Protein AF-0000000078757305 (afdb_homodimer)

Foldseek 3Di:
DPPPPCPPPPPVPVCPPDDAWDAELFAAIDFPLDHALFHHLAPVQFAKKKKWKWKWKDLPWIKIKIKMWMDGRRFKIKIKIWIDTPPDPKIKIKIKMKGKDDFDPDPFGKTKMKMKMWMAISNPDWIKMKIKIKMWTWDADPNWIKIKMKMWIDMDTPPDDPVDIKIKIWMWTQPPCVVVVSQKIKIWMWILDASDPPDGLEDSVPVTKIKIWIKGWPVPVDSFKTKIWIWMWISNPDPSIMIMIMMMIMGTD/DPPPPCPPPPPPPVCPPDDAWDAELFAAIDFPLDHALFHHLAPVQFQKKKKWKWKWKDLPWIKIKIKMWMDGRRFKIKIKIWIDTPPDLWIKIKIKMKGKDPFDPDPFGKTKMKMKMWMAISNPDWIKMKIKIKMWTWDADPNWIKIKMKMKIDMDTPPDDPVDIKIKIWMWTQPPCVVVVSQKIKIKMWILDASDPPDGLEDSVPVTKIKIWIKGWPVPVDSFKTKIWIWMWISNPDPSIMIMIMMMIMGTD

Nearest PDB structures (foldseek):
  3rgn-assembly1_A  TM=2.859E-01  e=1.291E-02  Escherichia coli K-12
  1nqe-assembly1_A  TM=2.714E-01  e=1.361E-02  Escherichia coli
  2guf-assembly1_A  TM=2.601E-01  e=5.356E-02  Escherichia coli
  1nqf-assembly1_A  TM=2.641E-01  e=8.163E-02  Escherichia coli
  3rgn-assembly1_A  TM=2.870E-01  e=2.874E-02  Escherichia coli K-12

Organism: Turneriella parva (strain ATCC BAA-1111 / DSM 21527 / NCTC 11395 / H) (NCBI:txid869212)

Solvent-accessible surface area (backbone atoms only — not comparable to full-atom values): 24110 Å² total; per-residue (Å²): 136,83,78,74,79,77,75,76,75,76,73,79,67,85,67,82,62,72,78,87,57,45,58,21,69,62,25,43,31,28,54,61,66,50,52,36,14,55,48,60,62,54,86,64,80,33,52,35,33,42,36,40,33,37,34,42,34,38,39,94,52,45,35,42,26,46,21,34,25,37,32,37,64,64,29,37,35,40,35,29,26,41,41,42,34,60,97,45,92,58,34,33,41,34,38,38,39,37,42,34,50,73,71,50,79,55,48,43,69,23,34,36,22,40,35,38,38,42,31,32,36,39,76,89,72,43,52,39,35,33,42,34,40,20,35,23,24,37,34,27,54,67,52,23,51,27,42,36,26,35,33,43,32,37,53,44,50,78,92,50,55,85,62,40,45,33,43,31,39,32,37,44,27,38,42,58,33,88,81,48,69,61,38,34,28,41,34,40,35,40,22,35,52,49,82,38,84,92,75,38,65,44,56,8,65,51,23,19,23,38,33,37,35,38,40,29,44,74,34,66,89,44,90,46,43,43,36,34,40,34,45,36,30,29,18,57,37,41,81,60,37,19,40,31,41,35,40,37,38,32,42,51,84,136,84,80,77,78,78,75,74,75,77,72,80,66,84,68,80,64,74,78,88,57,46,57,20,66,62,24,42,30,28,54,62,66,48,51,36,13,56,48,59,64,52,88,64,81,32,52,36,33,42,36,40,33,38,34,41,33,38,40,94,50,47,34,42,26,45,23,32,25,38,31,37,64,65,31,36,35,40,35,28,26,41,38,42,33,59,97,46,90,60,33,34,40,34,39,38,40,36,42,35,51,73,73,50,80,55,48,44,68,23,34,36,22,42,36,37,38,44,32,32,36,38,76,90,73,44,53,39,37,32,42,35,42,18,34,24,23,36,32,28,55,67,53,24,52,27,41,34,25,37,31,44,32,36,53,46,50,78,92,49,55,84,61,41,46,32,42,33,41,34,37,45,29,40,41,59,33,88,81,48,70,59,36,33,28,40,33,39,35,39,21,34,49,50,82,38,81,95,76,37,64,44,56,7,67,50,25,18,22,37,32,37,35,39,39,31,44,74,34,70,88,43,90,46,44,44,36,32,42,36,45,34,30,28,19,56,36,41,83,61,36,20,40,30,42,33,40,36,39,32,41,52,85

Secondary structure (DSSP, 8-state):
----------------------B-TTSSBBSSSSBPSS-TTTTS--SEEEEEEEEEEESSSEEE--EEEEEETTTEEEEEEEEEETT-S--EEEEEEEEEPPPP-SSS-EEEEEEEEEEEETTTTEEEEEEEEEEEEEEEETTEEEEEEEEEEEEEETT--TT--EEEEEEEEE--HHHHTT--EEEEEEESS-SSSSS-S--TTBT-EEEEEEEEETTTT-SSEEEEEEEEEESTTSTT-EEEEEEEEEEE-/----------------------B-TTSSBBSSSSBPSS-TTTTS--SEEEEEEEEEEESSSEEE--EEEEEETTTEEEEEEEEEETT-S--EEEEEEEEEPPPP-SSS-EEEEEEEEEEEETTTTEEEEEEEEEEEEEEEETTEEEEEEEEEEEEEETT--TT--EEEEEEEEE-SHHHHTT--EEEEEEESS-SSSSS-S--TTBT-EEEEEEEEETTTT-SSEEEEEEEEEESTTSTT-EEEEEEEEEEE-

Structure (mmCIF, N/CA/C/O backbone):
data_AF-0000000078757305-model_v1
#
loop_
_entity.id
_entity.type
_entity.pdbx_description
1 polymer 'Secreted protein'
#
loop_
_atom_site.group_PDB
_atom_site.id
_atom_site.type_symbol
_atom_site.label_atom_id
_atom_site.label_alt_id
_atom_site.label_comp_id
_atom_site.label_asym_id
_atom_site.label_entity_id
_atom_site.label_seq_id
_atom_site.pdbx_PDB_ins_code
_atom_site.Cartn_x
_atom_site.Cartn_y
_atom_site.Cartn_z
_atom_site.occupancy
_atom_site.B_iso_or_equiv
_atom_site.auth_seq_id
_atom_site.auth_comp_id
_atom_site.auth_asym_id
_atom_site.auth_atom_id
_atom_site.pdbx_PDB_model_num
ATOM 1 N N . MET A 1 1 ? 22.375 18.328 -42.25 1 25.94 1 MET A N 1
ATOM 2 C CA . MET A 1 1 ? 22.062 19.062 -41.031 1 25.94 1 MET A CA 1
ATOM 3 C C . MET A 1 1 ? 21.844 18.094 -39.844 1 25.94 1 MET A C 1
ATOM 5 O O . MET A 1 1 ? 20.906 17.297 -39.875 1 25.94 1 MET A O 1
ATOM 9 N N . LYS A 1 2 ? 22.953 17.672 -39.188 1 25.41 2 LYS A N 1
ATOM 10 C CA . LYS A 1 2 ? 23.25 16.688 -38.156 1 25.41 2 LYS A CA 1
ATOM 11 C C . LYS A 1 2 ? 22.562 17.047 -36.844 1 25.41 2 LYS A C 1
ATOM 13 O O . LYS A 1 2 ? 22.969 18 -36.156 1 25.41 2 LYS A O 1
ATOM 18 N N . LYS A 1 3 ? 21.25 17.062 -36.781 1 28.69 3 LYS A N 1
ATOM 19 C CA . LYS A 1 3 ? 20.547 17.359 -35.531 1 28.69 3 LYS A CA 1
ATOM 20 C C . LYS A 1 3 ? 21.078 16.531 -34.375 1 28.69 3 LYS A C 1
ATOM 22 O O . LYS A 1 3 ? 21.094 15.297 -34.438 1 28.69 3 LYS A O 1
ATOM 27 N N . HIS A 1 4 ? 22.109 17.062 -33.625 1 27.14 4 HIS A N 1
ATOM 28 C CA . HIS A 1 4 ? 22.734 16.594 -32.375 1 27.14 4 HIS A CA 1
ATOM 29 C C . HIS A 1 4 ? 21.703 16.188 -31.344 1 27.14 4 HIS A C 1
ATOM 31 O O . HIS A 1 4 ? 20.781 16.953 -31.047 1 27.14 4 HIS A O 1
ATOM 37 N N . LEU A 1 5 ? 21.328 15.008 -31.359 1 25.44 5 LEU A N 1
ATOM 38 C CA . LEU A 1 5 ? 20.547 14.344 -30.312 1 25.44 5 LEU A CA 1
ATOM 39 C C . LEU A 1 5 ? 21.094 14.664 -28.938 1 25.44 5 LEU A C 1
ATOM 41 O O . LEU A 1 5 ? 22.203 14.281 -28.594 1 25.44 5 LEU A O 1
ATOM 45 N N . LEU A 1 6 ? 20.922 15.938 -28.406 1 24.27 6 LEU A N 1
ATOM 46 C CA . LEU A 1 6 ? 21.266 16.344 -27.047 1 24.27 6 LEU A CA 1
ATOM 47 C C . LEU A 1 6 ? 20.781 15.312 -26.031 1 24.27 6 LEU A C 1
ATOM 49 O O . LEU A 1 6 ? 19.578 15.141 -25.844 1 24.27 6 LEU A O 1
ATOM 53 N N . VAL A 1 7 ? 21.406 14.219 -25.891 1 25.81 7 VAL A N 1
ATOM 54 C CA . VAL A 1 7 ? 21.312 13.328 -24.75 1 25.81 7 VAL A CA 1
ATOM 55 C C . VAL A 1 7 ? 21.594 14.109 -23.469 1 25.81 7 VAL A C 1
ATOM 57 O O . VAL A 1 7 ? 22.734 14.531 -23.234 1 25.81 7 VAL A O 1
ATOM 60 N N . ALA A 1 8 ? 20.75 15.062 -23.047 1 25.69 8 ALA A N 1
ATOM 61 C CA . ALA A 1 8 ? 20.891 15.742 -21.766 1 25.69 8 ALA A CA 1
ATOM 62 C C . ALA A 1 8 ? 21.234 14.758 -20.656 1 25.69 8 ALA A C 1
ATOM 64 O O . ALA A 1 8 ? 20.547 13.766 -20.453 1 25.69 8 ALA A O 1
ATOM 65 N N . ALA A 1 9 ? 22.484 14.617 -20.344 1 26.28 9 ALA A N 1
ATOM 66 C CA . ALA A 1 9 ? 23.109 14.062 -19.156 1 26.28 9 ALA A CA 1
ATOM 67 C C . ALA A 1 9 ? 22.375 14.484 -17.891 1 26.28 9 ALA A C 1
ATOM 69 O O . ALA A 1 9 ? 22.422 15.648 -17.5 1 26.28 9 ALA A O 1
ATOM 70 N N . LEU A 1 10 ? 21.234 14.016 -17.688 1 29.52 10 LEU A N 1
ATOM 71 C CA . LEU A 1 10 ? 20.641 14.242 -16.375 1 29.52 10 LEU A CA 1
ATOM 72 C C . LEU A 1 10 ? 21.594 13.836 -15.266 1 29.52 10 LEU A C 1
ATOM 74 O O . LEU A 1 10 ? 21.922 12.664 -15.109 1 29.52 10 LEU A O 1
ATOM 78 N N . ALA A 1 11 ? 22.562 14.672 -14.914 1 27.53 11 ALA A N 1
ATOM 79 C CA . ALA A 1 11 ? 23.469 14.648 -13.766 1 27.53 11 ALA A CA 1
ATOM 80 C C . ALA A 1 11 ? 22.766 14.125 -12.523 1 27.53 11 ALA A C 1
ATOM 82 O O . ALA A 1 11 ? 21.719 14.656 -12.117 1 27.53 11 ALA A O 1
ATOM 83 N N . ALA A 1 12 ? 23 12.93 -12.156 1 30.47 12 ALA A N 1
ATOM 84 C CA . ALA A 1 12 ? 22.688 12.25 -10.898 1 30.47 12 ALA A CA 1
ATOM 85 C C . ALA A 1 12 ? 23.203 13.055 -9.711 1 30.47 12 ALA A C 1
ATOM 87 O O . ALA A 1 12 ? 24.391 13.047 -9.406 1 30.47 12 ALA A O 1
ATOM 88 N N . MET A 1 13 ? 22.938 14.336 -9.531 1 30.05 13 MET A N 1
ATOM 89 C CA . MET A 1 13 ? 23.359 14.898 -8.25 1 30.05 13 MET A CA 1
ATOM 90 C C . MET A 1 13 ? 22.953 13.984 -7.098 1 30.05 13 MET A C 1
ATOM 92 O O . MET A 1 13 ? 21.844 13.469 -7.074 1 30.05 13 MET A O 1
ATOM 96 N N . PRO A 1 14 ? 23.906 13.461 -6.379 1 36 14 PRO A N 1
ATOM 97 C CA . PRO A 1 14 ? 23.578 12.766 -5.133 1 36 14 PRO A CA 1
ATOM 98 C C . PRO A 1 14 ? 22.625 13.555 -4.234 1 36 14 PRO A C 1
ATOM 100 O O . PRO A 1 14 ? 23.047 14.523 -3.59 1 36 14 PRO A O 1
ATOM 103 N N . PHE A 1 15 ? 21.578 14.156 -4.594 1 33.59 15 PHE A N 1
ATOM 104 C CA . PHE A 1 15 ? 20.719 14.945 -3.715 1 33.59 15 PHE A CA 1
ATOM 105 C C . PHE A 1 15 ? 20.281 14.117 -2.508 1 33.59 15 PHE A C 1
ATOM 107 O O . PHE A 1 15 ? 19.547 13.148 -2.65 1 33.59 15 PHE A O 1
ATOM 114 N N . SER A 1 16 ? 21.156 13.922 -1.62 1 39.12 16 SER A N 1
ATOM 115 C CA . SER A 1 16 ? 20.672 13.555 -0.299 1 39.12 16 SER A CA 1
ATOM 116 C C . SER A 1 16 ? 19.406 14.344 0.064 1 39.12 16 SER A C 1
ATOM 118 O O . SER A 1 16 ? 19.5 15.375 0.741 1 39.12 16 SER A O 1
ATOM 120 N N . LEU A 1 17 ? 18.578 14.875 -0.749 1 46.16 17 LEU A N 1
ATOM 121 C CA . LEU A 1 17 ? 17.484 15.781 -0.447 1 46.16 17 LEU A CA 1
ATOM 122 C C . LEU A 1 17 ? 16.578 15.203 0.634 1 46.16 17 LEU A C 1
ATOM 124 O O . LEU A 1 17 ? 16.203 14.031 0.57 1 46.16 17 LEU A O 1
ATOM 128 N N . SER A 1 18 ? 16.672 15.805 1.833 1 58.31 18 SER A N 1
ATOM 129 C CA . SER A 1 18 ? 15.695 15.586 2.891 1 58.31 18 SER A CA 1
ATOM 130 C C . SER A 1 18 ? 14.305 15.367 2.312 1 58.31 18 SER A C 1
ATOM 132 O O . SER A 1 18 ? 13.922 16.016 1.332 1 58.31 18 SER A O 1
ATOM 134 N N . ALA A 1 19 ? 13.727 14.336 2.752 1 75.06 19 ALA A N 1
ATOM 135 C CA . ALA A 1 19 ? 12.367 14.008 2.342 1 75.06 19 ALA A CA 1
ATOM 136 C C . ALA A 1 19 ? 11.43 15.195 2.527 1 75.06 19 ALA A C 1
ATOM 138 O O . ALA A 1 19 ? 11.555 15.938 3.504 1 75.06 19 ALA A O 1
ATOM 139 N N . TYR A 1 20 ? 10.758 15.578 1.571 1 88.31 20 TYR A N 1
ATOM 140 C CA . TYR A 1 20 ? 9.734 16.609 1.742 1 88.31 20 TYR A CA 1
ATOM 141 C C . TYR A 1 20 ? 8.602 16.109 2.633 1 88.31 20 TYR A C 1
ATOM 143 O O . TYR A 1 20 ? 8.016 15.055 2.371 1 88.31 20 TYR A O 1
ATOM 151 N N . THR A 1 21 ? 8.414 16.781 3.674 1 92.94 21 THR A N 1
ATOM 152 C CA . THR A 1 21 ? 7.387 16.406 4.637 1 92.94 21 THR A CA 1
ATOM 153 C C . THR A 1 21 ? 6.328 17.5 4.762 1 92.94 21 THR A C 1
ATOM 155 O O . THR A 1 21 ? 6.652 18.688 4.75 1 92.94 21 THR A O 1
ATOM 158 N N . SER A 1 22 ? 5.07 17.109 4.781 1 96.56 22 SER A N 1
ATOM 159 C CA . SER A 1 22 ? 3.914 17.969 5.012 1 96.56 22 SER A CA 1
ATOM 160 C C . SER A 1 22 ? 2.779 17.203 5.68 1 96.56 22 SER A C 1
ATOM 162 O O . SER A 1 22 ? 2.914 16.016 5.969 1 96.56 22 SER A O 1
ATOM 164 N N . THR A 1 23 ? 1.731 17.922 5.953 1 97.38 23 THR A N 1
ATOM 165 C CA . THR A 1 23 ? 0.675 17.281 6.734 1 97.38 23 THR A CA 1
ATOM 166 C C . THR A 1 23 ? -0.409 16.719 5.824 1 97.38 23 THR A C 1
ATOM 168 O O . THR A 1 23 ? -0.583 17.188 4.695 1 97.38 23 THR A O 1
ATOM 171 N N . ASN A 1 24 ? -1.026 15.758 6.336 1 95.81 24 ASN A N 1
ATOM 172 C CA . ASN A 1 24 ? -2.17 15.164 5.648 1 95.81 24 ASN A CA 1
ATOM 173 C C . ASN A 1 24 ? -3.469 15.883 6.004 1 95.81 24 ASN A C 1
ATOM 175 O O . ASN A 1 24 ? -3.445 16.953 6.613 1 95.81 24 ASN A O 1
ATOM 179 N N . MET A 1 25 ? -4.602 15.312 5.594 1 94.19 25 MET A N 1
ATOM 180 C CA . MET A 1 25 ? -5.895 15.969 5.777 1 94.19 25 MET A CA 1
ATOM 181 C C . MET A 1 25 ? -6.293 15.977 7.25 1 94.19 25 MET A C 1
ATOM 183 O O . MET A 1 25 ? -7.113 16.797 7.672 1 94.19 25 MET A O 1
ATOM 187 N N . ALA A 1 26 ? -5.711 15.07 8.023 1 93.81 26 ALA A N 1
ATOM 188 C CA . ALA A 1 26 ? -6.012 15.008 9.453 1 93.81 26 ALA A CA 1
ATOM 189 C C . ALA A 1 26 ? -5.074 15.914 10.25 1 93.81 26 ALA A C 1
ATOM 191 O O . ALA A 1 26 ? -5.195 16.016 11.469 1 93.81 26 ALA A O 1
ATOM 192 N N . GLY A 1 27 ? -4.137 16.5 9.586 1 96 27 GLY A N 1
ATOM 193 C CA . GLY A 1 27 ? -3.201 17.406 10.242 1 96 27 GLY A CA 1
ATOM 194 C C . GLY A 1 27 ? -1.929 16.703 10.695 1 96 27 GLY A C 1
ATOM 195 O O . GLY A 1 27 ? -1.031 17.344 11.25 1 96 27 GLY A O 1
ATOM 196 N N . GLN A 1 28 ? -1.816 15.5 10.531 1 97.38 28 GLN A N 1
ATOM 197 C CA . GLN A 1 28 ? -0.591 14.773 10.836 1 97.38 28 GLN A CA 1
ATOM 198 C C . GLN A 1 28 ? 0.39 14.828 9.672 1 97.38 28 GLN A C 1
ATOM 200 O O . GLN A 1 28 ? -0.021 14.852 8.508 1 97.38 28 GLN A O 1
ATOM 205 N N . THR A 1 29 ? 1.642 14.82 10 1 97.75 29 THR A N 1
ATOM 206 C CA . THR A 1 29 ? 2.59 14.664 8.906 1 97.75 29 THR A CA 1
ATOM 207 C C . THR A 1 29 ? 2.352 13.352 8.172 1 97.75 29 THR A C 1
ATOM 209 O O . THR A 1 29 ? 2.299 12.281 8.789 1 97.75 29 THR A O 1
ATOM 212 N N . GLY A 1 30 ? 2.178 13.445 6.844 1 97.81 30 GLY A N 1
ATOM 213 C CA . GLY A 1 30 ? 1.909 12.211 6.133 1 97.81 30 GLY A CA 1
ATOM 214 C C . GLY A 1 30 ? 1.411 12.43 4.719 1 97.81 30 GLY A C 1
ATOM 215 O O . GLY A 1 30 ? 1.735 13.445 4.09 1 97.81 30 GLY A O 1
ATOM 216 N N . LEU A 1 31 ? 0.776 11.438 4.172 1 97.38 31 LEU A N 1
ATOM 217 C CA . LEU A 1 31 ? 0.314 11.43 2.789 1 97.38 31 LEU A CA 1
ATOM 218 C C . LEU A 1 31 ? -1.036 12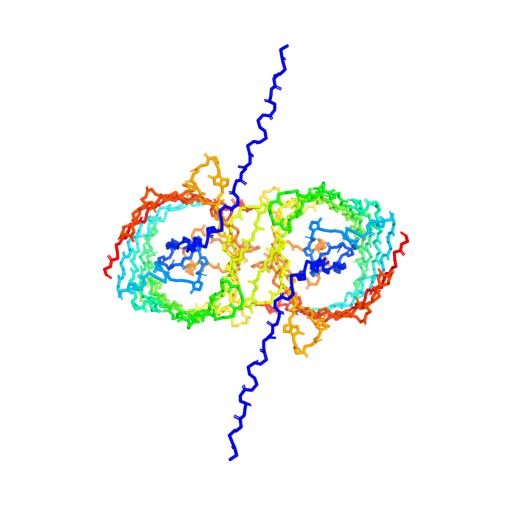.125 2.662 1 97.38 31 LEU A C 1
ATOM 220 O O . LEU A 1 31 ? -1.127 13.344 2.818 1 97.38 31 LEU A O 1
ATOM 224 N N . ILE A 1 32 ? -2.104 11.453 2.357 1 96.75 32 ILE A N 1
ATOM 225 C CA . ILE A 1 32 ? -3.438 12.039 2.273 1 96.75 32 ILE A CA 1
ATOM 226 C C . ILE A 1 32 ? -4.203 11.773 3.568 1 96.75 32 ILE A C 1
ATOM 228 O O . ILE A 1 32 ? -4.742 12.695 4.18 1 96.75 32 ILE A O 1
ATOM 232 N N . SER A 1 33 ? -4.227 10.547 3.975 1 94 33 SER A N 1
ATOM 233 C CA . SER A 1 33 ? -4.801 10.156 5.258 1 94 33 SER A CA 1
ATOM 234 C C . SER A 1 33 ? -3.795 9.383 6.105 1 94 33 SER A C 1
ATOM 236 O O . SER A 1 33 ? -3.898 9.359 7.332 1 94 33 SER A O 1
ATOM 238 N N . THR A 1 34 ? -2.826 8.781 5.504 1 96.88 34 THR A N 1
ATOM 239 C CA . THR A 1 34 ? -1.844 7.918 6.148 1 96.88 34 THR A CA 1
ATOM 240 C C . THR A 1 34 ? -0.751 8.75 6.816 1 96.88 34 THR A C 1
ATOM 242 O O . THR A 1 34 ? -0.054 9.516 6.152 1 96.88 34 THR A O 1
ATOM 245 N N . PRO A 1 35 ? -0.561 8.586 8.07 1 97.62 35 PRO A N 1
ATOM 246 C CA . PRO A 1 35 ? 0.57 9.258 8.703 1 97.62 35 PRO A CA 1
ATOM 247 C C . PRO A 1 35 ? 1.92 8.711 8.258 1 97.62 35 PRO A C 1
ATOM 249 O O . PRO A 1 35 ? 2.045 7.508 7.996 1 97.62 35 PRO A O 1
ATOM 252 N N . SER A 1 36 ? 2.861 9.523 8.164 1 96.88 36 SER A N 1
ATOM 253 C CA . SER A 1 36 ? 4.25 9.117 7.98 1 96.88 36 SER A CA 1
ATOM 254 C C . SER A 1 36 ? 4.965 8.977 9.32 1 96.88 36 SER A C 1
ATOM 256 O O . SER A 1 36 ? 4.504 9.5 10.336 1 96.88 36 SER A O 1
ATOM 258 N N . ALA A 1 37 ? 6.059 8.242 9.234 1 96.31 37 ALA A N 1
ATOM 259 C CA . ALA A 1 37 ? 6.891 8.18 10.43 1 96.31 37 ALA A CA 1
ATOM 260 C C . ALA A 1 37 ? 7.707 9.453 10.602 1 96.31 37 ALA A C 1
ATOM 262 O O . ALA A 1 37 ? 8.258 9.711 11.672 1 96.31 37 ALA A O 1
ATOM 263 N N . ARG A 1 38 ? 7.758 10.172 9.586 1 93.62 38 ARG A N 1
ATOM 264 C CA . ARG A 1 38 ? 8.516 11.422 9.617 1 93.62 38 ARG A CA 1
ATOM 265 C C . ARG A 1 38 ? 7.684 12.555 10.211 1 93.62 38 ARG A C 1
ATOM 267 O O . ARG A 1 38 ? 6.457 12.445 10.289 1 93.62 38 ARG A O 1
ATOM 274 N N . ILE A 1 39 ? 8.375 13.594 10.617 1 93.94 39 ILE A N 1
ATOM 275 C CA . ILE A 1 39 ? 7.723 14.805 11.102 1 93.94 39 ILE A CA 1
ATOM 276 C C . ILE A 1 39 ? 8.141 15.992 10.234 1 93.94 39 ILE A C 1
ATOM 278 O O . ILE A 1 39 ? 9.172 15.945 9.562 1 93.94 39 ILE A O 1
ATOM 282 N N . VAL A 1 40 ? 7.309 16.953 10.25 1 94.31 40 VAL A N 1
ATOM 283 C CA . VAL A 1 40 ? 7.582 18.125 9.422 1 94.31 40 VAL A CA 1
ATOM 284 C C . VAL A 1 40 ? 8.945 18.703 9.789 1 94.31 40 VAL A C 1
ATOM 286 O O . VAL A 1 40 ? 9.297 18.781 10.969 1 94.31 40 VAL A O 1
ATOM 289 N N . TRP A 1 41 ? 9.766 19.016 8.695 1 90.5 41 TRP A N 1
ATOM 290 C CA . TRP A 1 41 ? 11.109 19.578 8.781 1 90.5 41 TRP A CA 1
ATOM 291 C C . TRP A 1 41 ? 12.047 18.656 9.555 1 90.5 41 TRP A C 1
ATOM 293 O O . TRP A 1 41 ? 12.984 19.125 10.203 1 90.5 41 TRP A O 1
ATOM 303 N N . GLU A 1 42 ? 11.727 17.438 9.414 1 84.19 42 GLU A N 1
ATOM 304 C CA . GLU A 1 42 ? 12.633 16.469 10.023 1 84.19 42 GLU A CA 1
ATOM 305 C C . GLU A 1 42 ? 14.078 16.719 9.602 1 84.19 42 GLU A C 1
ATOM 307 O O . GLU A 1 42 ? 14.352 16.969 8.422 1 84.19 42 GLU A O 1
ATOM 312 N N . GLY A 1 43 ? 15 16.625 10.641 1 75.88 43 GLY A N 1
ATOM 313 C CA . GLY A 1 43 ? 16.422 16.672 10.359 1 75.88 43 GLY A CA 1
ATOM 314 C C . GLY A 1 43 ? 16.969 18.078 10.227 1 75.88 43 GLY A C 1
ATOM 315 O O . GLY A 1 43 ? 18.156 18.281 9.977 1 75.88 43 GLY A O 1
ATOM 316 N N . ASN A 1 44 ? 16.125 19.016 10.32 1 70.94 44 ASN A N 1
ATOM 317 C CA . ASN A 1 44 ? 16.562 20.391 10.133 1 70.94 44 ASN A CA 1
ATOM 318 C C . ASN A 1 44 ? 16.922 21.047 11.461 1 70.94 44 ASN A C 1
ATOM 320 O O . ASN A 1 44 ? 17.047 22.266 11.531 1 70.94 44 ASN A O 1
ATOM 324 N N . ASN A 1 45 ? 17.109 20.219 12.453 1 71.94 45 ASN A N 1
ATOM 325 C CA . ASN A 1 45 ? 17.5 20.703 13.773 1 71.94 45 ASN A CA 1
ATOM 326 C C . ASN A 1 45 ? 16.562 21.781 14.281 1 71.94 45 ASN A C 1
ATOM 328 O O . ASN A 1 45 ? 16.984 22.766 14.891 1 71.94 45 ASN A O 1
ATOM 332 N N . SER A 1 46 ? 15.414 21.703 13.828 1 75.12 46 SER A N 1
ATOM 333 C CA . SER A 1 46 ? 14.43 22.656 14.328 1 75.12 46 SER A CA 1
ATOM 334 C C . SER A 1 46 ? 13.938 22.266 15.727 1 75.12 46 SER A C 1
ATOM 336 O O . SER A 1 46 ? 13.781 21.078 16.016 1 75.12 46 SER A O 1
ATOM 338 N N . THR A 1 47 ? 13.789 23.328 16.484 1 86.25 47 THR A N 1
ATOM 339 C CA . THR A 1 47 ? 13.25 23.109 17.812 1 86.25 47 THR A CA 1
ATOM 340 C C . THR A 1 47 ? 11.734 22.938 17.766 1 86.25 47 THR A C 1
ATOM 342 O O . THR A 1 47 ? 11.172 22.109 18.484 1 86.25 47 THR A O 1
ATOM 345 N N . ALA A 1 48 ? 11.18 23.844 16.938 1 95.31 48 ALA A N 1
ATOM 346 C CA . ALA A 1 48 ? 9.727 23.812 16.844 1 95.31 48 ALA A CA 1
ATOM 347 C C . ALA A 1 48 ? 9.266 24.188 15.43 1 95.31 48 ALA A C 1
ATOM 349 O O . ALA A 1 48 ? 9.961 24.922 14.719 1 95.31 48 ALA A O 1
ATOM 350 N N . ALA A 1 49 ? 8.141 23.656 15.086 1 96.81 49 ALA A N 1
ATOM 351 C CA . ALA A 1 49 ? 7.465 24.031 13.844 1 96.81 49 ALA A CA 1
ATOM 352 C C . ALA A 1 49 ? 5.949 23.969 14.016 1 96.81 49 ALA A C 1
ATOM 354 O O . ALA A 1 49 ? 5.434 23.172 14.797 1 96.81 49 ALA A O 1
ATOM 355 N N . VAL A 1 50 ? 5.289 24.844 13.367 1 98.06 50 VAL A N 1
ATOM 356 C CA . VAL A 1 50 ? 3.832 24.875 13.375 1 98.06 50 VAL A CA 1
ATOM 357 C C . VAL A 1 50 ? 3.303 24.828 11.945 1 98.06 50 VAL A C 1
ATOM 359 O O . VAL A 1 50 ? 3.818 25.516 11.055 1 98.06 50 VAL A O 1
ATOM 362 N N . MET A 1 51 ? 2.369 23.953 11.781 1 98.31 51 MET A N 1
ATOM 363 C CA . MET A 1 51 ? 1.645 23.859 10.516 1 98.31 51 MET A CA 1
ATOM 364 C C . MET A 1 51 ? 0.151 24.094 10.727 1 98.31 51 MET A C 1
ATOM 366 O O . MET A 1 51 ? -0.419 23.609 11.711 1 98.31 51 MET A O 1
ATOM 370 N N . GLY A 1 52 ? -0.49 24.844 9.898 1 98.31 52 GLY A N 1
ATOM 371 C CA . GLY A 1 52 ? -1.934 24.969 9.797 1 98.31 52 GLY A CA 1
ATOM 372 C C . GLY A 1 52 ? -2.473 24.625 8.422 1 98.31 52 GLY A C 1
ATOM 373 O O . GLY A 1 52 ? -1.86 24.969 7.41 1 98.31 52 GLY A O 1
ATOM 374 N N . GLY A 1 53 ? -3.574 23.938 8.469 1 98.06 53 GLY A N 1
ATOM 375 C CA . GLY A 1 53 ? -4.137 23.547 7.191 1 98.06 53 GLY A CA 1
ATOM 376 C C . GLY A 1 53 ? -5.652 23.625 7.152 1 98.06 53 GLY A C 1
ATOM 377 O O . GLY A 1 53 ? -6.301 23.703 8.195 1 98.06 53 GLY A O 1
ATOM 378 N N . TYR A 1 54 ? -6.094 23.719 5.969 1 98.31 54 TYR A N 1
ATOM 379 C CA . TYR A 1 54 ? -7.52 23.625 5.672 1 98.31 54 TYR A CA 1
ATOM 380 C C . TYR A 1 54 ? -7.77 22.75 4.449 1 98.31 54 TYR A C 1
ATOM 382 O O . TYR A 1 54 ? -7.039 22.844 3.457 1 98.31 54 TYR A O 1
ATOM 390 N N . SER A 1 55 ? -8.727 21.922 4.602 1 97.06 55 SER A N 1
ATOM 391 C CA . SER A 1 55 ? -9.156 21.109 3.471 1 97.06 55 SER A CA 1
ATOM 392 C C . SER A 1 55 ? -10.672 21.109 3.326 1 97.06 55 SER A C 1
ATOM 394 O O . SER A 1 55 ? -11.398 21.094 4.324 1 97.06 55 SER A O 1
ATOM 396 N N . TYR A 1 56 ? -11.094 21.234 2.148 1 97.81 56 TYR A N 1
ATOM 397 C CA . TYR A 1 56 ? -12.477 20.984 1.76 1 97.81 56 TYR A CA 1
ATOM 398 C C . TYR A 1 56 ? -12.586 19.703 0.935 1 97.81 56 TYR A C 1
ATOM 400 O O . TYR A 1 56 ? -11.867 19.531 -0.047 1 97.81 56 TYR A O 1
ATOM 408 N N . ALA A 1 57 ? -13.414 18.844 1.386 1 95.88 57 ALA A N 1
ATOM 409 C CA . ALA A 1 57 ? -13.672 17.625 0.639 1 95.88 57 ALA A CA 1
ATOM 410 C C . ALA A 1 57 ? -15.156 17.469 0.326 1 95.88 57 ALA A C 1
ATOM 412 O O . ALA A 1 57 ? -16 18.031 1.033 1 95.88 57 ALA A O 1
ATOM 413 N N . ASN A 1 58 ? -15.383 16.766 -0.773 1 95.19 58 ASN A N 1
ATOM 414 C CA . ASN A 1 58 ? -16.766 16.531 -1.191 1 95.19 58 ASN A CA 1
ATOM 415 C C . ASN A 1 58 ? -16.922 15.172 -1.866 1 95.19 58 ASN A C 1
ATOM 417 O O . ASN A 1 58 ? -16.25 14.891 -2.865 1 95.19 58 ASN A O 1
ATOM 421 N N . ASN A 1 59 ? -17.703 14.375 -1.265 1 91.38 59 ASN A N 1
ATOM 422 C CA . ASN A 1 59 ? -18.078 13.094 -1.848 1 91.38 59 ASN A CA 1
ATOM 423 C C . ASN A 1 59 ? -19.594 12.969 -1.99 1 91.38 59 ASN A C 1
ATOM 425 O O . ASN A 1 59 ? -20.141 11.867 -1.888 1 91.38 59 ASN A O 1
ATOM 429 N N . GLY A 1 60 ? -20.281 13.961 -2.287 1 89.38 60 GLY A N 1
ATOM 430 C CA . GLY A 1 60 ? -21.734 14.102 -2.215 1 89.38 60 GLY A CA 1
ATOM 431 C C . GLY A 1 60 ? -22.188 14.93 -1.032 1 89.38 60 GLY A C 1
ATOM 432 O O . GLY A 1 60 ? -23.312 15.453 -1.033 1 89.38 60 GLY A O 1
ATOM 433 N N . ARG A 1 61 ? -21.281 14.961 -0.092 1 90.5 61 ARG A N 1
ATOM 434 C CA . ARG A 1 61 ? -21.422 15.82 1.076 1 90.5 61 ARG A CA 1
ATOM 435 C C . ARG A 1 61 ? -20.156 16.641 1.304 1 90.5 61 ARG A C 1
ATOM 437 O O . ARG A 1 61 ? -19.047 16.141 1.11 1 90.5 61 ARG A O 1
ATOM 444 N N . GLY A 1 62 ? -20.375 17.875 1.79 1 93.5 62 GLY A N 1
ATOM 445 C CA . GLY A 1 62 ? -19.234 18.734 2.016 1 93.5 62 GLY A CA 1
ATOM 446 C C . GLY A 1 62 ? -18.625 18.578 3.395 1 93.5 62 GLY A C 1
ATOM 447 O O . GLY A 1 62 ? -19.344 18.438 4.387 1 93.5 62 GLY A O 1
ATOM 448 N N . TYR A 1 63 ? -17.25 18.609 3.41 1 93.94 63 TYR A N 1
ATOM 449 C CA . TYR A 1 63 ? -16.484 18.516 4.648 1 93.94 63 TYR A CA 1
ATOM 450 C C . TYR A 1 63 ? -15.469 19.656 4.738 1 93.94 63 TYR A C 1
ATOM 452 O O . TYR A 1 63 ? -14.672 19.859 3.818 1 93.94 63 TYR A O 1
ATOM 460 N N . HIS A 1 64 ? -15.562 20.375 5.82 1 95.5 64 HIS A N 1
ATOM 461 C CA . HIS A 1 64 ? -14.57 21.406 6.133 1 95.5 64 HIS A CA 1
ATOM 462 C C . HIS A 1 64 ? -13.664 20.969 7.273 1 95.5 64 HIS A C 1
ATOM 464 O O . HIS A 1 64 ? -14.133 20.672 8.375 1 95.5 64 HIS A O 1
ATOM 470 N N . ALA A 1 65 ? -12.375 21.031 6.988 1 95.25 65 ALA A N 1
ATOM 471 C CA . ALA A 1 65 ? -11.484 20.406 7.969 1 95.25 65 ALA A CA 1
ATOM 472 C C . ALA A 1 65 ? -10.273 21.297 8.242 1 95.25 65 ALA A C 1
ATOM 474 O O . ALA A 1 65 ? -9.164 21 7.773 1 95.25 65 ALA A O 1
ATOM 475 N N . PRO A 1 66 ? -10.445 22.344 9.008 1 97.38 66 PRO A N 1
ATOM 476 C CA . PRO A 1 66 ? -9.25 23.031 9.5 1 97.38 66 PRO A CA 1
ATOM 477 C C . PRO A 1 66 ? -8.445 22.188 10.484 1 97.38 66 PRO A C 1
ATOM 479 O O . PRO A 1 66 ? -9.023 21.422 11.273 1 97.38 66 PRO A O 1
ATOM 482 N N . ASN A 1 67 ? -7.148 22.281 10.422 1 97.69 67 ASN A N 1
ATOM 483 C CA . ASN A 1 67 ? -6.297 21.516 11.32 1 97.69 67 ASN A CA 1
ATOM 484 C C . ASN A 1 67 ? -5.043 22.297 11.711 1 97.69 67 ASN A C 1
ATOM 486 O O . ASN A 1 67 ? -4.727 23.312 11.094 1 97.69 67 ASN A O 1
ATOM 490 N N . VAL A 1 68 ? -4.414 21.875 12.781 1 98.31 68 VAL A N 1
ATOM 491 C CA . VAL A 1 68 ? -3.158 22.438 13.266 1 98.31 68 VAL A CA 1
ATOM 492 C C . VAL A 1 68 ? -2.219 21.312 13.695 1 98.31 68 VAL A C 1
ATOM 494 O O . VAL A 1 68 ? -2.668 20.266 14.156 1 98.31 68 VAL A O 1
ATOM 497 N N . ASN A 1 69 ? -0.967 21.5 13.484 1 98.44 69 ASN A N 1
ATOM 498 C CA . ASN A 1 69 ? 0.093 20.562 13.844 1 98.44 69 ASN A CA 1
ATOM 499 C C . ASN A 1 69 ? 1.306 21.297 14.422 1 98.44 69 ASN A C 1
ATOM 501 O O . ASN A 1 69 ? 1.731 22.328 13.898 1 98.44 69 ASN A O 1
ATOM 505 N N . VAL A 1 70 ? 1.794 20.797 15.492 1 98.31 70 VAL A N 1
ATOM 506 C CA . VAL A 1 70 ? 3.004 21.328 16.109 1 98.31 70 VAL A CA 1
ATOM 507 C C . VAL A 1 70 ? 4.051 20.219 16.219 1 98.31 70 VAL A C 1
ATOM 509 O O . VAL A 1 70 ? 3.793 19.156 16.797 1 98.31 70 VAL A O 1
ATOM 512 N N . ALA A 1 71 ? 5.125 20.516 15.688 1 96.81 71 ALA A N 1
ATOM 513 C CA . ALA A 1 71 ? 6.27 19.609 15.805 1 96.81 71 ALA A CA 1
ATOM 514 C C . ALA A 1 71 ? 7.305 20.172 16.781 1 96.81 71 ALA A C 1
ATOM 516 O O . ALA A 1 71 ? 7.617 21.359 16.75 1 96.81 71 ALA A O 1
ATOM 517 N N . LEU A 1 72 ? 7.797 19.25 17.625 1 95 72 LEU A N 1
ATOM 518 C CA . LEU A 1 72 ? 8.734 19.688 18.656 1 95 72 LEU A CA 1
ATOM 519 C C . LEU A 1 72 ? 9.984 18.828 18.656 1 95 72 LEU A C 1
ATOM 521 O O . LEU A 1 72 ? 9.898 17.594 18.609 1 95 72 LEU A O 1
ATOM 525 N N . PHE A 1 73 ? 11.188 19.422 18.609 1 91.5 73 PHE A N 1
ATOM 526 C CA . PHE A 1 73 ? 12.5 18.812 18.828 1 91.5 73 PHE A CA 1
ATOM 527 C C . PHE A 1 73 ? 12.781 17.734 17.797 1 91.5 73 PHE A C 1
ATOM 529 O O . PHE A 1 73 ? 13.414 16.719 18.109 1 91.5 73 PHE A O 1
ATOM 536 N N . ASP A 1 74 ? 12.094 17.812 16.719 1 88.25 74 ASP A N 1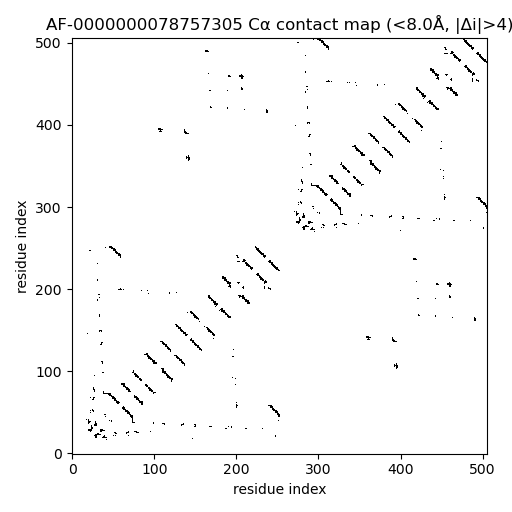
ATOM 537 C CA . ASP A 1 74 ? 12.297 16.875 15.609 1 88.25 74 ASP A CA 1
ATOM 538 C C . ASP A 1 74 ? 11.836 15.469 15.984 1 88.25 74 ASP A C 1
ATOM 540 O O . ASP A 1 74 ? 12.312 14.484 15.406 1 88.25 74 ASP A O 1
ATOM 544 N N . ARG A 1 75 ? 10.977 15.375 17.047 1 92.19 75 ARG A N 1
ATOM 545 C CA . ARG A 1 75 ? 10.625 14.039 17.516 1 92.19 75 ARG A CA 1
ATOM 546 C C . ARG A 1 75 ? 9.133 13.945 17.812 1 92.19 75 ARG A C 1
ATOM 548 O O . ARG A 1 75 ? 8.531 12.883 17.641 1 92.19 75 ARG A O 1
ATOM 555 N N . PHE A 1 76 ? 8.68 14.992 18.281 1 95.38 76 PHE A N 1
ATOM 556 C CA . PHE A 1 76 ? 7.293 14.953 18.734 1 95.38 76 PHE A CA 1
ATOM 557 C C . PHE A 1 76 ? 6.395 15.766 17.812 1 95.38 76 PHE A C 1
ATOM 559 O O . PHE A 1 76 ? 6.801 16.828 17.312 1 95.38 76 PHE A O 1
ATOM 566 N N . GLU A 1 77 ? 5.25 15.281 17.625 1 97.38 77 GLU A N 1
ATOM 567 C CA . GLU A 1 77 ? 4.199 15.984 16.891 1 97.38 77 GLU A CA 1
ATOM 568 C C . GLU A 1 77 ? 2.863 15.891 17.625 1 97.38 77 GLU A C 1
ATOM 570 O O . GLU A 1 77 ? 2.484 14.82 18.109 1 97.38 77 GLU A O 1
ATOM 575 N N . VAL A 1 78 ? 2.176 17 17.781 1 98.19 78 VAL A N 1
ATOM 576 C CA . VAL A 1 78 ? 0.823 17.062 18.328 1 98.19 78 VAL A CA 1
ATOM 577 C C . VAL A 1 78 ? -0.035 18 17.5 1 98.19 78 VAL A C 1
ATOM 579 O O . VAL A 1 78 ? 0.482 18.938 16.875 1 98.19 78 VAL A O 1
ATOM 582 N N . GLY A 1 79 ? -1.319 17.688 17.453 1 98.12 79 GLY A N 1
ATOM 583 C CA . GLY A 1 79 ? -2.219 18.547 16.703 1 98.12 79 GLY A CA 1
ATOM 584 C C . GLY A 1 79 ? -3.674 18.141 16.812 1 98.12 79 GLY A C 1
ATOM 585 O O . GLY A 1 79 ? -4.039 17.375 17.719 1 98.12 79 GLY A O 1
ATOM 586 N N . GLY A 1 80 ? -4.41 18.734 15.984 1 97.06 80 GLY A N 1
ATOM 587 C CA . GLY A 1 80 ? -5.836 18.453 15.977 1 97.06 80 GLY A CA 1
ATOM 588 C C . GLY A 1 80 ? -6.535 18.922 14.711 1 97.06 80 GLY A C 1
ATOM 589 O O . GLY A 1 80 ? -5.984 19.703 13.945 1 97.06 80 GLY A O 1
ATOM 590 N N . ILE A 1 81 ? -7.684 18.344 14.523 1 95.94 81 ILE A N 1
ATOM 591 C CA . ILE A 1 81 ? -8.531 18.672 13.383 1 95.94 81 ILE A CA 1
ATOM 592 C C . ILE A 1 81 ? -9.977 18.828 13.836 1 95.94 81 ILE A C 1
ATOM 594 O O . ILE A 1 81 ? -10.43 18.141 14.758 1 95.94 81 ILE A O 1
ATOM 598 N N . PHE A 1 82 ? -10.578 19.812 13.266 1 94.31 82 PHE A N 1
ATOM 599 C CA . PHE A 1 82 ? -12.023 19.969 13.352 1 94.31 82 PHE A CA 1
ATOM 600 C C . PHE A 1 82 ? -12.688 19.625 12.023 1 94.31 82 PHE A C 1
ATOM 602 O O . PHE A 1 82 ? -12.281 20.141 10.977 1 94.31 82 PHE A O 1
ATOM 609 N N . ASN A 1 83 ? -13.625 18.719 12.102 1 93.06 83 ASN A N 1
ATOM 610 C CA . ASN A 1 83 ? -14.336 18.312 10.891 1 93.06 83 ASN A CA 1
ATOM 611 C C . ASN A 1 83 ? -15.805 18.75 10.93 1 93.06 83 ASN A C 1
ATOM 613 O O . ASN A 1 83 ? -16.609 18.141 11.641 1 93.06 83 ASN A O 1
ATOM 617 N N . ALA A 1 84 ? -16.078 19.719 10.102 1 92 84 ALA A N 1
ATOM 618 C CA . ALA A 1 84 ? -17.453 20.172 9.969 1 92 84 ALA A CA 1
ATOM 619 C C . ALA A 1 84 ? -18.125 19.562 8.742 1 92 84 ALA A C 1
ATOM 621 O O . ALA A 1 84 ? -17.609 19.688 7.625 1 92 84 ALA A O 1
ATOM 622 N N . VAL A 1 85 ? -19.188 18.922 8.961 1 90.56 85 VAL A N 1
ATOM 623 C CA . VAL A 1 85 ? -19.922 18.281 7.879 1 90.56 85 VAL A CA 1
ATOM 624 C C . VAL A 1 85 ? -21.141 19.125 7.496 1 90.56 85 VAL A C 1
ATOM 626 O O . VAL A 1 85 ? -21.984 19.438 8.344 1 90.56 85 VAL A O 1
ATOM 629 N N . GLU A 1 86 ? -21.109 19.406 6.242 1 90.75 86 GLU A N 1
ATOM 630 C CA . GLU A 1 86 ? -22.219 20.234 5.777 1 90.75 86 GLU A CA 1
ATOM 631 C C . GLU A 1 86 ? -23.562 19.516 5.93 1 90.75 86 GLU A C 1
ATOM 633 O O . GLU A 1 86 ? -23.672 18.344 5.586 1 90.75 86 GLU A O 1
ATOM 638 N N . GLY A 1 87 ? -24.516 20.234 6.371 1 82.88 87 GLY A N 1
ATOM 639 C CA . GLY A 1 87 ? -25.875 19.734 6.48 1 82.88 87 GLY A CA 1
ATOM 640 C C . GLY A 1 87 ? -26.078 18.812 7.668 1 82.88 87 GLY A C 1
ATOM 641 O O . GLY A 1 87 ? -27.141 18.203 7.82 1 82.88 87 GLY A O 1
ATOM 642 N N . SER A 1 88 ? -25 18.594 8.312 1 74.12 88 SER A N 1
ATOM 643 C CA . SER A 1 88 ? -25.125 17.734 9.477 1 74.12 88 SER A CA 1
ATOM 644 C C . SER A 1 88 ? -24.734 18.469 10.758 1 74.12 88 SER A C 1
ATOM 646 O O . SER A 1 88 ? -23.969 19.438 10.719 1 74.12 88 SER A O 1
ATOM 648 N N . GLY A 1 89 ? -25.484 18.375 11.734 1 72.06 89 GLY A N 1
ATOM 649 C CA . GLY A 1 89 ? -25.078 18.859 13.039 1 72.06 89 GLY A CA 1
ATOM 650 C C . GLY A 1 89 ? -24.016 17.984 13.688 1 72.06 89 GLY A C 1
ATOM 651 O O . GLY A 1 89 ? -23.625 18.219 14.836 1 72.06 89 GLY A O 1
ATOM 652 N N . ASN A 1 90 ? -23.5 17.047 12.938 1 75.81 90 ASN A N 1
ATOM 653 C CA . ASN A 1 90 ? -22.562 16.078 13.5 1 75.81 90 ASN A CA 1
ATOM 654 C C . ASN A 1 90 ? -21.109 16.453 13.195 1 75.81 90 ASN A C 1
ATOM 656 O O . ASN A 1 90 ? -20.531 15.992 12.211 1 75.81 90 ASN A O 1
ATOM 660 N N . ASN A 1 91 ? -20.516 17.391 14 1 83.44 91 ASN A N 1
ATOM 661 C CA . ASN A 1 91 ? -19.109 17.781 13.875 1 83.44 91 ASN A CA 1
ATOM 662 C C . ASN A 1 91 ? -18.203 16.891 14.711 1 83.44 91 ASN A C 1
ATOM 664 O O . ASN A 1 91 ? -18.641 16.297 15.688 1 83.44 91 ASN A O 1
ATOM 668 N N . ASP A 1 92 ? -17 16.734 14.188 1 88.44 92 ASP A N 1
ATOM 669 C CA . ASP A 1 92 ? -16.031 15.906 14.898 1 88.44 92 ASP A CA 1
ATOM 670 C C . ASP A 1 92 ? -14.766 16.703 15.211 1 88.44 92 ASP A C 1
ATOM 672 O O . ASP A 1 92 ? -14.422 17.641 14.492 1 88.44 92 ASP A O 1
ATOM 676 N N . PHE A 1 93 ? -14.258 16.312 16.328 1 91.88 93 PHE A N 1
ATOM 677 C CA . PHE A 1 93 ? -12.938 16.797 16.719 1 91.88 93 PHE A CA 1
ATOM 678 C C . PHE A 1 93 ? -11.992 15.633 16.969 1 91.88 93 PHE A C 1
ATOM 680 O O . PHE A 1 93 ? -12.375 14.633 17.578 1 91.88 93 PHE A O 1
ATOM 687 N N . MET A 1 94 ? -10.781 15.773 16.438 1 94.75 94 MET A N 1
ATOM 688 C CA . MET A 1 94 ? -9.797 14.734 16.688 1 94.75 94 MET A CA 1
ATOM 689 C C . MET A 1 94 ? -8.453 15.344 17.094 1 94.75 94 MET A C 1
ATOM 691 O O . MET A 1 94 ? -7.996 16.312 16.469 1 94.75 94 MET A O 1
ATOM 695 N N . LEU A 1 95 ? -7.91 14.82 18.109 1 96.81 95 LEU A N 1
ATOM 696 C CA . LEU A 1 95 ? -6.543 15.133 18.516 1 96.81 95 LEU A CA 1
ATOM 697 C C . LEU A 1 95 ? -5.59 14.016 18.109 1 96.81 95 LEU A C 1
ATOM 699 O O . LEU A 1 95 ? -5.969 12.836 18.109 1 96.81 95 LEU A O 1
ATOM 703 N N . HIS A 1 96 ? -4.418 14.414 17.766 1 97.81 96 HIS A N 1
ATOM 704 C CA . HIS A 1 96 ? -3.432 13.398 17.406 1 97.81 96 HIS A CA 1
ATOM 705 C C . HIS A 1 96 ? -2.074 13.719 18.031 1 97.81 96 HIS A C 1
ATOM 707 O O . HIS A 1 96 ? -1.78 14.875 18.328 1 97.81 96 HIS A O 1
ATOM 713 N N . SER A 1 97 ? -1.305 12.711 18.234 1 98.44 97 SER A N 1
ATOM 714 C CA . SER A 1 97 ? 0.08 12.789 18.688 1 98.44 97 SER A CA 1
ATOM 715 C C . SER A 1 97 ? 0.937 11.703 18.031 1 98.44 97 SER A C 1
ATOM 717 O O . SER A 1 97 ? 0.439 10.625 17.719 1 98.44 97 SER A O 1
ATOM 719 N N . LYS A 1 98 ? 2.203 12.023 17.875 1 98.12 98 LYS A N 1
ATOM 720 C CA . LYS A 1 98 ? 3.152 11.094 17.266 1 98.12 98 LYS A CA 1
ATOM 721 C C . LYS A 1 98 ? 4.555 11.297 17.828 1 98.12 98 LYS A C 1
ATOM 723 O O . LYS A 1 98 ? 4.984 12.43 18.047 1 98.12 98 LYS A O 1
ATOM 728 N N . LEU A 1 99 ? 5.148 10.234 18.094 1 97.81 99 LEU A N 1
ATOM 729 C CA . LEU A 1 99 ? 6.543 10.211 18.531 1 97.81 99 LEU A CA 1
ATOM 730 C C . LEU A 1 99 ? 7.418 9.484 17.516 1 97.81 99 LEU A C 1
ATOM 732 O O . LEU A 1 99 ? 7.258 8.281 17.297 1 97.81 99 LEU A O 1
ATOM 736 N N . ARG A 1 100 ? 8.227 10.172 16.938 1 95.56 100 ARG A N 1
ATOM 737 C CA . ARG A 1 100 ? 9.219 9.602 16.031 1 95.56 100 ARG A CA 1
ATOM 738 C C . ARG A 1 100 ? 10.422 9.078 16.797 1 95.56 100 ARG A C 1
ATOM 740 O O . ARG A 1 100 ? 11.016 9.805 17.609 1 95.56 100 ARG A O 1
ATOM 747 N N . PHE A 1 101 ? 10.773 7.918 16.453 1 92.44 101 PHE A N 1
ATOM 748 C CA . PHE A 1 101 ? 11.961 7.34 17.094 1 92.44 101 PHE A CA 1
ATOM 749 C C . PHE A 1 101 ? 13.234 7.887 16.453 1 92.44 101 PHE A C 1
ATOM 751 O O . PHE A 1 101 ? 13.18 8.531 15.398 1 92.44 101 PHE A O 1
ATOM 758 N N . SER A 1 102 ? 14.305 7.715 17.109 1 79.38 102 SER A N 1
ATOM 759 C CA . SER A 1 102 ? 15.594 8.188 16.594 1 79.38 102 SER A CA 1
ATOM 760 C C . SER A 1 102 ? 15.852 7.656 15.188 1 79.38 102 SER A C 1
ATOM 762 O O . SER A 1 102 ? 15.43 6.547 14.852 1 79.38 102 SER A O 1
ATOM 764 N N . PRO A 1 103 ? 16.453 8.562 14.539 1 69.19 103 PRO A N 1
ATOM 765 C CA . PRO A 1 103 ? 16.719 8.164 13.156 1 69.19 103 PRO A CA 1
ATOM 766 C C . PRO A 1 103 ? 17.453 6.824 13.062 1 69.19 103 PRO A C 1
ATOM 768 O O . PRO A 1 103 ? 18.297 6.523 13.898 1 69.19 103 PRO A O 1
ATOM 771 N N . TRP A 1 104 ? 16.969 6.219 12.188 1 67.12 104 TRP A N 1
ATOM 772 C CA . TRP A 1 104 ? 17.656 4.973 11.859 1 67.12 104 TRP A CA 1
ATOM 773 C C . TRP A 1 104 ? 19.062 5.242 11.336 1 67.12 104 TRP A C 1
ATOM 775 O O . TRP A 1 104 ? 19.25 6.027 10.406 1 67.12 104 TRP A O 1
ATOM 785 N N . SER A 1 105 ? 19.938 4.797 11.969 1 60.5 105 SER A N 1
ATOM 786 C CA . SER A 1 105 ? 21.328 5.062 11.648 1 60.5 105 SER A CA 1
ATOM 787 C C . SER A 1 105 ? 21.859 4.078 10.602 1 60.5 105 SER A C 1
ATOM 789 O O . SER A 1 105 ? 22.938 4.27 10.055 1 60.5 105 SER A O 1
ATOM 791 N N . GLY A 1 106 ? 21.078 3.203 10.344 1 56.38 106 GLY A N 1
ATOM 792 C CA . GLY A 1 106 ? 21.547 2.229 9.375 1 56.38 106 GLY A CA 1
ATOM 793 C C . GLY A 1 106 ? 21.422 2.705 7.941 1 56.38 106 GLY A C 1
ATOM 794 O O . GLY A 1 106 ? 21.297 3.904 7.691 1 56.38 106 GLY A O 1
ATOM 795 N N . ARG A 1 107 ? 21.672 1.748 7.176 1 56.84 107 ARG A N 1
ATOM 796 C CA . ARG A 1 107 ? 21.562 2.037 5.75 1 56.84 107 ARG A CA 1
ATOM 797 C C . ARG A 1 107 ? 20.125 2.348 5.359 1 56.84 107 ARG A C 1
ATOM 799 O O . ARG A 1 107 ? 19.188 1.719 5.863 1 56.84 107 ARG A O 1
ATOM 806 N N . GLY A 1 108 ? 20.062 3.262 4.543 1 61.28 108 GLY A N 1
ATOM 807 C CA . GLY A 1 108 ? 18.781 3.695 4.02 1 61.28 108 GLY A CA 1
ATOM 808 C C . GLY A 1 108 ? 18.109 4.746 4.887 1 61.28 108 GLY A C 1
ATOM 809 O O . GLY A 1 108 ? 18.328 4.785 6.102 1 61.28 108 GLY A O 1
ATOM 810 N N . ASN A 1 109 ? 17.547 5.723 4.289 1 80.62 109 ASN A N 1
ATOM 811 C CA . ASN A 1 109 ? 16.812 6.773 4.996 1 80.62 109 ASN A CA 1
ATOM 812 C C . ASN A 1 109 ? 15.422 6.312 5.395 1 80.62 109 ASN A C 1
ATOM 814 O O . ASN A 1 109 ? 14.461 6.492 4.641 1 80.62 109 ASN A O 1
ATOM 818 N N . SER A 1 110 ? 15.375 5.621 6.613 1 88.06 110 SER A N 1
ATOM 819 C CA . SER A 1 110 ? 14.109 5.125 7.152 1 88.06 110 SER A CA 1
ATOM 820 C C . SER A 1 110 ? 13.789 5.785 8.484 1 88.06 110 SER A C 1
ATOM 822 O O . SER A 1 110 ? 14.68 6.254 9.188 1 88.06 110 SER A O 1
ATOM 824 N N . ALA A 1 111 ? 12.539 5.805 8.703 1 91.88 111 ALA A N 1
ATOM 825 C CA . ALA A 1 111 ? 12.055 6.363 9.961 1 91.88 111 ALA A CA 1
ATOM 826 C C . ALA A 1 111 ? 10.984 5.469 10.578 1 91.88 111 ALA A C 1
ATOM 828 O O . ALA A 1 111 ? 10.312 4.711 9.875 1 91.88 111 ALA A O 1
ATOM 829 N N . LEU A 1 112 ? 10.867 5.516 11.867 1 94.44 112 LEU A N 1
ATOM 830 C CA . LEU A 1 112 ? 9.867 4.797 12.648 1 94.44 112 LEU A CA 1
ATOM 831 C C . LEU A 1 112 ? 9.195 5.723 13.664 1 94.44 112 LEU A C 1
ATOM 833 O O . LEU A 1 112 ? 9.867 6.555 14.281 1 94.44 112 LEU A O 1
ATOM 837 N N . ALA A 1 113 ? 7.914 5.531 13.852 1 97.19 113 ALA A N 1
ATOM 838 C CA . ALA A 1 113 ? 7.18 6.359 14.805 1 97.19 113 ALA A CA 1
ATOM 839 C C . ALA A 1 113 ? 6.004 5.59 15.406 1 97.19 113 ALA A C 1
ATOM 841 O O . ALA A 1 113 ? 5.516 4.629 14.805 1 97.19 113 ALA A O 1
ATOM 842 N N . ILE A 1 114 ? 5.625 5.957 16.531 1 98.12 114 ILE A N 1
ATOM 843 C CA . ILE A 1 114 ? 4.371 5.531 17.156 1 98.12 114 ILE A CA 1
ATOM 844 C C . ILE A 1 114 ? 3.443 6.734 17.312 1 98.12 114 ILE A C 1
ATOM 846 O O . ILE A 1 114 ? 3.902 7.844 17.594 1 98.12 114 ILE A O 1
ATOM 850 N N . GLY A 1 115 ? 2.176 6.508 17.047 1 98.38 115 GLY A N 1
ATOM 851 C CA . GLY A 1 115 ? 1.227 7.605 17.172 1 98.38 115 GLY A CA 1
ATOM 852 C C . GLY A 1 115 ? -0.143 7.16 17.641 1 98.38 115 GLY A C 1
ATOM 853 O O . GLY A 1 115 ? -0.37 5.969 17.875 1 98.38 115 GLY A O 1
ATOM 854 N N . GLY A 1 116 ? -0.95 8.18 17.875 1 97.44 116 GLY A N 1
ATOM 855 C CA . GLY A 1 116 ? -2.314 7.93 18.312 1 97.44 116 GLY A CA 1
ATOM 856 C C . GLY A 1 116 ? -3.27 9.055 17.953 1 97.44 116 GLY A C 1
ATOM 857 O O . GLY A 1 116 ? -2.844 10.188 17.719 1 97.44 116 GLY A O 1
ATOM 858 N N . ASN A 1 117 ? -4.461 8.711 17.828 1 96.5 117 ASN A N 1
ATOM 859 C CA . ASN A 1 117 ? -5.57 9.633 17.609 1 96.5 117 ASN A CA 1
ATOM 860 C C . ASN A 1 117 ? -6.664 9.461 18.656 1 96.5 117 ASN A C 1
ATOM 862 O O . ASN A 1 117 ? -6.922 8.344 19.109 1 96.5 117 ASN A O 1
ATOM 866 N N . TYR A 1 118 ? -7.215 10.531 19.016 1 95.06 118 TYR A N 1
ATOM 867 C CA . TYR A 1 118 ? -8.398 10.57 19.875 1 95.06 118 TYR A CA 1
ATOM 868 C C . TYR A 1 118 ? -9.492 11.43 19.25 1 95.06 118 TYR A C 1
ATOM 870 O O . TYR A 1 118 ? -9.32 12.633 19.078 1 95.06 118 TYR A O 1
ATOM 878 N N . GLN A 1 119 ? -10.586 10.797 19 1 92.88 119 GLN A N 1
ATOM 879 C CA . GLN A 1 119 ? -11.68 11.461 18.297 1 92.88 119 GLN A CA 1
ATOM 880 C C . GLN A 1 119 ? -12.93 11.539 19.188 1 92.88 119 GLN A C 1
ATOM 882 O O . GLN A 1 119 ? -13.273 10.562 19.859 1 92.88 119 GLN A O 1
ATOM 887 N N . SER A 1 120 ? -13.461 12.641 19.141 1 87.75 120 SER A N 1
ATOM 888 C CA . SER A 1 120 ? -14.773 12.852 19.734 1 87.75 120 SER A CA 1
ATOM 889 C C . SER A 1 120 ? -15.82 13.18 18.672 1 87.75 120 SER A C 1
ATOM 891 O O . SER A 1 120 ? -15.734 14.211 18.016 1 87.75 120 SER A O 1
ATOM 893 N N . LEU A 1 121 ? -16.625 12.172 18.516 1 75.69 121 LEU A N 1
ATOM 894 C CA . LEU A 1 121 ? -17.719 12.312 17.562 1 75.69 121 LEU A CA 1
ATOM 895 C C . LEU A 1 121 ? -18.938 12.977 18.203 1 75.69 121 LEU A C 1
ATOM 897 O O . LEU A 1 121 ? -19.391 12.539 19.266 1 75.69 121 LEU A O 1
ATOM 901 N N . GLU A 1 122 ? -19.469 13.859 17.344 1 67 122 GLU A N 1
ATOM 902 C CA . GLU A 1 122 ? -20.547 14.602 17.969 1 67 122 GLU A CA 1
ATOM 903 C C . GLU A 1 122 ? -20.25 14.867 19.438 1 67 122 GLU A C 1
ATOM 905 O O . GLU A 1 122 ? -20.781 14.18 20.328 1 67 122 GLU A O 1
ATOM 910 N N . PRO A 1 123 ? -19.391 15.773 19.547 1 57.75 123 PRO A N 1
ATOM 911 C CA . PRO A 1 123 ? -18.891 15.961 20.906 1 57.75 123 PRO A CA 1
ATOM 912 C C . PRO A 1 123 ? -19.953 15.656 21.969 1 57.75 123 PRO A C 1
ATOM 914 O O . PRO A 1 123 ? -21.016 16.25 21.969 1 57.75 123 PRO A O 1
ATOM 917 N N . GLY A 1 124 ? -19.516 14.586 22.688 1 57.41 124 GLY A N 1
ATOM 918 C CA . GLY A 1 124 ? -20.312 14.125 23.797 1 57.41 124 GLY A CA 1
ATOM 919 C C . GLY A 1 124 ? -21.016 12.797 23.531 1 57.41 124 GLY A C 1
ATOM 920 O O . GLY A 1 124 ? -21.484 12.141 24.469 1 57.41 124 GLY A O 1
ATOM 921 N N . ALA A 1 125 ? -20.938 12.273 22.312 1 65.81 125 ALA A N 1
ATOM 922 C CA . ALA A 1 125 ? -21.734 11.07 22.047 1 65.81 125 ALA A CA 1
ATOM 923 C C . ALA A 1 125 ? -20.828 9.852 21.875 1 65.81 125 ALA A C 1
ATOM 925 O O . ALA A 1 125 ? -21.031 8.828 22.531 1 65.81 125 ALA A O 1
ATOM 926 N N . LEU A 1 126 ? -19.797 9.953 21.016 1 77 126 LEU A N 1
ATOM 927 C CA . LEU A 1 126 ? -18.984 8.781 20.734 1 77 126 LEU A CA 1
ATOM 928 C C . LEU A 1 126 ? -17.5 9.148 20.703 1 77 126 LEU A C 1
ATOM 930 O O . LEU A 1 126 ? -17.125 10.219 20.203 1 77 126 LEU A O 1
ATOM 934 N N . THR A 1 127 ? -16.719 8.32 21.438 1 87.31 127 THR A N 1
ATOM 935 C CA . THR A 1 127 ? -15.266 8.508 21.422 1 87.31 127 THR A CA 1
ATOM 936 C C . THR A 1 127 ? -14.57 7.324 20.75 1 87.31 127 THR A C 1
ATOM 938 O O . THR A 1 127 ? -14.922 6.168 21.016 1 87.31 127 THR A O 1
ATOM 941 N N . VAL A 1 128 ? -13.641 7.691 19.922 1 91.81 128 VAL A N 1
ATOM 942 C CA . VAL A 1 128 ? -12.867 6.676 19.219 1 91.81 128 VAL A CA 1
ATOM 943 C C . VAL A 1 128 ? -11.375 6.996 19.344 1 91.81 128 VAL A C 1
ATOM 945 O O . VAL A 1 128 ? -10.977 8.156 19.219 1 91.81 128 VAL A O 1
ATOM 948 N N . GLY A 1 129 ? -10.633 5.957 19.656 1 93.94 129 GLY A N 1
ATOM 949 C CA . GLY A 1 129 ? -9.18 6.07 19.703 1 93.94 129 GLY A CA 1
ATOM 950 C C . GLY A 1 129 ? -8.484 5.195 18.672 1 93.94 129 GLY A C 1
ATOM 951 O O . GLY A 1 129 ? -9.062 4.211 18.203 1 93.94 129 GLY A O 1
ATOM 952 N N . GLN A 1 130 ? -7.316 5.598 18.328 1 95.25 130 GLN A N 1
ATOM 953 C CA . GLN A 1 130 ? -6.449 4.789 17.484 1 95.25 130 GLN A CA 1
ATOM 954 C C . GLN A 1 130 ? -4.996 4.867 17.953 1 95.25 130 GLN A C 1
ATOM 956 O O . GLN A 1 130 ? -4.516 5.938 18.328 1 95.25 130 GLN A O 1
ATOM 961 N N . VAL A 1 131 ? -4.348 3.764 17.938 1 97.38 131 VAL A N 1
ATOM 962 C CA . VAL A 1 131 ? -2.898 3.693 18.109 1 97.38 131 VAL A CA 1
ATOM 963 C C . VAL A 1 131 ? -2.271 3.037 16.875 1 97.38 131 VAL A C 1
ATOM 965 O O . VAL A 1 131 ? -2.859 2.133 16.281 1 97.38 131 VAL A O 1
ATOM 968 N N . TYR A 1 132 ? -1.148 3.533 16.5 1 97.62 132 TYR A N 1
ATOM 969 C CA . TYR A 1 132 ? -0.543 2.955 15.312 1 97.62 132 TYR A CA 1
ATOM 970 C C . TYR A 1 132 ? 0.977 3.037 15.375 1 97.62 132 TYR A C 1
ATOM 972 O O . TYR A 1 132 ? 1.53 3.865 16.109 1 97.62 132 TYR A O 1
ATOM 980 N N . LEU A 1 133 ? 1.637 2.154 14.664 1 97.75 133 LEU A N 1
ATOM 981 C CA . LEU A 1 133 ? 3.045 2.195 14.281 1 97.75 133 LEU A CA 1
ATOM 982 C C . LEU A 1 133 ? 3.201 2.57 12.812 1 97.75 133 LEU A C 1
ATOM 984 O O . LEU A 1 133 ? 2.502 2.029 11.953 1 97.75 133 LEU A O 1
ATOM 988 N N . ALA A 1 134 ? 4.047 3.508 12.602 1 97.25 134 ALA A N 1
ATOM 989 C CA . ALA A 1 134 ? 4.316 3.939 11.234 1 97.25 134 ALA A CA 1
ATOM 990 C C . ALA A 1 134 ? 5.789 3.75 10.875 1 97.25 134 ALA A C 1
ATOM 992 O O . ALA A 1 134 ? 6.672 3.99 11.703 1 97.25 134 ALA A O 1
ATOM 993 N N . ALA A 1 135 ? 6.051 3.314 9.688 1 94.5 135 ALA A N 1
ATOM 994 C CA . ALA A 1 135 ? 7.379 3.268 9.086 1 94.5 135 ALA A CA 1
ATOM 995 C C . ALA A 1 135 ? 7.406 4.004 7.75 1 94.5 135 ALA A C 1
ATOM 997 O O . ALA A 1 135 ? 6.461 3.91 6.965 1 94.5 135 ALA A O 1
ATOM 998 N N . THR A 1 136 ? 8.414 4.73 7.559 1 93.69 136 THR A N 1
ATOM 999 C CA . THR A 1 136 ? 8.633 5.422 6.293 1 93.69 136 THR A CA 1
ATOM 1000 C C . THR A 1 136 ? 10.039 5.145 5.762 1 93.69 136 THR A C 1
ATOM 1002 O O . THR A 1 136 ? 11.016 5.191 6.516 1 93.69 136 THR A O 1
ATOM 1005 N N . TYR A 1 137 ? 10.094 4.848 4.469 1 88.94 137 TYR A N 1
ATOM 1006 C CA . TYR A 1 137 ? 11.391 4.527 3.883 1 88.94 137 TYR A CA 1
ATOM 1007 C C . TYR A 1 137 ? 11.516 5.121 2.484 1 88.94 137 TYR A C 1
ATOM 1009 O O . TYR A 1 137 ? 10.516 5.277 1.775 1 88.94 137 TYR A O 1
ATOM 1017 N N . GLU A 1 138 ? 12.711 5.359 2.152 1 87.25 138 GLU A N 1
ATOM 1018 C CA . GLU A 1 138 ? 13.016 5.945 0.852 1 87.25 138 GLU A CA 1
ATOM 1019 C C . GLU A 1 138 ? 13 4.887 -0.249 1 87.25 138 GLU A C 1
ATOM 1021 O O . GLU A 1 138 ? 13.359 3.732 -0.015 1 87.25 138 GLU A O 1
ATOM 1026 N N . ALA A 1 139 ? 12.547 5.391 -1.366 1 85.81 139 ALA A N 1
ATOM 1027 C CA . ALA A 1 139 ? 12.5 4.527 -2.545 1 85.81 139 ALA A CA 1
ATOM 1028 C C . ALA A 1 139 ? 12.797 5.324 -3.816 1 85.81 139 ALA A C 1
ATOM 1030 O O . ALA A 1 139 ? 12.859 6.555 -3.785 1 85.81 139 ALA A O 1
ATOM 1031 N N . ASN A 1 140 ? 13.062 4.551 -4.895 1 83.12 140 ASN A N 1
ATOM 1032 C CA . ASN A 1 140 ? 13.297 5.133 -6.215 1 83.12 140 ASN A CA 1
ATOM 1033 C C . ASN A 1 140 ? 12.352 4.547 -7.262 1 83.12 140 ASN A C 1
ATOM 1035 O O . ASN A 1 140 ? 12.508 3.393 -7.668 1 83.12 140 ASN A O 1
ATOM 1039 N N . PHE A 1 141 ? 11.43 5.383 -7.68 1 86.31 141 PHE A N 1
ATOM 1040 C CA . PHE A 1 141 ? 10.438 5.023 -8.68 1 86.31 141 PHE A CA 1
ATOM 1041 C C . PHE A 1 141 ? 10.836 5.547 -10.055 1 86.31 141 PHE A C 1
ATOM 1043 O O . PHE A 1 141 ? 10.602 6.715 -10.367 1 86.31 141 PHE A O 1
ATOM 1050 N N . PHE A 1 142 ? 11.422 4.707 -10.883 1 85.5 142 PHE A N 1
ATOM 1051 C CA . PHE A 1 142 ? 11.852 5.074 -12.227 1 85.5 142 PHE A CA 1
ATOM 1052 C C . PHE A 1 142 ? 12.711 6.332 -12.195 1 85.5 142 PHE A C 1
ATOM 1054 O O . PHE A 1 142 ? 12.516 7.246 -13 1 85.5 142 PHE A O 1
ATOM 1061 N N . GLY A 1 143 ? 13.547 6.441 -11.242 1 84.56 143 GLY A N 1
ATOM 1062 C CA . GLY A 1 143 ? 14.445 7.574 -11.117 1 84.56 143 GLY A CA 1
ATOM 1063 C C . GLY A 1 143 ? 13.859 8.727 -10.328 1 84.56 143 GLY A C 1
ATOM 1064 O O . GLY A 1 143 ? 14.531 9.727 -10.086 1 84.56 143 GLY A O 1
ATOM 1065 N N . MET A 1 144 ? 12.68 8.57 -9.992 1 89.56 144 MET A N 1
ATOM 1066 C CA . MET A 1 144 ? 12.016 9.586 -9.18 1 89.56 144 MET A CA 1
ATOM 1067 C C . MET A 1 144 ? 12.055 9.211 -7.703 1 89.56 144 MET A C 1
ATOM 1069 O O . MET A 1 144 ? 11.703 8.086 -7.336 1 89.56 144 MET A O 1
ATOM 1073 N N . GLU A 1 145 ? 12.461 10.141 -6.934 1 88.5 145 GLU A N 1
ATOM 1074 C CA . GLU A 1 145 ? 12.531 9.906 -5.496 1 88.5 145 GLU A CA 1
ATOM 1075 C C . GLU A 1 145 ? 11.141 9.781 -4.887 1 88.5 145 GLU A C 1
ATOM 1077 O O . GLU A 1 145 ? 10.242 10.555 -5.223 1 88.5 145 GLU A O 1
ATOM 1082 N N . ALA A 1 146 ? 11.047 8.781 -3.975 1 90.5 146 ALA A N 1
ATOM 1083 C CA . ALA A 1 146 ? 9.773 8.555 -3.299 1 90.5 146 ALA A CA 1
ATOM 1084 C C . ALA A 1 146 ? 9.992 8.195 -1.83 1 90.5 146 ALA A C 1
ATOM 1086 O O . ALA A 1 146 ? 11.016 7.617 -1.469 1 90.5 146 ALA A O 1
ATOM 1087 N N . ASP A 1 147 ? 9.039 8.625 -1.005 1 91.81 147 ASP A N 1
ATOM 1088 C CA . ASP A 1 147 ? 8.906 8.156 0.371 1 91.81 147 ASP A CA 1
ATOM 1089 C C . ASP A 1 147 ? 7.672 7.273 0.532 1 91.81 147 ASP A C 1
ATOM 1091 O O . ASP A 1 147 ? 6.551 7.711 0.271 1 91.81 147 ASP A O 1
ATOM 1095 N N . THR A 1 148 ? 7.938 6.125 0.985 1 93.12 148 THR A N 1
ATOM 1096 C CA . THR A 1 148 ? 6.836 5.188 1.189 1 93.12 148 THR A CA 1
ATOM 1097 C C . THR A 1 148 ? 6.551 5.004 2.678 1 93.12 148 THR A C 1
ATOM 1099 O O . THR A 1 148 ? 7.473 4.793 3.471 1 93.12 148 THR A O 1
ATOM 1102 N N . SER A 1 149 ? 5.281 5.074 2.986 1 95.06 149 SER A N 1
ATOM 1103 C CA . SER A 1 149 ? 4.863 4.93 4.375 1 95.06 149 SER A CA 1
ATOM 1104 C C . SER A 1 149 ? 3.938 3.729 4.555 1 95.06 149 SER A C 1
ATOM 1106 O O . SER A 1 149 ? 3.076 3.475 3.709 1 95.06 149 SER A O 1
ATOM 1108 N N . VAL A 1 150 ? 4.152 3.061 5.605 1 95.5 150 VAL A N 1
ATOM 1109 C CA . VAL A 1 150 ? 3.314 1.944 6.031 1 95.5 150 VAL A CA 1
ATOM 1110 C C . VAL A 1 150 ? 2.867 2.154 7.477 1 95.5 150 VAL A C 1
ATOM 1112 O O . VAL A 1 150 ? 3.658 2.578 8.32 1 95.5 150 VAL A O 1
ATOM 1115 N N . VAL A 1 151 ? 1.587 1.827 7.699 1 97.38 151 VAL A N 1
ATOM 1116 C CA . VAL A 1 151 ? 1.033 2.006 9.039 1 97.38 151 VAL A CA 1
ATOM 1117 C C . VAL A 1 151 ? 0.3 0.737 9.469 1 97.38 151 VAL A C 1
ATOM 1119 O O . VAL A 1 151 ? -0.471 0.166 8.688 1 97.38 151 VAL A O 1
ATOM 1122 N N . LEU A 1 152 ? 0.587 0.321 10.586 1 95.81 152 LEU A N 1
ATOM 1123 C CA . LEU A 1 152 ? -0.156 -0.72 11.289 1 95.81 152 LEU A CA 1
ATOM 1124 C C . LEU A 1 152 ? -0.713 -0.195 12.609 1 95.81 152 LEU A C 1
ATOM 1126 O O . LEU A 1 152 ? 0.013 0.418 13.391 1 95.81 152 LEU A O 1
ATOM 1130 N N . GLY A 1 153 ? -2.023 -0.438 12.766 1 95.75 153 GLY A N 1
ATOM 1131 C CA . GLY A 1 153 ? -2.615 0.092 13.984 1 95.75 153 GLY A CA 1
ATOM 1132 C C . GLY A 1 153 ? -3.928 -0.574 14.344 1 95.75 153 GLY A C 1
ATOM 1133 O O . GLY A 1 153 ? -4.246 -1.652 13.836 1 95.75 153 GLY A O 1
ATOM 1134 N N . LYS A 1 154 ? -4.555 0.071 15.32 1 95.06 154 LYS A N 1
ATOM 1135 C CA . LYS A 1 154 ? -5.848 -0.401 15.805 1 95.06 154 LYS A CA 1
ATOM 1136 C C . LYS A 1 154 ? -6.723 0.765 16.25 1 95.06 154 LYS A C 1
ATOM 1138 O O . LYS A 1 154 ? -6.281 1.622 17.016 1 95.06 154 LYS A O 1
ATOM 1143 N N . THR A 1 155 ? -7.879 0.695 15.727 1 92.62 155 THR A N 1
ATOM 1144 C CA . THR A 1 155 ? -8.922 1.613 16.172 1 92.62 155 THR A CA 1
ATOM 1145 C C . THR A 1 155 ? -9.797 0.957 17.234 1 92.62 155 THR A C 1
ATOM 1147 O O . THR A 1 155 ? -10.188 -0.202 17.094 1 92.62 155 THR A O 1
ATOM 1150 N N . PHE A 1 156 ? -10.023 1.67 18.281 1 91.56 156 PHE A N 1
ATOM 1151 C CA . PHE A 1 156 ? -10.844 1.141 19.375 1 91.56 156 PHE A CA 1
ATOM 1152 C C . PHE A 1 156 ? -11.859 2.176 19.844 1 91.56 156 PHE A C 1
ATOM 1154 O O . PHE A 1 156 ? -11.688 3.373 19.594 1 91.56 156 PHE A O 1
ATOM 1161 N N . GLY A 1 157 ? -12.906 1.684 20.484 1 87.5 157 GLY A N 1
ATOM 1162 C CA . GLY A 1 157 ? -13.977 2.545 20.969 1 87.5 157 GLY A CA 1
ATOM 1163 C C . GLY A 1 157 ? -15.359 2.051 20.578 1 87.5 157 GLY A C 1
ATOM 1164 O O . GLY A 1 157 ? -15.508 0.929 20.094 1 87.5 157 GLY A O 1
ATOM 1165 N N . THR A 1 158 ? -16.281 2.855 20.766 1 79 158 THR A N 1
ATOM 1166 C CA . THR A 1 158 ? -17.688 2.492 20.531 1 79 158 THR A CA 1
ATOM 1167 C C . THR A 1 158 ? -17.953 2.322 19.047 1 79 158 THR A C 1
ATOM 1169 O O . THR A 1 158 ? -17.641 3.207 18.25 1 79 158 THR A O 1
ATOM 1172 N N . GLY A 1 159 ? -18.484 1.116 18.672 1 74.62 159 GLY A N 1
ATOM 1173 C CA . GLY A 1 159 ? -18.891 0.888 17.297 1 74.62 159 GLY A CA 1
ATOM 1174 C C . GLY A 1 159 ? -17.812 0.252 16.453 1 74.62 159 GLY A C 1
ATOM 1175 O O . GLY A 1 159 ? -18.031 -0.09 15.297 1 74.62 159 GLY A O 1
ATOM 1176 N N . THR A 1 160 ? -16.641 0.2 17.062 1 78.06 160 THR A N 1
ATOM 1177 C CA . THR A 1 160 ? -15.547 -0.413 16.312 1 78.06 160 THR A CA 1
ATOM 1178 C C . THR A 1 160 ? -15.523 -1.923 16.531 1 78.06 160 THR A C 1
ATOM 1180 O O . THR A 1 160 ? -15.984 -2.414 17.562 1 78.06 160 THR A O 1
ATOM 1183 N N . ARG A 1 161 ? -15.047 -2.58 15.547 1 76.12 161 ARG A N 1
ATOM 1184 C CA . ARG A 1 161 ? -14.93 -4.031 15.664 1 76.12 161 ARG A CA 1
ATOM 1185 C C . ARG A 1 161 ? -13.602 -4.426 16.312 1 76.12 161 ARG A C 1
ATOM 1187 O O . ARG A 1 161 ? -12.539 -3.98 15.875 1 76.12 161 ARG A O 1
ATOM 1194 N N . SER A 1 162 ? -13.703 -5.254 17.234 1 72.25 162 SER A N 1
ATOM 1195 C CA . SER A 1 162 ? -12.555 -5.594 18.078 1 72.25 162 SER A CA 1
ATOM 1196 C C . SER A 1 162 ? -11.5 -6.344 17.266 1 72.25 162 SER A C 1
ATOM 1198 O O . SER A 1 162 ? -10.305 -6.188 17.516 1 72.25 162 SER A O 1
ATOM 1200 N N . GLY A 1 163 ? -11.914 -7.051 16.375 1 73.5 163 GLY A N 1
ATOM 1201 C CA . GLY A 1 163 ? -10.922 -7.867 15.688 1 73.5 163 GLY A CA 1
ATOM 1202 C C . GLY A 1 163 ? -10.266 -7.148 14.523 1 73.5 163 GLY A C 1
ATOM 1203 O O . GLY A 1 163 ? -9.273 -7.637 13.969 1 73.5 163 GLY A O 1
ATOM 1204 N N . ASP A 1 164 ? -10.664 -5.961 14.32 1 84.75 164 ASP A N 1
ATOM 1205 C CA . ASP A 1 164 ? -10.18 -5.27 13.133 1 84.75 164 ASP A CA 1
ATOM 1206 C C . ASP A 1 164 ? -8.883 -4.512 13.422 1 84.75 164 ASP A C 1
ATOM 1208 O O . ASP A 1 164 ? -8.781 -3.822 14.438 1 84.75 164 ASP A O 1
ATOM 1212 N N . LEU A 1 165 ? -7.879 -4.711 12.578 1 91.88 165 LEU A N 1
ATOM 1213 C CA . LEU A 1 165 ? -6.645 -3.938 12.625 1 91.88 165 LEU A CA 1
ATOM 1214 C C . LEU A 1 165 ? -6.566 -2.973 11.445 1 91.88 165 LEU A C 1
ATOM 1216 O O . LEU A 1 165 ? -7.184 -3.205 10.406 1 91.88 165 LEU A O 1
ATOM 1220 N N . ASP A 1 166 ? -5.867 -1.956 11.742 1 93.75 166 ASP A N 1
ATOM 1221 C CA . ASP A 1 166 ? -5.719 -0.912 10.734 1 93.75 166 ASP A CA 1
ATOM 1222 C C . ASP A 1 166 ? -4.414 -1.08 9.961 1 93.75 166 ASP A C 1
ATOM 1224 O O . ASP A 1 166 ? -3.377 -1.409 10.539 1 93.75 166 ASP A O 1
ATOM 1228 N N . PHE A 1 167 ? -4.543 -0.905 8.711 1 95.06 167 PHE A N 1
ATOM 1229 C CA . PHE A 1 167 ? -3.371 -0.906 7.844 1 95.06 167 PHE A CA 1
ATOM 1230 C C . PHE A 1 167 ? -3.512 0.139 6.742 1 95.06 167 PHE A C 1
ATOM 1232 O O . PHE A 1 167 ? -4.594 0.32 6.184 1 95.06 167 PHE A O 1
ATOM 1239 N N . SER A 1 168 ? -2.488 0.849 6.445 1 96.44 168 SER A N 1
ATOM 1240 C CA . SER A 1 168 ? -2.414 1.72 5.277 1 96.44 168 SER A CA 1
ATOM 1241 C C . SER A 1 168 ? -0.999 1.768 4.711 1 96.44 168 SER A C 1
ATOM 1243 O O . SER A 1 168 ? -0.028 1.541 5.434 1 96.44 168 SER A O 1
ATOM 1245 N N . MET A 1 169 ? -0.927 2.002 3.473 1 96.25 169 MET A N 1
ATOM 1246 C CA . MET A 1 169 ? 0.347 2.115 2.768 1 96.25 169 MET A CA 1
ATOM 1247 C C . MET A 1 169 ? 0.227 3.061 1.577 1 96.25 169 MET A C 1
ATOM 1249 O O . MET A 1 169 ? -0.838 3.164 0.965 1 96.25 169 MET A O 1
ATOM 1253 N N . GLY A 1 170 ? 1.288 3.723 1.312 1 96.06 170 GLY A N 1
ATOM 1254 C CA . GLY A 1 170 ? 1.315 4.645 0.187 1 96.06 170 GLY A CA 1
ATOM 1255 C C . GLY A 1 170 ? 2.666 5.305 -0.011 1 96.06 170 GLY A C 1
ATOM 1256 O O . GLY A 1 170 ? 3.637 4.961 0.667 1 96.06 170 GLY A O 1
ATOM 1257 N N . PHE A 1 171 ? 2.732 6.18 -0.995 1 94.75 171 PHE A N 1
ATOM 1258 C CA . PHE A 1 171 ? 4.008 6.844 -1.239 1 94.75 171 PHE A CA 1
ATOM 1259 C C . PHE A 1 171 ? 3.795 8.305 -1.621 1 94.75 171 PHE A C 1
ATOM 1261 O O . PHE A 1 171 ? 2.713 8.68 -2.078 1 94.75 171 PHE A O 1
ATOM 1268 N N . ASP A 1 172 ? 4.703 9.109 -1.331 1 96.44 172 ASP A N 1
ATOM 1269 C CA . ASP A 1 172 ? 4.934 10.469 -1.802 1 96.44 172 ASP A CA 1
ATOM 1270 C C . ASP A 1 172 ? 6.055 10.508 -2.838 1 96.44 172 ASP A C 1
ATOM 1272 O O . ASP A 1 172 ? 7.223 10.297 -2.506 1 96.44 172 ASP A O 1
ATOM 1276 N N . LEU A 1 173 ? 5.676 10.859 -4.074 1 95 173 LEU A N 1
ATOM 1277 C CA . LEU A 1 173 ? 6.602 10.789 -5.195 1 95 173 LEU A CA 1
ATOM 1278 C C . LEU A 1 173 ? 6.926 12.18 -5.727 1 95 173 LEU A C 1
ATOM 1280 O O . LEU A 1 173 ? 6.02 12.953 -6.035 1 95 173 LEU A O 1
ATOM 1284 N N . ASN A 1 174 ? 8.211 12.43 -5.785 1 95.19 174 ASN A N 1
ATOM 1285 C CA . ASN A 1 174 ? 8.625 13.602 -6.551 1 95.19 174 ASN A CA 1
ATOM 1286 C C . ASN A 1 174 ? 8.383 13.406 -8.047 1 95.19 174 ASN A C 1
ATOM 1288 O O . ASN A 1 174 ? 9.25 12.891 -8.758 1 95.19 174 ASN A O 1
ATOM 1292 N N . PHE A 1 175 ? 7.234 13.914 -8.422 1 95.38 175 PHE A N 1
ATOM 1293 C CA . PHE A 1 175 ? 6.668 13.539 -9.711 1 95.38 175 PHE A CA 1
ATOM 1294 C C . PHE A 1 175 ? 7.379 14.273 -10.844 1 95.38 175 PHE A C 1
ATOM 1296 O O . PHE A 1 175 ? 7.352 15.5 -10.914 1 95.38 175 PHE A O 1
ATOM 1303 N N . PHE A 1 176 ? 8.133 13.625 -11.742 1 92.44 176 PHE A N 1
ATOM 1304 C CA . PHE A 1 176 ? 8.898 14.148 -12.867 1 92.44 176 PHE A CA 1
ATOM 1305 C C . PHE A 1 176 ? 9.617 15.43 -12.477 1 92.44 176 PHE A C 1
ATOM 1307 O O . PHE A 1 176 ? 9.352 16.5 -13.039 1 92.44 176 PHE A O 1
ATOM 1314 N N . PRO A 1 177 ? 10.523 15.25 -11.633 1 91.06 177 PRO A N 1
ATOM 1315 C CA . PRO A 1 177 ? 11.188 16.438 -11.094 1 91.06 177 PRO A CA 1
ATOM 1316 C C . PRO A 1 177 ? 11.906 17.25 -12.164 1 91.06 177 PRO A C 1
ATOM 1318 O O . PRO A 1 177 ? 12.055 18.469 -12.023 1 91.06 177 PRO A O 1
ATOM 1321 N N . GLY A 1 178 ? 12.422 16.656 -13.18 1 89.62 178 GLY A N 1
ATOM 1322 C CA . GL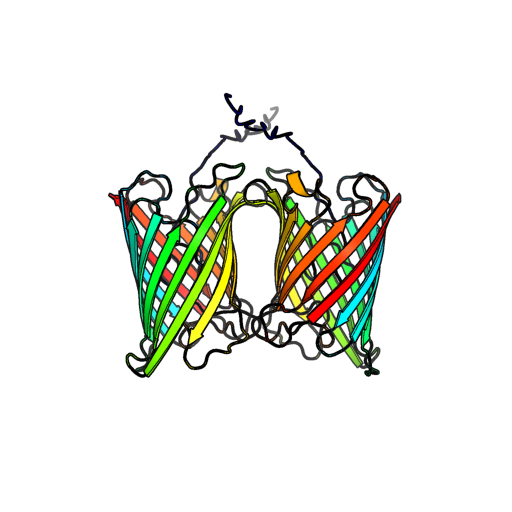Y A 1 178 ? 13.031 17.391 -14.281 1 89.62 178 GLY A CA 1
ATOM 1323 C C . GLY A 1 178 ? 12.055 18.312 -14.992 1 89.62 178 GLY A C 1
ATOM 1324 O O . GLY A 1 178 ? 12.414 19.406 -15.398 1 89.62 178 GLY A O 1
ATOM 1325 N N . LEU A 1 179 ? 10.844 17.875 -15.094 1 92.88 179 LEU A N 1
ATOM 1326 C CA . LEU A 1 179 ? 9.82 18.625 -15.812 1 92.88 179 LEU A CA 1
ATOM 1327 C C . LEU A 1 179 ? 9.188 19.672 -14.906 1 92.88 179 LEU A C 1
ATOM 1329 O O . LEU A 1 179 ? 8.945 20.797 -15.328 1 92.88 179 LEU A O 1
ATOM 1333 N N . PHE A 1 180 ? 8.945 19.344 -13.672 1 94.94 180 PHE A N 1
ATOM 1334 C CA . PHE A 1 180 ? 8.188 20.219 -12.797 1 94.94 180 PHE A CA 1
ATOM 1335 C C . PHE A 1 180 ? 9.109 20.891 -11.773 1 94.94 180 PHE A C 1
ATOM 1337 O O . PHE A 1 180 ? 8.641 21.609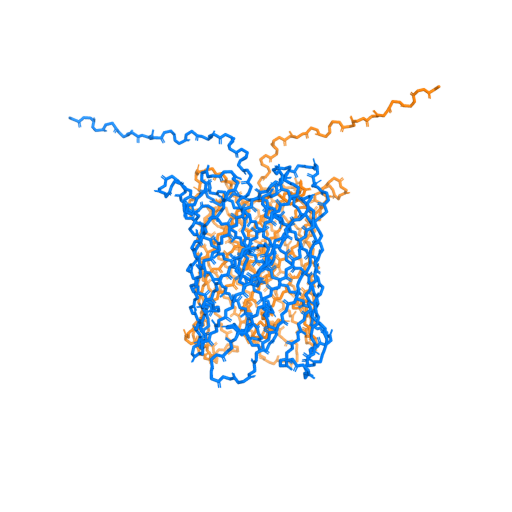 -10.891 1 94.94 180 PHE A O 1
ATOM 1344 N N . ASN A 1 181 ? 10.383 20.594 -11.828 1 93.31 181 ASN A N 1
ATOM 1345 C CA . ASN A 1 181 ? 11.398 21.203 -10.984 1 93.31 181 ASN A CA 1
ATOM 1346 C C . ASN A 1 181 ? 11.133 20.953 -9.508 1 93.31 181 ASN A C 1
ATOM 1348 O O . ASN A 1 181 ? 11.297 21.844 -8.672 1 93.31 181 ASN A O 1
ATOM 1352 N N . GLY A 1 182 ? 10.484 19.797 -9.234 1 91.81 182 GLY A N 1
ATOM 1353 C CA . GLY A 1 182 ? 10.25 19.406 -7.855 1 91.81 182 GLY A CA 1
ATOM 1354 C C . GLY A 1 182 ? 9.016 20.062 -7.258 1 91.81 182 GLY A C 1
ATOM 1355 O O . GLY A 1 182 ? 8.773 19.969 -6.055 1 91.81 182 GLY A O 1
ATOM 1356 N N . TYR A 1 183 ? 8.133 20.703 -8.016 1 95.62 183 TYR A N 1
ATOM 1357 C CA . TYR A 1 183 ? 6.98 21.422 -7.504 1 95.62 183 TYR A CA 1
ATOM 1358 C C . TYR A 1 183 ? 5.734 20.562 -7.512 1 95.62 183 TYR A C 1
ATOM 1360 O O . TYR A 1 183 ? 4.66 20.984 -7.086 1 95.62 183 TYR A O 1
ATOM 1368 N N . VAL A 1 184 ? 5.883 19.391 -7.969 1 97 184 VAL A N 1
ATOM 1369 C CA . VAL A 1 184 ? 4.719 18.516 -8.016 1 97 184 VAL A CA 1
ATOM 1370 C C . VAL A 1 184 ? 5.051 17.188 -7.336 1 97 184 VAL A C 1
ATOM 1372 O O . VAL A 1 184 ? 5.957 16.469 -7.766 1 97 184 VAL A O 1
ATOM 1375 N N . ARG A 1 185 ? 4.324 16.984 -6.34 1 97.56 185 ARG A N 1
ATOM 1376 C CA . ARG A 1 185 ? 4.418 15.695 -5.664 1 97.56 185 ARG A CA 1
ATOM 1377 C C . ARG A 1 185 ? 3.143 14.883 -5.859 1 97.56 185 ARG A C 1
ATOM 1379 O O . ARG A 1 185 ? 2.037 15.406 -5.715 1 97.56 185 ARG A O 1
ATOM 1386 N N . TRP A 1 186 ? 3.279 13.703 -6.25 1 97.94 186 TRP A N 1
ATOM 1387 C CA . TRP A 1 186 ? 2.15 12.797 -6.438 1 97.94 186 TRP A CA 1
ATOM 1388 C C . TRP A 1 186 ? 1.99 11.875 -5.234 1 97.94 186 TRP A C 1
ATOM 1390 O O . TRP A 1 186 ? 2.893 11.094 -4.914 1 97.94 186 TRP A O 1
ATOM 1400 N N . LEU A 1 187 ? 0.865 11.961 -4.594 1 97.81 187 LEU A N 1
ATOM 1401 C CA . LEU A 1 187 ? 0.544 11.148 -3.424 1 97.81 187 LEU A CA 1
ATOM 1402 C C . LEU A 1 187 ? -0.43 10.031 -3.785 1 97.81 187 LEU A C 1
ATOM 1404 O O . LEU A 1 187 ? -1.423 10.273 -4.477 1 97.81 187 LEU A O 1
ATOM 1408 N N . ASN A 1 188 ? -0.118 8.852 -3.322 1 96.56 188 ASN A N 1
ATOM 1409 C CA . ASN A 1 188 ? -0.984 7.68 -3.436 1 96.56 188 ASN A CA 1
ATOM 1410 C C . ASN A 1 188 ? -1.006 6.871 -2.143 1 96.56 188 ASN A C 1
ATOM 1412 O O . ASN A 1 188 ? 0.027 6.707 -1.49 1 96.56 188 ASN A O 1
ATOM 1416 N N . GLU A 1 189 ? -2.189 6.398 -1.815 1 96 189 GLU A N 1
ATOM 1417 C CA . GLU A 1 189 ? -2.275 5.527 -0.646 1 96 189 GLU A CA 1
ATOM 1418 C C . GLU A 1 189 ? -3.521 4.648 -0.705 1 96 189 GLU A C 1
ATOM 1420 O O . GLU A 1 189 ? -4.496 4.988 -1.381 1 96 189 GLU A O 1
ATOM 1425 N N . ILE A 1 190 ? -3.441 3.568 0.001 1 95.31 190 ILE A N 1
ATOM 1426 C CA . ILE A 1 190 ? -4.59 2.715 0.288 1 95.31 190 ILE A CA 1
ATOM 1427 C C . ILE A 1 190 ? -4.676 2.457 1.791 1 95.31 190 ILE A C 1
ATOM 1429 O O . ILE A 1 190 ? -3.654 2.275 2.457 1 95.31 190 ILE A O 1
ATOM 1433 N N . ALA A 1 191 ? -5.875 2.525 2.277 1 94.88 191 ALA A N 1
ATOM 1434 C CA . ALA A 1 191 ? -6.121 2.314 3.701 1 94.88 191 ALA A CA 1
ATOM 1435 C C . ALA A 1 191 ? -7.387 1.491 3.926 1 94.88 191 ALA A C 1
ATOM 1437 O O . ALA A 1 191 ? -8.375 1.653 3.205 1 94.88 191 ALA A O 1
ATOM 1438 N N . ASN A 1 192 ? -7.348 0.69 4.965 1 93.06 192 ASN A N 1
ATOM 1439 C CA . ASN A 1 192 ? -8.539 -0.068 5.316 1 93.06 192 ASN A CA 1
ATOM 1440 C C . ASN A 1 192 ? -9.328 0.611 6.434 1 93.06 192 ASN A C 1
ATOM 1442 O O . ASN A 1 192 ? -10.172 -0.016 7.07 1 93.06 192 ASN A O 1
ATOM 1446 N N . TYR A 1 193 ? -8.953 1.782 6.742 1 91.31 193 TYR A N 1
ATOM 1447 C CA . TYR A 1 193 ? -9.633 2.611 7.73 1 91.31 193 TYR A CA 1
ATOM 1448 C C . TYR A 1 193 ? -9.773 4.047 7.238 1 91.31 193 TYR A C 1
ATOM 1450 O O . TYR A 1 193 ? -9.039 4.473 6.336 1 91.31 193 TYR A O 1
ATOM 1458 N N . ASP A 1 194 ? -10.695 4.715 7.863 1 90 194 ASP A N 1
ATOM 1459 C CA . ASP A 1 194 ? -10.852 6.137 7.582 1 90 194 ASP A CA 1
ATOM 1460 C C . ASP A 1 194 ? -10.039 6.984 8.562 1 90 194 ASP A C 1
ATOM 1462 O O . ASP A 1 194 ? -9.867 6.605 9.719 1 90 194 ASP A O 1
ATOM 1466 N N . TYR A 1 195 ? -9.547 8.117 8 1 83.25 195 TYR A N 1
ATOM 1467 C CA . TYR A 1 195 ? -8.766 8.953 8.906 1 83.25 195 TYR A CA 1
ATOM 1468 C C . TYR A 1 195 ? -9.648 9.609 9.953 1 83.25 195 TYR A C 1
ATOM 1470 O O . TYR A 1 195 ? -9.164 10.086 10.984 1 83.25 195 TYR A O 1
ATOM 1478 N N . LEU A 1 196 ? -10.914 9.703 9.711 1 86.88 196 LEU A N 1
ATOM 1479 C CA . LEU A 1 196 ? -11.93 10.039 10.695 1 86.88 196 LEU A CA 1
ATOM 1480 C C . LEU A 1 196 ? -13.023 8.977 10.75 1 86.88 196 LEU A C 1
ATOM 1482 O O . LEU A 1 196 ? -13.672 8.703 9.734 1 86.88 196 LEU A O 1
ATOM 1486 N N . TYR A 1 197 ? -13.195 8.453 11.867 1 82.12 197 TYR A N 1
ATOM 1487 C CA . TYR A 1 197 ? -14.203 7.414 12.031 1 82.12 197 TYR A CA 1
ATOM 1488 C C . TYR A 1 197 ? -15.609 7.977 11.836 1 82.12 197 TYR A C 1
ATOM 1490 O O . TYR A 1 197 ? -15.992 8.938 12.508 1 82.12 197 TYR A O 1
ATOM 1498 N N . GLY A 1 198 ? -16.375 7.414 10.898 1 77.06 198 GLY A N 1
ATOM 1499 C CA . GLY A 1 198 ? -17.781 7.703 10.727 1 77.06 198 GLY A CA 1
ATOM 1500 C C . GLY A 1 198 ? -18.047 8.93 9.875 1 77.06 198 GLY A C 1
ATOM 1501 O O . GLY A 1 198 ? -19.094 9.047 9.25 1 77.06 198 GLY A O 1
ATOM 1502 N N . ASN A 1 199 ? -17.25 9.914 9.852 1 79.25 199 ASN A N 1
ATOM 1503 C CA . ASN A 1 199 ? -17.516 11.172 9.164 1 79.25 199 ASN A CA 1
ATOM 1504 C C . ASN A 1 199 ? -16.359 11.562 8.25 1 79.25 199 ASN A C 1
ATOM 1506 O O . ASN A 1 199 ? -15.945 12.727 8.219 1 79.25 199 ASN A O 1
ATOM 1510 N N . ALA A 1 200 ? -15.922 10.633 7.535 1 80.19 200 ALA A N 1
ATOM 1511 C CA . ALA A 1 200 ? -14.844 10.898 6.578 1 80.19 200 ALA A CA 1
ATOM 1512 C C . ALA A 1 200 ? -15.383 10.938 5.152 1 80.19 200 ALA A C 1
ATOM 1514 O O . ALA A 1 200 ? -16.438 10.367 4.859 1 80.19 200 ALA A O 1
ATOM 1515 N N . PRO A 1 201 ? -14.695 11.688 4.379 1 84.75 201 PRO A N 1
ATOM 1516 C CA . PRO A 1 201 ? -15.086 11.68 2.969 1 84.75 201 PRO A CA 1
ATOM 1517 C C . PRO A 1 201 ? -14.766 10.367 2.268 1 84.75 201 PRO A C 1
ATOM 1519 O O . PRO A 1 201 ? -14.93 10.25 1.051 1 84.75 201 PRO A O 1
ATOM 1522 N N . THR A 1 202 ? -14.227 9.43 2.982 1 88.56 202 THR A N 1
ATOM 1523 C CA . THR A 1 202 ? -13.891 8.117 2.439 1 88.56 202 THR A CA 1
ATOM 1524 C C . THR A 1 202 ? -14.734 7.027 3.102 1 88.56 202 THR A C 1
ATOM 1526 O O . THR A 1 202 ? -15.273 7.23 4.188 1 88.56 202 THR A O 1
ATOM 1529 N N . ARG A 1 203 ? -14.875 5.926 2.385 1 88.94 203 ARG A N 1
ATOM 1530 C CA . ARG A 1 203 ? -15.547 4.738 2.904 1 88.94 203 ARG A CA 1
ATOM 1531 C C . ARG A 1 203 ? -14.625 3.525 2.859 1 88.94 203 ARG A C 1
ATOM 1533 O O . ARG A 1 203 ? -14.844 2.598 2.08 1 88.94 203 ARG A O 1
ATOM 1540 N N . ALA A 1 204 ? -13.766 3.488 3.752 1 90.75 204 ALA A N 1
ATOM 1541 C CA . ALA A 1 204 ? -12.742 2.453 3.762 1 90.75 204 ALA A CA 1
ATOM 1542 C C . ALA A 1 204 ? -13.328 1.096 4.129 1 90.75 204 ALA A C 1
ATOM 1544 O O . ALA A 1 204 ? -12.727 0.055 3.859 1 90.75 204 ALA A O 1
ATOM 1545 N N . GLY A 1 205 ? -14.445 1.14 4.73 1 87.81 205 GLY A N 1
ATOM 1546 C CA . GLY A 1 205 ? -15.117 -0.103 5.078 1 87.81 205 GLY A CA 1
ATOM 1547 C C . GLY A 1 205 ? -15.484 -0.941 3.867 1 87.81 205 GLY A C 1
ATOM 1548 O O . GLY A 1 205 ? -15.758 -2.137 3.994 1 87.81 205 GLY A O 1
ATOM 1549 N N . SER A 1 206 ? -15.508 -0.276 2.764 1 88.62 206 SER A N 1
ATOM 1550 C CA . SER A 1 206 ? -15.812 -0.947 1.504 1 88.62 206 SER A CA 1
ATOM 1551 C C . SER A 1 206 ? -14.578 -1.056 0.622 1 88.62 206 SER A C 1
ATOM 1553 O O . SER A 1 206 ? -14.234 -0.115 -0.1 1 88.62 206 SER A O 1
ATOM 1555 N N . ARG A 1 207 ? -13.914 -2.172 0.546 1 90.31 207 ARG A N 1
ATOM 1556 C CA . ARG A 1 207 ? -12.789 -2.514 -0.315 1 90.31 207 ARG A CA 1
ATOM 1557 C C . ARG A 1 207 ? -11.555 -1.681 0.033 1 90.31 207 ARG A C 1
ATOM 1559 O O . ARG A 1 207 ? -10.617 -1.596 -0.756 1 90.31 207 ARG A O 1
ATOM 1566 N N . GLY A 1 208 ? -11.648 -0.991 1.136 1 90.75 208 GLY A N 1
ATOM 1567 C CA . GLY A 1 208 ? -10.586 -0.036 1.42 1 90.75 208 GLY A CA 1
ATOM 1568 C C . GLY A 1 208 ? -10.766 1.283 0.692 1 90.75 208 GLY A C 1
ATOM 1569 O O . GLY A 1 208 ? -11.688 1.438 -0.11 1 90.75 208 GLY A O 1
ATOM 1570 N N . ALA A 1 209 ? -9.945 2.238 1.054 1 93.38 209 ALA A N 1
ATOM 1571 C CA . ALA A 1 209 ? -10.008 3.547 0.407 1 93.38 209 ALA A CA 1
ATOM 1572 C C . ALA A 1 209 ? -8.688 3.875 -0.283 1 93.38 209 ALA A C 1
ATOM 1574 O O . ALA A 1 209 ? -7.648 4.012 0.374 1 93.38 209 ALA A O 1
ATOM 1575 N N . PHE A 1 210 ? -8.766 3.926 -1.574 1 94.44 210 PHE A N 1
ATOM 1576 C CA . PHE A 1 210 ? -7.621 4.438 -2.32 1 94.44 210 PHE A CA 1
ATOM 1577 C C . PHE A 1 210 ? -7.738 5.945 -2.527 1 94.44 210 PHE A C 1
ATOM 1579 O O . PHE A 1 210 ? -8.711 6.422 -3.113 1 94.44 210 PHE A O 1
ATOM 1586 N N . ASN A 1 211 ? -6.746 6.641 -2.098 1 96.5 211 ASN A N 1
ATOM 1587 C CA . ASN A 1 211 ? -6.656 8.086 -2.271 1 96.5 211 ASN A CA 1
ATOM 1588 C C . ASN A 1 211 ? -5.441 8.477 -3.111 1 96.5 211 ASN A C 1
ATOM 1590 O O . ASN A 1 211 ? -4.375 7.875 -2.98 1 96.5 211 ASN A O 1
ATOM 1594 N N . THR A 1 212 ? -5.699 9.484 -3.895 1 96.75 212 THR A N 1
ATOM 1595 C CA . THR A 1 212 ? -4.602 9.992 -4.711 1 96.75 212 THR A CA 1
ATOM 1596 C C . THR A 1 212 ? -4.723 11.5 -4.898 1 96.75 212 THR A C 1
ATOM 1598 O O . THR A 1 212 ? -5.773 12.086 -4.625 1 96.75 212 THR A O 1
ATOM 1601 N N . GLY A 1 213 ? -3.582 12.094 -5.23 1 97.75 213 GLY A N 1
ATOM 1602 C CA . GLY A 1 213 ? -3.621 13.523 -5.48 1 97.75 213 GLY A CA 1
ATOM 1603 C C . GLY A 1 213 ? -2.242 14.141 -5.625 1 97.75 213 GLY A C 1
ATOM 1604 O O . GLY A 1 213 ? -1.236 13.43 -5.641 1 97.75 213 GLY A O 1
ATOM 1605 N N . PHE A 1 214 ? -2.307 15.391 -5.781 1 98.31 214 PHE A N 1
ATOM 1606 C CA . PHE A 1 214 ? -1.071 16.141 -5.973 1 98.31 214 PHE A CA 1
ATOM 1607 C C . PHE A 1 214 ? -0.888 17.172 -4.863 1 98.31 214 PHE A C 1
ATOM 1609 O O . PHE A 1 214 ? -1.85 17.828 -4.449 1 98.31 214 PHE A O 1
ATOM 1616 N N . ARG A 1 215 ? 0.238 17.234 -4.387 1 98.25 215 ARG A N 1
ATOM 1617 C CA . ARG A 1 215 ? 0.715 18.281 -3.506 1 98.25 215 ARG A CA 1
ATOM 1618 C C . ARG A 1 215 ? 1.682 19.219 -4.234 1 98.25 215 ARG A C 1
ATOM 1620 O O . ARG A 1 215 ? 2.654 18.75 -4.836 1 98.25 215 ARG A O 1
ATOM 1627 N N . ILE A 1 216 ? 1.427 20.5 -4.152 1 98.25 216 ILE A N 1
ATOM 1628 C CA . ILE A 1 216 ? 2.254 21.5 -4.816 1 98.25 216 ILE A CA 1
ATOM 1629 C C . ILE A 1 216 ? 2.939 22.375 -3.77 1 98.25 216 ILE A C 1
ATOM 1631 O O . ILE A 1 216 ? 2.344 23.328 -3.256 1 98.25 216 ILE A O 1
ATOM 1635 N N . PRO A 1 217 ? 4.199 22.094 -3.555 1 97.44 217 PRO A N 1
ATOM 1636 C CA . PRO A 1 217 ? 4.945 22.922 -2.594 1 97.44 217 PRO A CA 1
ATOM 1637 C C . PRO A 1 217 ? 5.363 24.266 -3.164 1 97.44 217 PRO A C 1
ATOM 1639 O O . PRO A 1 217 ? 6.473 24.406 -3.689 1 97.44 217 PRO A O 1
ATOM 1642 N N . ILE A 1 218 ? 4.68 25.25 -2.852 1 96.94 218 ILE A N 1
ATOM 1643 C CA . ILE A 1 218 ? 4.844 26.562 -3.457 1 96.94 218 ILE A CA 1
ATOM 1644 C C . ILE A 1 218 ? 6.121 27.219 -2.932 1 96.94 218 ILE A C 1
ATOM 1646 O O . ILE A 1 218 ? 6.855 27.844 -3.689 1 96.94 218 ILE A O 1
ATOM 1650 N N . LEU A 1 219 ? 6.43 27 -1.678 1 96.19 219 LEU A N 1
ATOM 1651 C CA . LEU A 1 219 ? 7.582 27.656 -1.062 1 96.19 219 LEU A CA 1
ATOM 1652 C C . LEU A 1 219 ? 8.695 26.641 -0.794 1 96.19 219 LEU A C 1
ATOM 1654 O O . LEU A 1 219 ? 9.391 26.734 0.222 1 96.19 219 LEU A O 1
ATOM 1658 N N . LYS A 1 220 ? 8.828 25.719 -1.645 1 91.12 220 LYS A N 1
ATOM 1659 C CA . LYS A 1 220 ? 9.773 24.625 -1.425 1 91.12 220 LYS A CA 1
ATOM 1660 C C . LYS A 1 220 ? 11.195 25.172 -1.26 1 91.12 220 LYS A C 1
ATOM 1662 O O . LYS A 1 220 ? 12.055 24.5 -0.692 1 91.12 220 LYS A O 1
ATOM 1667 N N . HIS A 1 221 ? 11.547 26.312 -1.739 1 90.56 221 HIS A N 1
ATOM 1668 C CA . HIS A 1 221 ? 12.891 26.875 -1.696 1 90.56 221 HIS A CA 1
ATOM 1669 C C . HIS A 1 221 ? 13.164 27.531 -0.349 1 90.56 221 HIS A C 1
ATOM 1671 O O . HIS A 1 221 ? 14.312 27.859 -0.034 1 90.56 221 HIS A O 1
ATOM 1677 N N . MET A 1 222 ? 12.125 27.75 0.361 1 92.19 222 MET A N 1
ATOM 1678 C CA . MET A 1 222 ? 12.312 28.359 1.674 1 92.19 222 MET A CA 1
ATOM 1679 C C . MET A 1 222 ? 12.625 27.297 2.727 1 92.19 222 MET A C 1
ATOM 1681 O O . MET A 1 222 ? 12.023 26.234 2.738 1 92.19 222 MET A O 1
ATOM 1685 N N . SER A 1 223 ? 13.508 27.641 3.555 1 89.94 223 SER A N 1
ATOM 1686 C CA . SER A 1 223 ? 13.938 26.656 4.547 1 89.94 223 SER A CA 1
ATOM 1687 C C . SER A 1 223 ? 13.055 26.719 5.793 1 89.94 223 SER A C 1
ATOM 1689 O O . SER A 1 223 ? 12.953 25.719 6.523 1 89.94 223 SER A O 1
ATOM 1691 N N . ASN A 1 224 ? 12.414 27.859 6.023 1 93.94 224 ASN A N 1
ATOM 1692 C CA . ASN A 1 224 ? 11.719 28.016 7.297 1 93.94 224 ASN A CA 1
ATOM 1693 C C . ASN A 1 224 ? 10.219 28.172 7.102 1 93.94 224 ASN A C 1
ATOM 1695 O O . ASN A 1 224 ? 9.469 28.281 8.078 1 93.94 224 ASN A O 1
ATOM 1699 N N . LEU A 1 225 ? 9.797 28.234 5.902 1 96.25 225 LEU A N 1
ATOM 1700 C CA . LEU A 1 225 ? 8.375 28.344 5.602 1 96.25 225 LEU A CA 1
ATOM 1701 C C . LEU A 1 225 ? 7.926 27.25 4.641 1 96.25 225 LEU A C 1
ATOM 1703 O O . LEU A 1 225 ? 8.711 26.781 3.812 1 96.25 225 LEU A O 1
ATOM 1707 N N . LYS A 1 226 ? 6.711 26.875 4.82 1 96.56 226 LYS A N 1
ATOM 1708 C CA . LYS A 1 226 ? 6.055 25.953 3.895 1 96.56 226 LYS A CA 1
ATOM 1709 C C . LYS A 1 226 ? 4.672 26.469 3.502 1 96.56 226 LYS A C 1
ATOM 1711 O O . LYS A 1 226 ? 3.961 27.047 4.324 1 96.56 226 LYS A O 1
ATOM 1716 N N . PHE A 1 227 ? 4.383 26.281 2.283 1 98.31 227 PHE A N 1
ATOM 1717 C CA . PHE A 1 227 ? 3.051 26.531 1.737 1 98.31 227 PHE A CA 1
ATOM 1718 C C . PHE A 1 227 ? 2.736 25.531 0.628 1 98.31 227 PHE A C 1
ATOM 1720 O O . PHE A 1 227 ? 3.348 25.562 -0.441 1 98.31 227 PHE A O 1
ATOM 1727 N N . ASP A 1 228 ? 1.81 24.703 0.913 1 98.44 228 ASP A N 1
ATOM 1728 C CA . ASP A 1 228 ? 1.42 23.672 -0.044 1 98.44 228 ASP A CA 1
ATOM 1729 C C . ASP A 1 228 ? -0.037 23.844 -0.47 1 98.44 228 ASP A C 1
ATOM 1731 O O . ASP A 1 228 ? -0.895 24.172 0.352 1 98.44 228 ASP A O 1
ATOM 1735 N N . VAL A 1 229 ? -0.301 23.578 -1.724 1 98.62 229 VAL A N 1
ATOM 1736 C CA . VAL A 1 229 ? -1.649 23.406 -2.254 1 98.62 229 VAL A CA 1
ATOM 1737 C C . VAL A 1 229 ? -1.868 21.938 -2.627 1 98.62 229 VAL A C 1
ATOM 1739 O O . VAL A 1 229 ? -1.029 21.328 -3.295 1 98.62 229 VAL A O 1
ATOM 1742 N N . ASN A 1 230 ? -2.951 21.469 -2.178 1 98.31 230 ASN A N 1
ATOM 1743 C CA . ASN A 1 230 ? -3.266 20.062 -2.412 1 98.31 230 ASN A CA 1
ATOM 1744 C C . ASN A 1 230 ? -4.543 19.891 -3.23 1 98.31 230 ASN A C 1
ATOM 1746 O O . ASN A 1 230 ? -5.547 20.562 -2.957 1 98.31 230 ASN A O 1
ATOM 1750 N N . VAL A 1 231 ? -4.535 19.062 -4.215 1 98.19 231 VAL A N 1
ATOM 1751 C CA . VAL A 1 231 ? -5.691 18.594 -4.965 1 98.19 231 VAL A CA 1
ATOM 1752 C C . VAL A 1 231 ? -5.734 17.062 -4.93 1 98.19 231 VAL A C 1
ATOM 1754 O O . VAL A 1 231 ? -4.785 16.391 -5.359 1 98.19 231 VAL A O 1
ATOM 1757 N N . LYS A 1 232 ? -6.867 16.578 -4.43 1 97.25 232 LYS A N 1
ATOM 1758 C CA . LYS A 1 232 ? -6.883 15.148 -4.145 1 97.25 232 LYS A CA 1
ATOM 1759 C C . LYS A 1 232 ? -8.211 14.516 -4.566 1 97.25 232 LYS A C 1
ATOM 1761 O O . LYS A 1 232 ? -9.211 15.219 -4.711 1 97.25 232 LYS A O 1
ATOM 1766 N N . MET A 1 233 ? -8.125 13.273 -4.84 1 96.19 233 MET A N 1
ATOM 1767 C CA . MET A 1 233 ? -9.281 12.406 -4.996 1 96.19 233 MET A CA 1
ATOM 1768 C C . MET A 1 233 ? -9.352 11.383 -3.867 1 96.19 233 MET A C 1
ATOM 1770 O O . MET A 1 233 ? -8.367 10.703 -3.576 1 96.19 233 MET A O 1
ATOM 1774 N N . THR A 1 234 ? -10.461 11.359 -3.223 1 93.5 234 THR A N 1
ATOM 1775 C CA . THR A 1 234 ? -10.648 10.398 -2.137 1 93.5 234 THR A CA 1
ATOM 1776 C C . THR A 1 234 ? -11.516 9.227 -2.598 1 93.5 234 THR A C 1
ATOM 1778 O O . THR A 1 234 ? -12.461 9.414 -3.359 1 93.5 234 THR A O 1
ATOM 1781 N N . ASP A 1 235 ? -11.039 8.078 -2.09 1 93.5 235 ASP A N 1
ATOM 1782 C CA . ASP A 1 235 ? -11.734 6.852 -2.473 1 93.5 235 ASP A CA 1
ATOM 1783 C C . ASP A 1 235 ? -11.898 6.766 -3.988 1 93.5 235 ASP A C 1
ATOM 1785 O O . ASP A 1 235 ? -13 6.52 -4.488 1 93.5 235 ASP A O 1
ATOM 1789 N N . ALA A 1 236 ? -10.883 6.953 -4.68 1 90.75 236 ALA A N 1
ATOM 1790 C CA . ALA A 1 236 ? -10.859 7.262 -6.109 1 90.75 236 ALA A CA 1
ATOM 1791 C C . ALA A 1 236 ? -11.336 6.07 -6.934 1 90.75 236 ALA A C 1
ATOM 1793 O O . ALA A 1 236 ? -11.734 6.23 -8.094 1 90.75 236 ALA A O 1
ATOM 1794 N N . LEU A 1 237 ? -11.312 4.945 -6.371 1 82.12 237 LEU A N 1
ATOM 1795 C CA . LEU A 1 237 ? -11.5 3.783 -7.234 1 82.12 237 LEU A CA 1
ATOM 1796 C C . LEU A 1 237 ? -12.898 3.199 -7.066 1 82.12 237 LEU A C 1
ATOM 1798 O O . LEU A 1 237 ? -13.25 2.211 -7.715 1 82.12 237 LEU A O 1
ATOM 1802 N N . ASP A 1 238 ? -13.641 3.834 -6.258 1 83.31 238 ASP A N 1
ATOM 1803 C CA . ASP A 1 238 ? -14.984 3.33 -6.008 1 83.31 238 ASP A CA 1
ATOM 1804 C C . ASP A 1 238 ? -16.047 4.336 -6.465 1 83.31 238 ASP A C 1
ATOM 1806 O O . ASP A 1 238 ? -15.711 5.355 -7.074 1 83.31 238 ASP A O 1
ATOM 1810 N N . ASP A 1 239 ? -17.266 3.918 -6.316 1 74.81 239 ASP A N 1
ATOM 1811 C CA . ASP A 1 239 ? -18.375 4.738 -6.777 1 74.81 239 ASP A CA 1
ATOM 1812 C C . ASP A 1 239 ? -18.562 5.965 -5.883 1 74.81 239 ASP A C 1
ATOM 1814 O O . ASP A 1 239 ? -19.125 6.973 -6.316 1 74.81 239 ASP A O 1
ATOM 1818 N N . GLU A 1 240 ? -18.125 5.91 -4.703 1 76.5 240 GLU A N 1
ATOM 1819 C CA . GLU A 1 240 ? -18.312 7.023 -3.771 1 76.5 240 GLU A CA 1
ATOM 1820 C C . GLU A 1 240 ? -17.078 7.922 -3.748 1 76.5 240 GLU A C 1
ATOM 1822 O O . GLU A 1 240 ? -16.703 8.445 -2.697 1 76.5 240 GLU A O 1
ATOM 1827 N N . ARG A 1 241 ? -16.531 8.07 -4.855 1 85.62 241 ARG A N 1
ATOM 1828 C CA . ARG A 1 241 ? -15.32 8.867 -4.965 1 85.62 241 ARG A CA 1
ATOM 1829 C C . ARG A 1 241 ? -15.594 10.336 -4.637 1 85.62 241 ARG A C 1
ATOM 1831 O O . ARG A 1 241 ? -16.703 10.82 -4.84 1 85.62 241 ARG A O 1
ATOM 1838 N N . GLY A 1 242 ? -14.641 10.969 -4.035 1 91.75 242 GLY A N 1
ATOM 1839 C CA . GLY A 1 242 ? -14.719 12.375 -3.674 1 91.75 242 GLY A CA 1
ATOM 1840 C C . GLY A 1 242 ? -13.531 13.188 -4.156 1 91.75 242 GLY A C 1
ATOM 1841 O O . GLY A 1 242 ? -12.609 12.641 -4.766 1 91.75 242 GLY A O 1
ATOM 1842 N N . PHE A 1 243 ? -13.734 14.414 -4.012 1 95.69 243 PHE A N 1
ATOM 1843 C CA . PHE A 1 243 ? -12.664 15.359 -4.309 1 95.69 243 PHE A CA 1
ATOM 1844 C C . PHE A 1 243 ? -12.32 16.188 -3.08 1 95.69 243 PHE A C 1
ATOM 1846 O O . PHE A 1 243 ? -13.172 16.422 -2.219 1 95.69 243 PHE A O 1
ATOM 1853 N N . ALA A 1 244 ? -11.094 16.547 -2.998 1 96.75 244 ALA A N 1
ATOM 1854 C CA . ALA A 1 244 ? -10.656 17.422 -1.906 1 96.75 244 ALA A CA 1
ATOM 1855 C C . ALA A 1 244 ? -9.641 18.438 -2.393 1 96.75 244 ALA A C 1
ATOM 1857 O O . ALA A 1 244 ? -8.781 18.125 -3.219 1 96.75 244 ALA A O 1
ATOM 1858 N N . ILE A 1 245 ? -9.766 19.609 -1.927 1 98.12 245 ILE A N 1
ATOM 1859 C CA . ILE A 1 245 ? -8.805 20.688 -2.143 1 98.12 245 ILE A CA 1
ATOM 1860 C C . ILE A 1 245 ? -8.422 21.312 -0.802 1 98.12 245 ILE A C 1
ATOM 1862 O O . ILE A 1 245 ? -9.227 21.359 0.126 1 98.12 245 ILE A O 1
ATOM 1866 N N . GLY A 1 246 ? -7.18 21.672 -0.742 1 98.12 246 GLY A N 1
ATOM 1867 C CA . GLY A 1 246 ? -6.75 22.266 0.512 1 98.12 246 GLY A CA 1
ATOM 1868 C C . GLY A 1 246 ? -5.406 22.969 0.409 1 98.12 246 GLY A C 1
ATOM 1869 O O . GLY A 1 246 ? -4.77 22.938 -0.645 1 98.12 246 GLY A O 1
ATOM 1870 N N . ALA A 1 247 ? -5.094 23.609 1.477 1 98.44 247 ALA A N 1
ATOM 1871 C CA . ALA A 1 247 ? -3.803 24.281 1.608 1 98.44 247 ALA A CA 1
ATOM 1872 C C . ALA A 1 247 ? -3.232 24.109 3.014 1 98.44 247 ALA A C 1
ATOM 1874 O O . ALA A 1 247 ? -3.982 23.953 3.98 1 98.44 247 ALA A O 1
ATOM 1875 N N . VAL A 1 248 ? -1.953 24.078 3.035 1 98.25 248 VAL A N 1
ATOM 1876 C CA . VAL A 1 248 ? -1.231 23.969 4.297 1 98.25 248 VAL A CA 1
ATOM 1877 C C . VAL A 1 248 ? -0.12 25.016 4.355 1 98.25 248 VAL A C 1
ATOM 1879 O O . VAL A 1 248 ? 0.61 25.203 3.381 1 98.25 248 VAL A O 1
ATOM 1882 N N . PHE A 1 249 ? -0.025 25.672 5.438 1 98.12 249 PHE A N 1
ATOM 1883 C CA . PHE A 1 249 ? 1.031 26.641 5.68 1 98.12 249 PHE A CA 1
ATOM 1884 C C . PHE A 1 249 ? 1.744 26.359 6.996 1 98.12 249 PHE A C 1
ATOM 1886 O O . PHE A 1 249 ? 1.128 25.875 7.949 1 98.12 249 PHE A O 1
ATOM 1893 N N . GLY A 1 250 ? 3.061 26.609 6.949 1 97.56 250 GLY A N 1
ATOM 1894 C CA . GLY A 1 250 ? 3.787 26.375 8.188 1 97.56 250 GLY A CA 1
ATOM 1895 C C . GLY A 1 250 ? 5.086 27.156 8.273 1 97.56 250 GLY A C 1
ATOM 1896 O O . GLY A 1 250 ? 5.551 27.703 7.27 1 97.56 250 GLY A O 1
ATOM 1897 N N . ALA A 1 251 ? 5.574 27.25 9.516 1 97.06 251 ALA A N 1
ATOM 1898 C CA . ALA A 1 251 ? 6.855 27.875 9.82 1 97.06 251 ALA A CA 1
ATOM 1899 C C . ALA A 1 251 ? 7.633 27.078 10.859 1 97.06 251 ALA A C 1
ATOM 1901 O O . ALA A 1 251 ? 7.043 26.438 11.734 1 97.06 251 ALA A O 1
ATOM 1902 N N . ARG A 1 252 ? 8.844 27.156 10.68 1 95.38 252 ARG A N 1
ATOM 1903 C CA . ARG A 1 252 ? 9.711 26.562 11.688 1 95.38 252 ARG A CA 1
ATOM 1904 C C . ARG A 1 252 ? 10.539 27.625 12.398 1 95.38 252 ARG A C 1
ATOM 1906 O O . ARG A 1 252 ? 10.836 28.672 11.828 1 95.38 252 ARG A O 1
ATOM 1913 N N . PHE A 1 253 ? 11 27.25 13.594 1 91.62 253 PHE A N 1
ATOM 1914 C CA . PHE A 1 253 ? 11.734 28.156 14.469 1 91.62 253 PHE A CA 1
ATOM 1915 C C . PHE A 1 253 ? 12.969 27.469 15.047 1 91.62 253 PHE A C 1
ATOM 1917 O O . PHE A 1 253 ? 12.984 26.266 15.234 1 91.62 253 PHE A O 1
ATOM 1924 N N . MET B 1 1 ? 43.438 -5.812 29.812 1 24.69 1 MET B N 1
ATOM 1925 C CA . MET B 1 1 ? 42.969 -6.617 28.672 1 24.69 1 MET B CA 1
ATOM 1926 C C . MET B 1 1 ? 41.906 -5.891 27.875 1 24.69 1 MET B C 1
ATOM 1928 O O . MET B 1 1 ? 40.781 -5.703 28.359 1 24.69 1 MET B O 1
ATOM 1932 N N . LYS B 1 2 ? 42.281 -4.879 27.031 1 25.02 2 LYS B N 1
ATOM 1933 C CA . LYS B 1 2 ? 41.594 -3.889 26.203 1 25.02 2 LYS B CA 1
ATOM 1934 C C . LYS B 1 2 ? 40.75 -4.562 25.109 1 25.02 2 LYS B C 1
ATOM 1936 O O . LYS B 1 2 ? 41.312 -5.188 24.203 1 25.02 2 LYS B O 1
ATOM 1941 N N . LYS B 1 3 ? 39.562 -5.113 25.453 1 28.8 3 LYS B N 1
ATOM 1942 C CA . LYS B 1 3 ? 38.688 -5.809 24.531 1 28.8 3 LYS B CA 1
ATOM 1943 C C . LYS B 1 3 ? 38.406 -4.957 23.297 1 28.8 3 LYS B C 1
ATOM 1945 O O . LYS B 1 3 ? 37.969 -3.811 23.406 1 28.8 3 LYS B O 1
ATOM 1950 N N . HIS B 1 4 ? 39.125 -5.137 22.156 1 26.94 4 HIS B N 1
ATOM 1951 C CA . HIS B 1 4 ? 39 -4.621 20.797 1 26.94 4 HIS B CA 1
ATOM 1952 C C . HIS B 1 4 ? 37.562 -4.703 20.297 1 26.94 4 HIS B C 1
ATOM 1954 O O . HIS B 1 4 ? 36.938 -5.77 20.328 1 26.94 4 HIS B O 1
ATOM 1960 N N . LEU B 1 5 ? 36.812 -3.738 20.562 1 26.12 5 LEU B N 1
ATOM 1961 C CA . LEU B 1 5 ? 35.469 -3.51 19.984 1 26.12 5 LEU B CA 1
ATOM 1962 C C . LEU B 1 5 ? 35.531 -3.684 18.469 1 26.12 5 LEU B C 1
ATOM 1964 O O . LEU B 1 5 ? 36.156 -2.9 17.766 1 26.12 5 LEU B O 1
ATOM 1968 N N . LEU B 1 6 ? 35.625 -4.93 17.953 1 23.8 6 LEU B N 1
ATOM 1969 C CA . LEU B 1 6 ? 35.531 -5.262 16.531 1 23.8 6 LEU B CA 1
ATOM 1970 C C . LEU B 1 6 ? 34.312 -4.566 15.906 1 23.8 6 LEU B C 1
ATOM 1972 O O . LEU B 1 6 ? 33.188 -4.875 16.234 1 23.8 6 LEU B O 1
ATOM 1976 N N . VAL B 1 7 ? 34.406 -3.307 15.625 1 24.95 7 VAL B N 1
ATOM 1977 C CA . VAL B 1 7 ? 33.5 -2.613 14.703 1 24.95 7 VAL B CA 1
ATOM 1978 C C . VAL B 1 7 ? 33.5 -3.33 13.359 1 24.95 7 VAL B C 1
ATOM 1980 O O . VAL B 1 7 ? 34.5 -3.32 12.633 1 24.95 7 VAL B O 1
ATOM 1983 N N . ALA B 1 8 ? 32.969 -4.559 13.258 1 24.88 8 ALA B N 1
ATOM 1984 C CA . ALA B 1 8 ? 32.781 -5.219 11.969 1 24.88 8 ALA B CA 1
ATOM 1985 C C . ALA B 1 8 ? 32.219 -4.254 10.93 1 24.88 8 ALA B C 1
ATOM 1987 O O . ALA B 1 8 ? 31.188 -3.633 11.148 1 24.88 8 ALA B O 1
ATOM 1988 N N . ALA B 1 9 ? 33.094 -3.635 10.188 1 25.11 9 ALA B N 1
ATOM 1989 C CA . ALA B 1 9 ? 32.875 -2.961 8.906 1 25.11 9 ALA B CA 1
ATOM 1990 C C . ALA B 1 9 ? 31.938 -3.762 8.008 1 25.11 9 ALA B C 1
ATOM 1992 O O . ALA B 1 9 ? 32.312 -4.812 7.488 1 25.11 9 ALA B O 1
ATOM 1993 N N . LEU B 1 10 ? 30.766 -3.875 8.359 1 28.36 10 LEU B N 1
ATOM 1994 C CA . LEU B 1 10 ? 29.844 -4.445 7.371 1 28.36 10 LEU B CA 1
ATOM 1995 C C . LEU B 1 10 ? 29.984 -3.732 6.031 1 28.36 10 LEU B C 1
ATOM 1997 O O . LEU B 1 10 ? 29.672 -2.547 5.918 1 28.36 10 LEU B O 1
ATOM 2001 N N . ALA B 1 11 ? 30.969 -4.078 5.211 1 26.66 11 ALA B N 1
ATOM 2002 C CA . ALA B 1 11 ? 31.203 -3.74 3.811 1 26.66 11 ALA B CA 1
ATOM 2003 C C . ALA B 1 11 ? 29.906 -3.676 3.029 1 26.66 11 ALA B C 1
ATOM 2005 O O . ALA B 1 11 ? 29.125 -4.637 3.02 1 26.66 11 ALA B O 1
ATOM 2006 N N . ALA B 1 12 ? 29.422 -2.535 2.773 1 29.62 12 ALA B N 1
ATOM 2007 C CA . ALA B 1 12 ? 28.391 -2.184 1.805 1 29.62 12 ALA B CA 1
ATOM 2008 C C . ALA B 1 12 ? 28.688 -2.805 0.441 1 29.62 12 ALA B C 1
ATOM 2010 O O . ALA B 1 12 ? 29.531 -2.314 -0.302 1 29.62 12 ALA B O 1
ATOM 2011 N N . MET B 1 13 ? 28.938 -4.074 0.281 1 29.61 13 MET B N 1
ATOM 2012 C CA . MET B 1 13 ? 29.031 -4.551 -1.097 1 29.61 13 MET B CA 1
ATOM 2013 C C . MET B 1 13 ? 27.891 -3.969 -1.943 1 29.61 13 MET B C 1
ATOM 2015 O O . MET B 1 13 ? 26.75 -3.902 -1.498 1 29.61 13 MET B O 1
ATOM 2019 N N . PRO B 1 14 ? 28.219 -3.199 -2.922 1 35.56 14 PRO B N 1
ATOM 2020 C CA . PRO B 1 14 ? 27.203 -2.793 -3.902 1 35.56 14 PRO B CA 1
ATOM 2021 C C . PRO B 1 14 ? 26.375 -3.965 -4.406 1 35.56 14 PRO B C 1
ATOM 2023 O O . PRO B 1 14 ? 26.844 -4.758 -5.227 1 35.56 14 PRO B O 1
ATOM 2026 N N . PHE B 1 15 ? 25.828 -4.879 -3.707 1 33.41 15 PHE B N 1
ATOM 2027 C CA . PHE B 1 15 ? 25.047 -6.004 -4.207 1 33.41 15 PHE B CA 1
ATOM 2028 C C . PHE B 1 15 ? 23.938 -5.52 -5.133 1 33.41 15 PHE B C 1
ATOM 2030 O O . PHE B 1 15 ? 22.984 -4.887 -4.684 1 33.41 15 PHE B O 1
ATOM 2037 N N . SER B 1 16 ? 24.312 -5.113 -6.262 1 39.06 16 SER B N 1
ATOM 2038 C CA . SER B 1 16 ? 23.281 -5.078 -7.297 1 39.06 16 SER B CA 1
ATOM 2039 C C . SER B 1 16 ? 22.391 -6.32 -7.242 1 39.06 16 SER B C 1
ATOM 2041 O O . SER B 1 16 ? 22.641 -7.297 -7.953 1 39.06 16 SER B O 1
ATOM 2043 N N . LEU B 1 17 ? 22.141 -7.047 -6.211 1 45.75 17 LEU B N 1
ATOM 2044 C CA . LEU B 1 17 ? 21.438 -8.32 -6.156 1 45.75 17 LEU B CA 1
ATOM 2045 C C . LEU B 1 17 ? 20.094 -8.234 -6.871 1 45.75 17 LEU B C 1
ATOM 2047 O O . LEU B 1 17 ? 19.328 -7.289 -6.648 1 45.75 17 LEU B O 1
ATOM 2051 N N . SER B 1 18 ? 20.047 -8.852 -8.062 1 58.44 18 SER B N 1
ATOM 2052 C CA . SER B 1 18 ? 18.781 -9.102 -8.75 1 58.44 18 SER B CA 1
ATOM 2053 C C . SER B 1 18 ? 17.656 -9.383 -7.758 1 58.44 18 SER B C 1
ATOM 2055 O O . SER B 1 18 ? 17.875 -10.055 -6.742 1 58.44 18 SER B O 1
ATOM 2057 N N . ALA B 1 19 ? 16.625 -8.695 -7.918 1 75.19 19 ALA B N 1
ATOM 2058 C CA . ALA B 1 19 ? 15.438 -8.875 -7.094 1 75.19 19 ALA B CA 1
ATOM 2059 C C . ALA B 1 19 ? 15.016 -10.344 -7.055 1 75.19 19 ALA B C 1
ATOM 2061 O O . ALA B 1 19 ? 15.102 -11.047 -8.062 1 75.19 19 ALA B O 1
ATOM 2062 N N . TYR B 1 20 ? 14.859 -10.891 -5.977 1 88.56 20 TYR B N 1
ATOM 2063 C CA . TYR B 1 20 ? 14.305 -12.242 -5.887 1 88.56 20 TYR B CA 1
ATOM 2064 C C . TYR B 1 20 ? 12.859 -12.266 -6.359 1 88.56 20 TYR B C 1
ATOM 2066 O O . TYR B 1 20 ? 12.023 -11.5 -5.863 1 88.56 20 TYR B O 1
ATOM 2074 N N . THR B 1 21 ? 12.633 -13.023 -7.336 1 93 21 THR B N 1
ATOM 2075 C CA . THR B 1 21 ? 11.297 -13.125 -7.914 1 93 21 THR B CA 1
ATOM 2076 C C . THR B 1 21 ? 10.75 -14.539 -7.777 1 93 21 THR B C 1
ATOM 2078 O O . THR B 1 21 ? 11.492 -15.516 -7.93 1 93 21 THR B O 1
ATOM 2081 N N . SER B 1 22 ? 9.516 -14.664 -7.406 1 96.56 22 SER B N 1
ATOM 2082 C CA . SER B 1 22 ? 8.758 -15.906 -7.324 1 96.56 22 SER B CA 1
ATOM 2083 C C . SER B 1 22 ? 7.27 -15.672 -7.578 1 96.56 22 SER B C 1
ATOM 2085 O O . SER B 1 22 ? 6.855 -14.539 -7.844 1 96.56 22 SER B O 1
ATOM 2087 N N . THR B 1 23 ? 6.535 -16.75 -7.562 1 97.44 23 THR B N 1
ATOM 2088 C CA . THR B 1 23 ? 5.137 -16.609 -7.941 1 97.44 23 THR B CA 1
ATOM 2089 C C . THR B 1 23 ? 4.254 -16.438 -6.711 1 97.44 23 THR B C 1
ATOM 2091 O O . THR B 1 23 ? 4.625 -16.859 -5.613 1 97.44 23 THR B O 1
ATOM 2094 N N . ASN B 1 24 ? 3.203 -15.805 -6.945 1 95.69 24 ASN B N 1
ATOM 2095 C CA . ASN B 1 24 ? 2.186 -15.641 -5.91 1 95.69 24 ASN B CA 1
ATOM 2096 C C . ASN B 1 24 ? 1.215 -16.812 -5.891 1 95.69 24 ASN B C 1
ATOM 2098 O O . ASN B 1 24 ? 1.454 -17.828 -6.547 1 95.69 24 ASN B O 1
ATOM 2102 N N . MET B 1 25 ? 0.13 -16.688 -5.141 1 94.12 25 MET B N 1
ATOM 2103 C CA . MET B 1 25 ? -0.81 -17.781 -4.965 1 94.12 25 MET B CA 1
ATOM 2104 C C . MET B 1 25 ? -1.599 -18.047 -6.242 1 94.12 25 MET B C 1
ATOM 2106 O O . MET B 1 25 ? -2.135 -19.125 -6.441 1 94.12 25 MET B O 1
ATOM 2110 N N . ALA B 1 26 ? -1.662 -17.031 -7.098 1 93.88 26 ALA B N 1
ATOM 2111 C CA . ALA B 1 26 ? -2.385 -17.188 -8.359 1 93.88 26 ALA B CA 1
ATOM 2112 C C . ALA B 1 26 ? -1.466 -17.703 -9.461 1 93.88 26 ALA B C 1
ATOM 2114 O O . ALA B 1 26 ? -1.902 -17.906 -10.594 1 93.88 26 ALA B O 1
ATOM 2115 N N . GLY B 1 27 ? -0.217 -17.859 -9.141 1 96.06 27 GLY B N 1
ATOM 2116 C CA . GLY B 1 27 ? 0.741 -18.375 -10.109 1 96.06 27 GLY B CA 1
ATOM 2117 C C . GLY B 1 27 ? 1.459 -17.266 -10.867 1 96.06 27 GLY B C 1
ATOM 2118 O O . GLY B 1 27 ? 2.334 -17.547 -11.695 1 96.06 27 GLY B O 1
ATOM 2119 N N . GLN B 1 28 ? 1.131 -16.109 -10.695 1 97.44 28 GLN B N 1
ATOM 2120 C CA . GLN B 1 28 ? 1.837 -14.984 -11.305 1 97.44 28 GLN B CA 1
ATOM 2121 C C . GLN B 1 28 ? 3.074 -14.602 -10.5 1 97.44 28 GLN B C 1
ATOM 2123 O O . GLN B 1 28 ? 3.074 -14.711 -9.266 1 97.44 28 GLN B O 1
ATOM 2128 N N . THR B 1 29 ? 4.059 -14.148 -11.188 1 97.75 29 THR B N 1
ATOM 2129 C CA . THR B 1 29 ? 5.164 -13.578 -10.422 1 97.75 29 THR B CA 1
ATOM 2130 C C . THR B 1 29 ? 4.684 -12.406 -9.57 1 97.75 29 THR B C 1
ATOM 2132 O O . THR B 1 29 ? 4.055 -11.477 -10.078 1 97.75 29 THR B O 1
ATOM 2135 N N . GLY B 1 30 ? 4.965 -12.477 -8.273 1 97.75 30 GLY B N 1
ATOM 2136 C CA . GLY B 1 30 ? 4.473 -11.391 -7.438 1 97.75 30 GLY B CA 1
ATOM 2137 C C . GLY B 1 30 ? 4.559 -11.695 -5.953 1 97.75 30 GLY B C 1
ATOM 2138 O O . GLY B 1 30 ? 5.418 -12.461 -5.52 1 97.75 30 GLY B O 1
ATOM 2139 N N . LEU B 1 31 ? 3.803 -10.984 -5.18 1 97.38 31 LEU B N 1
ATOM 2140 C CA . LEU B 1 31 ? 3.822 -11.07 -3.725 1 97.38 31 LEU B CA 1
ATOM 2141 C C . LEU B 1 31 ? 2.941 -12.211 -3.236 1 97.38 31 LEU B C 1
ATOM 2143 O O . LEU B 1 31 ? 3.273 -13.383 -3.434 1 97.38 31 LEU B O 1
ATOM 2147 N N . ILE B 1 32 ? 1.843 -11.984 -2.588 1 96.81 32 ILE B N 1
ATOM 2148 C CA . ILE B 1 32 ? 0.925 -13.023 -2.131 1 96.81 32 ILE B CA 1
ATOM 2149 C C . ILE B 1 32 ? -0.236 -13.156 -3.113 1 96.81 32 ILE B C 1
ATOM 2151 O O . ILE B 1 32 ? -0.538 -14.258 -3.584 1 96.81 32 ILE B O 1
ATOM 2155 N N . SER B 1 33 ? -0.855 -12.062 -3.418 1 93.94 33 SER B N 1
ATOM 2156 C CA . SER B 1 33 ? -1.896 -12 -4.438 1 93.94 33 SER B CA 1
ATOM 2157 C C . SER B 1 33 ? -1.566 -10.953 -5.5 1 93.94 33 SER B C 1
ATOM 2159 O O . SER B 1 33 ? -2.051 -11.039 -6.633 1 93.94 33 SER B O 1
ATOM 2161 N N . THR B 1 34 ? -0.769 -10 -5.18 1 96.75 34 THR B N 1
ATOM 2162 C CA . THR B 1 34 ? -0.432 -8.867 -6.035 1 96.75 34 THR B CA 1
ATOM 2163 C C . THR B 1 34 ? 0.636 -9.25 -7.055 1 96.75 34 THR B C 1
ATOM 2165 O O . THR B 1 34 ? 1.739 -9.656 -6.68 1 96.75 34 THR B O 1
ATOM 2168 N N . PRO B 1 35 ? 0.367 -9.094 -8.289 1 97.69 35 PRO B N 1
ATOM 2169 C CA . PRO B 1 35 ? 1.421 -9.328 -9.281 1 97.69 35 PRO B CA 1
ATOM 2170 C C . PRO B 1 35 ? 2.531 -8.281 -9.219 1 97.69 35 PRO B C 1
ATOM 2172 O O . PRO B 1 35 ? 2.27 -7.113 -8.906 1 97.69 35 PRO B O 1
ATOM 2175 N N . SER B 1 36 ? 3.688 -8.68 -9.477 1 96.88 36 SER B N 1
ATOM 2176 C CA . SER B 1 36 ? 4.801 -7.766 -9.695 1 96.88 36 SER B CA 1
ATOM 2177 C C . SER B 1 36 ? 4.973 -7.445 -11.18 1 96.88 36 SER B C 1
ATOM 2179 O O . SER B 1 36 ? 4.457 -8.164 -12.039 1 96.88 36 SER B O 1
ATOM 2181 N N . ALA B 1 37 ? 5.676 -6.348 -11.383 1 96.44 37 ALA B N 1
ATOM 2182 C CA . ALA B 1 37 ? 6.02 -6.051 -12.773 1 96.44 37 ALA B CA 1
ATOM 2183 C C . ALA B 1 37 ? 7.164 -6.938 -13.258 1 96.44 37 ALA B C 1
ATOM 2185 O O . ALA B 1 37 ? 7.422 -7.031 -14.461 1 96.44 37 ALA B O 1
ATOM 2186 N N . ARG B 1 38 ? 7.781 -7.531 -12.344 1 93.75 38 ARG B N 1
ATOM 2187 C CA . ARG B 1 38 ? 8.906 -8.398 -12.68 1 93.75 38 ARG B CA 1
ATOM 2188 C C . ARG B 1 38 ? 8.43 -9.789 -13.062 1 93.75 38 ARG B C 1
ATOM 2190 O O . ARG B 1 38 ? 7.289 -10.164 -12.781 1 93.75 38 ARG B O 1
ATOM 2197 N N . ILE B 1 39 ? 9.312 -10.508 -13.711 1 94.06 39 ILE B N 1
ATOM 2198 C CA . ILE B 1 39 ? 9.062 -11.906 -14.07 1 94.06 39 ILE B CA 1
ATOM 2199 C C . ILE B 1 39 ? 10.133 -12.797 -13.438 1 94.06 39 ILE B C 1
ATOM 2201 O O . ILE B 1 39 ? 11.227 -12.328 -13.117 1 94.06 39 ILE B O 1
ATOM 2205 N N . VAL B 1 40 ? 9.758 -13.992 -13.281 1 94.44 40 VAL B N 1
ATOM 2206 C CA . VAL B 1 40 ? 10.68 -14.922 -12.648 1 94.44 40 VAL B CA 1
ATOM 2207 C C . VAL B 1 40 ? 11.984 -14.977 -13.438 1 94.44 40 VAL B C 1
ATOM 2209 O O . VAL B 1 40 ? 11.969 -15 -14.672 1 94.44 40 VAL B O 1
ATOM 2212 N N . TRP B 1 41 ? 13.148 -14.883 -12.672 1 90.69 41 TRP B N 1
ATOM 2213 C CA . TRP B 1 41 ? 14.508 -14.914 -13.195 1 90.69 41 TRP B CA 1
ATOM 2214 C C . TRP B 1 41 ? 14.75 -13.758 -14.156 1 90.69 41 TRP B C 1
ATOM 2216 O O . TRP B 1 41 ? 15.555 -13.867 -15.078 1 90.69 41 TRP B O 1
ATOM 2226 N N . GLU B 1 42 ? 14.062 -12.742 -13.852 1 84.69 42 GLU B N 1
ATOM 2227 C CA . GLU B 1 42 ? 14.305 -11.547 -14.648 1 84.69 42 GLU B CA 1
ATOM 2228 C C . GLU B 1 42 ? 15.789 -11.203 -14.688 1 84.69 42 GLU B C 1
ATOM 2230 O O . GLU B 1 42 ? 16.469 -11.258 -13.664 1 84.69 42 GLU B O 1
ATOM 2235 N N . GLY B 1 43 ? 16.25 -10.805 -15.953 1 76.31 43 GLY B N 1
ATOM 2236 C CA . GLY B 1 43 ? 17.609 -10.297 -16.109 1 76.31 43 GLY B CA 1
ATOM 2237 C C . GLY B 1 43 ? 18.641 -11.391 -16.234 1 76.31 43 GLY B C 1
ATOM 2238 O O . GLY B 1 43 ? 19.844 -11.109 -16.375 1 76.31 43 GLY B O 1
ATOM 2239 N N . ASN B 1 44 ? 18.234 -12.57 -16.141 1 71.62 44 ASN B N 1
ATOM 2240 C CA . ASN B 1 44 ? 19.203 -13.664 -16.172 1 71.62 44 ASN B CA 1
ATOM 2241 C C . ASN B 1 44 ? 19.359 -14.227 -17.578 1 71.62 44 ASN B C 1
ATOM 2243 O O . ASN B 1 44 ? 19.906 -15.312 -17.766 1 71.62 44 ASN B O 1
ATOM 2247 N N . ASN B 1 45 ? 18.906 -13.453 -18.516 1 72.12 45 ASN B N 1
ATOM 2248 C CA . ASN B 1 45 ? 19.047 -13.836 -19.922 1 72.12 45 ASN B CA 1
ATOM 2249 C C . ASN B 1 45 ? 18.469 -15.219 -20.188 1 72.12 45 ASN B C 1
ATOM 2251 O O . ASN B 1 45 ? 19.016 -15.984 -20.984 1 72.12 45 ASN B O 1
ATOM 2255 N N . SER B 1 46 ? 17.578 -15.562 -19.406 1 74.88 46 SER B N 1
ATOM 2256 C CA . SER B 1 46 ? 16.922 -16.844 -19.656 1 74.88 46 SER B CA 1
ATOM 2257 C C . SER B 1 46 ? 15.922 -16.75 -20.812 1 74.88 46 SER B C 1
ATOM 2259 O O . SER B 1 46 ? 15.242 -15.727 -20.969 1 74.88 46 SER B O 1
ATOM 2261 N N . THR B 1 47 ? 15.953 -17.844 -21.547 1 86 47 THR B N 1
ATOM 2262 C CA . THR B 1 47 ? 14.992 -17.906 -22.641 1 86 47 THR B CA 1
ATOM 2263 C C . THR B 1 47 ? 13.617 -18.328 -22.109 1 86 47 THR B C 1
ATOM 2265 O O . THR B 1 47 ? 12.594 -17.812 -22.578 1 86 47 THR B O 1
ATOM 2268 N N . ALA B 1 48 ? 13.742 -19.312 -21.219 1 95.44 48 ALA B N 1
ATOM 2269 C CA . ALA B 1 48 ? 12.484 -19.828 -20.688 1 95.44 48 ALA B CA 1
ATOM 2270 C C . ALA B 1 48 ? 12.648 -20.266 -19.234 1 95.44 48 ALA B C 1
ATOM 2272 O O . ALA B 1 48 ? 13.742 -20.656 -18.812 1 95.44 48 ALA B O 1
ATOM 2273 N N . ALA B 1 49 ? 11.562 -20.172 -18.531 1 96.88 49 ALA B N 1
ATOM 2274 C CA . ALA B 1 49 ? 11.492 -20.688 -17.172 1 96.88 49 ALA B CA 1
ATOM 2275 C C . ALA B 1 49 ? 10.094 -21.219 -16.859 1 96.88 49 ALA B C 1
ATOM 2277 O O . ALA B 1 49 ? 9.102 -20.719 -17.406 1 96.88 49 ALA B O 1
ATOM 2278 N N . VAL B 1 50 ? 10.047 -22.234 -16.078 1 98.06 50 VAL B N 1
ATOM 2279 C CA . VAL B 1 50 ? 8.781 -22.812 -15.648 1 98.06 50 VAL B CA 1
ATOM 2280 C C . VAL B 1 50 ? 8.734 -22.875 -14.125 1 98.06 50 VAL B C 1
ATOM 2282 O O . VAL B 1 50 ? 9.719 -23.25 -13.477 1 98.06 50 VAL B O 1
ATOM 2285 N N . MET B 1 51 ? 7.629 -22.406 -13.648 1 98.31 51 MET B N 1
ATOM 2286 C CA . MET B 1 51 ? 7.344 -22.531 -12.219 1 98.31 51 MET B CA 1
ATOM 2287 C C . MET B 1 51 ? 6.062 -23.312 -11.984 1 98.31 51 MET B C 1
ATOM 2289 O O . MET B 1 51 ? 5.082 -23.156 -12.711 1 98.31 51 MET B O 1
ATOM 2293 N N . GLY B 1 52 ? 6.035 -24.203 -11.039 1 98.38 52 GLY B N 1
ATOM 2294 C CA . GLY B 1 52 ? 4.855 -24.875 -10.516 1 98.38 52 GLY B CA 1
ATOM 2295 C C . GLY B 1 52 ? 4.66 -24.672 -9.023 1 98.38 52 GLY B C 1
ATOM 2296 O O . GLY B 1 52 ? 5.629 -24.688 -8.258 1 98.38 52 GLY B O 1
ATOM 2297 N N . GLY B 1 53 ? 3.43 -24.422 -8.703 1 98.12 53 GLY B N 1
ATOM 2298 C CA . GLY B 1 53 ? 3.164 -24.188 -7.297 1 98.12 53 GLY B CA 1
ATOM 2299 C C . GLY B 1 53 ? 1.889 -24.844 -6.805 1 98.12 53 GLY B C 1
ATOM 2300 O O . GLY B 1 53 ? 1.041 -25.234 -7.605 1 98.12 53 GLY B O 1
ATOM 2301 N N . TYR B 1 54 ? 1.88 -25.016 -5.555 1 98.25 54 TYR B N 1
ATOM 2302 C CA . TYR B 1 54 ? 0.689 -25.453 -4.836 1 98.25 54 TYR B CA 1
ATOM 2303 C C . TYR B 1 54 ? 0.511 -24.672 -3.541 1 98.25 54 TYR B C 1
ATOM 2305 O O . TYR B 1 54 ? 1.48 -24.422 -2.822 1 98.25 54 TYR B O 1
ATOM 2313 N N . SER B 1 55 ? -0.678 -24.281 -3.342 1 97.06 55 SER B N 1
ATOM 2314 C CA . SER B 1 55 ? -1.021 -23.625 -2.086 1 97.06 55 SER B CA 1
ATOM 2315 C C . SER B 1 55 ? -2.301 -24.188 -1.491 1 97.06 55 SER B C 1
ATOM 2317 O O . SER B 1 55 ? -3.246 -24.5 -2.221 1 97.06 55 SER B O 1
ATOM 2319 N N . TYR B 1 56 ? -2.289 -24.391 -0.252 1 97.75 56 TYR B N 1
ATOM 2320 C CA . TYR B 1 56 ? -3.479 -24.656 0.548 1 97.75 56 TYR B CA 1
ATOM 2321 C C . TYR B 1 56 ? -3.811 -23.469 1.446 1 97.75 56 TYR B C 1
ATOM 2323 O O . TYR B 1 56 ? -2.949 -22.984 2.182 1 97.75 56 TYR B O 1
ATOM 2331 N N . ALA B 1 57 ? -4.973 -23.016 1.31 1 95.88 57 ALA B N 1
ATOM 2332 C CA . ALA B 1 57 ? -5.441 -21.938 2.174 1 95.88 57 ALA B CA 1
ATOM 2333 C C . ALA B 1 57 ? -6.707 -22.344 2.926 1 95.88 57 ALA B C 1
ATOM 2335 O O . ALA B 1 57 ? -7.457 -23.219 2.467 1 95.88 57 ALA B O 1
ATOM 2336 N N . ASN B 1 58 ? -6.844 -21.719 4.086 1 95.12 58 ASN B N 1
ATOM 2337 C CA . ASN B 1 58 ? -8.016 -22 4.91 1 95.12 58 ASN B CA 1
ATOM 2338 C C . ASN B 1 58 ? -8.461 -20.766 5.684 1 95.12 58 ASN B C 1
ATOM 2340 O O . ASN B 1 58 ? -7.684 -20.188 6.441 1 95.12 58 ASN B O 1
ATOM 2344 N N . ASN B 1 59 ? -9.625 -20.375 5.418 1 91.38 59 ASN B N 1
ATOM 2345 C CA . ASN B 1 59 ? -10.266 -19.312 6.168 1 91.38 59 ASN B CA 1
ATOM 2346 C C . ASN B 1 59 ? -11.602 -19.766 6.766 1 91.38 59 ASN B C 1
ATOM 2348 O O . ASN B 1 59 ? -12.531 -18.969 6.879 1 91.38 59 ASN B O 1
ATOM 2352 N N . GLY B 1 60 ? -11.742 -20.906 7.188 1 89.44 60 GLY B N 1
ATOM 2353 C CA . GLY B 1 60 ? -12.977 -21.594 7.543 1 89.44 60 GLY B CA 1
ATOM 2354 C C . GLY B 1 60 ? -13.414 -22.609 6.504 1 89.44 60 GLY B C 1
ATOM 2355 O O . GLY B 1 60 ? -14.195 -23.516 6.801 1 89.44 60 GLY B O 1
ATOM 2356 N N . ARG B 1 61 ? -12.883 -22.359 5.344 1 90.62 61 ARG B N 1
ATOM 2357 C CA . ARG B 1 61 ? -13.031 -23.266 4.215 1 90.62 61 ARG B CA 1
ATOM 2358 C C . ARG B 1 61 ? -11.688 -23.562 3.564 1 90.62 61 ARG B C 1
ATOM 2360 O O . ARG B 1 61 ? -10.844 -22.656 3.447 1 90.62 61 ARG B O 1
ATOM 2367 N N . GLY B 1 62 ? -11.562 -24.797 3.084 1 93.5 62 GLY B N 1
ATOM 2368 C CA . GLY B 1 62 ? -10.297 -25.188 2.473 1 93.5 62 GLY B CA 1
ATOM 2369 C C . GLY B 1 62 ? -10.242 -24.875 0.988 1 93.5 62 GLY B C 1
ATOM 2370 O O . GLY B 1 62 ? -11.227 -25.078 0.269 1 93.5 62 GLY B O 1
ATOM 2371 N N . TYR B 1 63 ? -9.031 -24.375 0.555 1 94.19 63 TYR B N 1
ATOM 2372 C CA . TYR B 1 63 ? -8.773 -24.094 -0.85 1 94.19 63 TYR B CA 1
ATOM 2373 C C . TYR B 1 63 ? -7.48 -24.75 -1.312 1 94.19 63 TYR B C 1
ATOM 2375 O O . TYR B 1 63 ? -6.426 -24.578 -0.695 1 94.19 63 TYR B O 1
ATOM 2383 N 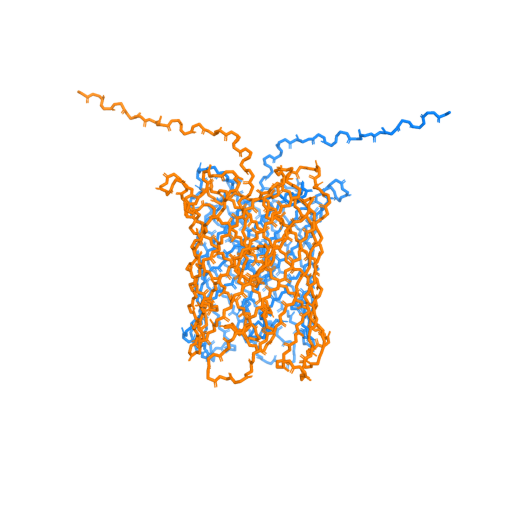N . HIS B 1 64 ? -7.625 -25.516 -2.354 1 95.56 64 HIS B N 1
ATOM 2384 C CA . HIS B 1 64 ? -6.465 -26.109 -3.01 1 95.56 64 HIS B CA 1
ATOM 2385 C C . HIS B 1 64 ? -6.18 -25.438 -4.344 1 95.56 64 HIS B C 1
ATOM 2387 O O . HIS B 1 64 ? -7.035 -25.422 -5.234 1 95.56 64 HIS B O 1
ATOM 2393 N N . ALA B 1 65 ? -4.945 -24.984 -4.465 1 95.44 65 ALA B N 1
ATOM 2394 C CA . ALA B 1 65 ? -4.699 -24.141 -5.625 1 95.44 65 ALA B CA 1
ATOM 2395 C C . ALA B 1 65 ? -3.381 -24.5 -6.305 1 95.44 65 ALA B C 1
ATOM 2397 O O . ALA B 1 65 ? -2.387 -23.781 -6.176 1 95.44 65 ALA B O 1
ATOM 2398 N N . PRO B 1 66 ? -3.355 -25.594 -7.051 1 97.44 66 PRO B N 1
ATOM 2399 C CA . PRO B 1 66 ? -2.197 -25.797 -7.922 1 97.44 66 PRO B CA 1
ATOM 2400 C C . PRO B 1 66 ? -2.113 -24.766 -9.047 1 97.44 66 PRO B C 1
ATOM 2402 O O . PRO B 1 66 ? -3.143 -24.344 -9.57 1 97.44 66 PRO B O 1
ATOM 2405 N N . ASN B 1 67 ? -0.912 -24.375 -9.383 1 97.69 67 ASN B N 1
ATOM 2406 C CA . ASN B 1 67 ? -0.726 -23.391 -10.445 1 97.69 67 ASN B CA 1
ATOM 2407 C C . ASN B 1 67 ? 0.548 -23.656 -11.242 1 97.69 67 ASN B C 1
ATOM 2409 O O . ASN B 1 67 ? 1.398 -24.453 -10.812 1 97.69 67 ASN B O 1
ATOM 2413 N N . VAL B 1 68 ? 0.61 -23.109 -12.414 1 98.38 68 VAL B N 1
ATOM 2414 C CA . VAL B 1 68 ? 1.773 -23.172 -13.289 1 98.38 68 VAL B CA 1
ATOM 2415 C C . VAL B 1 68 ? 2.043 -21.812 -13.906 1 98.38 68 VAL B C 1
ATOM 2417 O O . VAL B 1 68 ? 1.114 -21.031 -14.141 1 98.38 68 VAL B O 1
ATOM 2420 N N . ASN B 1 69 ? 3.273 -21.5 -14.102 1 98.5 69 ASN B N 1
ATOM 2421 C CA . ASN B 1 69 ? 3.74 -20.266 -14.703 1 98.5 69 ASN B CA 1
ATOM 2422 C C . ASN B 1 69 ? 4.898 -20.5 -15.664 1 98.5 69 ASN B C 1
ATOM 2424 O O . ASN B 1 69 ? 5.82 -21.266 -15.352 1 98.5 69 ASN B O 1
ATOM 2428 N N . VAL B 1 70 ? 4.82 -19.938 -16.797 1 98.38 70 VAL B N 1
ATOM 2429 C CA . VAL B 1 70 ? 5.887 -20.016 -17.797 1 98.38 70 VAL B CA 1
ATOM 2430 C C . VAL B 1 70 ? 6.359 -18.609 -18.141 1 98.38 70 VAL B C 1
ATOM 2432 O O . VAL B 1 70 ? 5.559 -17.75 -18.547 1 98.38 70 VAL B O 1
ATOM 2435 N N . ALA B 1 71 ? 7.57 -18.422 -17.969 1 96.81 71 ALA B N 1
ATOM 2436 C CA . ALA B 1 71 ? 8.195 -17.172 -18.391 1 96.81 71 ALA B CA 1
ATOM 2437 C C . ALA B 1 71 ? 9.016 -17.359 -19.656 1 96.81 71 ALA B C 1
ATOM 2439 O O . ALA B 1 71 ? 9.75 -18.344 -19.797 1 96.81 71 ALA B O 1
ATOM 2440 N N . LEU B 1 72 ? 8.836 -16.391 -20.562 1 95.12 72 LEU B N 1
ATOM 2441 C CA . LEU B 1 72 ? 9.508 -16.5 -21.859 1 95.12 72 LEU B CA 1
ATOM 2442 C C . LEU B 1 72 ? 10.281 -15.227 -22.172 1 95.12 72 LEU B C 1
ATOM 2444 O O . LEU B 1 72 ? 9.75 -14.117 -22.031 1 95.12 72 LEU B O 1
ATOM 2448 N N . PHE B 1 73 ? 11.57 -15.305 -22.516 1 91.56 73 PHE B N 1
ATOM 2449 C CA . PHE B 1 73 ? 12.422 -14.266 -23.078 1 91.56 73 PHE B CA 1
ATOM 2450 C C . PHE B 1 73 ? 12.57 -13.102 -22.109 1 91.56 73 PHE B C 1
ATOM 2452 O O . PHE B 1 73 ? 12.648 -11.945 -22.531 1 91.56 73 PHE B O 1
ATOM 2459 N N . ASP B 1 74 ? 12.297 -13.367 -20.891 1 88.31 74 ASP B N 1
ATOM 2460 C CA . ASP B 1 74 ? 12.453 -12.359 -19.844 1 88.31 74 ASP B CA 1
ATOM 2461 C C . ASP B 1 74 ? 11.406 -11.266 -19.984 1 88.31 74 ASP B C 1
ATOM 2463 O O . ASP B 1 74 ? 11.602 -10.148 -19.5 1 88.31 74 ASP B O 1
ATOM 2467 N N . ARG B 1 75 ? 10.312 -11.57 -20.75 1 92.38 75 ARG B N 1
ATOM 2468 C CA . ARG B 1 75 ? 9.352 -10.5 -21 1 92.38 75 ARG B CA 1
ATOM 2469 C C . ARG B 1 75 ? 7.918 -10.992 -20.828 1 92.38 75 ARG B C 1
ATOM 2471 O O . ARG B 1 75 ? 7.043 -10.242 -20.406 1 92.38 75 ARG B O 1
ATOM 2478 N N . PHE B 1 76 ? 7.773 -12.164 -21.203 1 95.5 76 PHE B N 1
ATOM 2479 C CA . PHE B 1 76 ? 6.41 -12.688 -21.219 1 95.5 76 PHE B CA 1
ATOM 2480 C C . PHE B 1 76 ? 6.211 -13.719 -20.125 1 95.5 76 PHE B C 1
ATOM 2482 O O . PHE B 1 76 ? 7.113 -14.508 -19.844 1 95.5 76 PHE B O 1
ATOM 2489 N N . GLU B 1 77 ? 5.078 -13.68 -19.578 1 97.44 77 GLU B N 1
ATOM 2490 C CA . GLU B 1 77 ? 4.652 -14.68 -18.609 1 97.44 77 GLU B CA 1
ATOM 2491 C C . GLU B 1 77 ? 3.225 -15.148 -18.891 1 97.44 77 GLU B C 1
ATOM 2493 O O . GLU B 1 77 ? 2.342 -14.336 -19.172 1 97.44 77 GLU B O 1
ATOM 2498 N N . VAL B 1 78 ? 3.004 -16.453 -18.891 1 98.25 78 VAL B N 1
ATOM 2499 C CA . VAL B 1 78 ? 1.677 -17.047 -19 1 98.25 78 VAL B CA 1
ATOM 2500 C C . VAL B 1 78 ? 1.539 -18.188 -18 1 98.25 78 VAL B C 1
ATOM 2502 O O . VAL B 1 78 ? 2.535 -18.812 -17.609 1 98.25 78 VAL B O 1
ATOM 2505 N N . GLY B 1 79 ? 0.31 -18.375 -17.547 1 98.19 79 GLY B N 1
ATOM 2506 C CA . GLY B 1 79 ? 0.078 -19.469 -16.609 1 98.19 79 GLY B CA 1
ATOM 2507 C C . GLY B 1 79 ? -1.386 -19.641 -16.25 1 98.19 79 GLY B C 1
ATOM 2508 O O . GLY B 1 79 ? -2.266 -19.125 -16.938 1 98.19 79 GLY B O 1
ATOM 2509 N N . GLY B 1 80 ? -1.55 -20.422 -15.266 1 97.06 80 GLY B N 1
ATOM 2510 C CA . GLY B 1 80 ? -2.906 -20.688 -14.812 1 97.06 80 GLY B CA 1
ATOM 2511 C C . GLY B 1 80 ? -2.963 -21.297 -13.43 1 97.06 80 GLY B C 1
ATOM 2512 O O . GLY B 1 80 ? -1.948 -21.781 -12.914 1 97.06 80 GLY B O 1
ATOM 2513 N N . ILE B 1 81 ? -4.121 -21.188 -12.875 1 96 81 ILE B N 1
ATOM 2514 C CA . ILE B 1 81 ? -4.395 -21.75 -11.555 1 96 81 ILE B CA 1
ATOM 2515 C C . ILE B 1 81 ? -5.734 -22.484 -11.57 1 96 81 ILE B C 1
ATOM 2517 O O . ILE B 1 81 ? -6.668 -22.062 -12.258 1 96 81 ILE B O 1
ATOM 2521 N N . PHE B 1 82 ? -5.723 -23.578 -10.898 1 94.44 82 PHE B N 1
ATOM 2522 C CA . PHE B 1 82 ? -6.957 -24.281 -10.555 1 94.44 82 PHE B CA 1
ATOM 2523 C C . PHE B 1 82 ? -7.266 -24.125 -9.07 1 94.44 82 PHE B C 1
ATOM 2525 O O . PHE B 1 82 ? -6.406 -24.375 -8.219 1 94.44 82 PHE B O 1
ATOM 2532 N N . ASN B 1 83 ? -8.438 -23.656 -8.805 1 93.31 83 ASN B N 1
ATOM 2533 C CA . ASN B 1 83 ? -8.852 -23.469 -7.414 1 93.31 83 ASN B CA 1
ATOM 2534 C C . ASN B 1 83 ? -9.984 -24.422 -7.039 1 93.31 83 ASN B C 1
ATOM 2536 O O . ASN B 1 83 ? -11.133 -24.219 -7.43 1 93.31 83 ASN B O 1
ATOM 2540 N N . ALA B 1 84 ? -9.625 -25.359 -6.215 1 92.12 84 ALA B N 1
ATOM 2541 C CA . ALA B 1 84 ? -10.617 -26.312 -5.703 1 92.12 84 ALA B CA 1
ATOM 2542 C C . ALA B 1 84 ? -11.07 -25.922 -4.297 1 92.12 84 ALA B C 1
ATOM 2544 O O . ALA B 1 84 ? -10.242 -25.781 -3.391 1 92.12 84 ALA B O 1
ATOM 2545 N N . VAL B 1 85 ? -12.305 -25.75 -4.148 1 90.62 85 VAL B N 1
ATOM 2546 C CA . VAL B 1 85 ? -12.875 -25.375 -2.859 1 90.62 85 VAL B CA 1
ATOM 2547 C C . VAL B 1 85 ? -13.484 -26.594 -2.182 1 90.62 85 VAL B C 1
ATOM 2549 O O . VAL B 1 85 ? -14.359 -27.25 -2.746 1 90.62 85 VAL B O 1
ATOM 2552 N N . GLU B 1 86 ? -12.969 -26.734 -1.006 1 90.94 86 GLU B N 1
ATOM 2553 C CA . GLU B 1 86 ? -13.469 -27.906 -0.28 1 90.94 86 GLU B CA 1
ATOM 2554 C C . GLU B 1 86 ? -14.961 -27.766 0.018 1 90.94 86 GLU B C 1
ATOM 2556 O O . GLU B 1 86 ? -15.422 -26.703 0.458 1 90.94 86 GLU B O 1
ATOM 2561 N N . GLY B 1 87 ? -15.664 -28.828 -0.161 1 83 87 GLY B N 1
ATOM 2562 C CA . GLY B 1 87 ? -17.078 -28.891 0.175 1 83 87 GLY B CA 1
ATOM 2563 C C . GLY B 1 87 ? -17.969 -28.203 -0.837 1 83 87 GLY B C 1
ATOM 2564 O O . GLY B 1 87 ? -19.172 -28.031 -0.611 1 83 87 GLY B O 1
ATOM 2565 N N . SER B 1 88 ? -17.312 -27.656 -1.781 1 74.44 88 SER B N 1
ATOM 2566 C CA . SER B 1 88 ? -18.109 -26.969 -2.799 1 74.44 88 SER B CA 1
ATOM 2567 C C . SER B 1 88 ? -17.859 -27.562 -4.184 1 74.44 88 SER B C 1
ATOM 2569 O O . SER B 1 88 ? -16.812 -28.156 -4.43 1 74.44 88 SER B O 1
ATOM 2571 N N . GLY B 1 89 ? -18.828 -27.766 -4.902 1 72.88 89 GLY B N 1
ATOM 2572 C CA . GLY B 1 89 ? -18.656 -28.109 -6.305 1 72.88 89 GLY B CA 1
ATOM 2573 C C . GLY B 1 89 ? -18.266 -26.922 -7.168 1 72.88 89 GLY B C 1
ATOM 2574 O O . GLY B 1 89 ? -18.188 -27.031 -8.391 1 72.88 89 GLY B O 1
ATOM 2575 N N . ASN B 1 90 ? -17.969 -25.812 -6.512 1 76.44 90 ASN B N 1
ATOM 2576 C CA . ASN B 1 90 ? -17.688 -24.578 -7.242 1 76.44 90 ASN B CA 1
ATOM 2577 C C . ASN B 1 90 ? -16.188 -24.375 -7.43 1 76.44 90 ASN B C 1
ATOM 2579 O O . ASN B 1 90 ? -15.555 -23.609 -6.688 1 76.44 90 ASN B O 1
ATOM 2583 N N . ASN B 1 91 ? -15.547 -25.078 -8.406 1 83.38 91 ASN B N 1
ATOM 2584 C CA . ASN B 1 91 ? -14.141 -24.922 -8.742 1 83.38 91 ASN B CA 1
ATOM 2585 C C . ASN B 1 91 ? -13.93 -23.812 -9.773 1 83.38 91 ASN B C 1
ATOM 2587 O O . ASN B 1 91 ? -14.844 -23.484 -10.523 1 83.38 91 ASN B O 1
ATOM 2591 N N . ASP B 1 92 ? -12.773 -23.203 -9.656 1 88.5 92 ASP B N 1
ATOM 2592 C CA . ASP B 1 92 ? -12.453 -22.109 -10.578 1 88.5 92 ASP B CA 1
ATOM 2593 C C . ASP B 1 92 ? -11.133 -22.391 -11.305 1 88.5 92 ASP B C 1
ATOM 2595 O O . ASP B 1 92 ? -10.266 -23.078 -10.781 1 88.5 92 ASP B O 1
ATOM 2599 N N . PHE B 1 93 ? -11.188 -21.891 -12.492 1 91.94 93 PHE B N 1
ATOM 2600 C CA . PHE B 1 93 ? -9.961 -21.875 -13.289 1 91.94 93 PHE B CA 1
ATOM 2601 C C . PHE B 1 93 ? -9.648 -20.453 -13.75 1 91.94 93 PHE B C 1
ATOM 2603 O O . PHE B 1 93 ? -10.539 -19.719 -14.148 1 91.94 93 PHE B O 1
ATOM 2610 N N . MET B 1 94 ? -8.383 -20.094 -13.609 1 94.81 94 MET B N 1
ATOM 2611 C CA . MET B 1 94 ? -7.98 -18.781 -14.078 1 94.81 94 MET B CA 1
ATOM 2612 C C . MET B 1 94 ? -6.695 -18.859 -14.898 1 94.81 94 MET B C 1
ATOM 2614 O O . MET B 1 94 ? -5.75 -19.531 -14.508 1 94.81 94 MET B O 1
ATOM 2618 N N . LEU B 1 95 ? -6.727 -18.234 -16 1 96.94 95 LEU B N 1
ATOM 2619 C CA . LEU B 1 95 ? -5.539 -18.031 -16.828 1 96.94 95 LEU B CA 1
ATOM 2620 C C . LEU B 1 95 ? -4.996 -16.609 -16.656 1 96.94 95 LEU B C 1
ATOM 2622 O O . LEU B 1 95 ? -5.766 -15.664 -16.469 1 96.94 95 LEU B O 1
ATOM 2626 N N . HIS B 1 96 ? -3.713 -16.516 -16.672 1 97.81 96 HIS B N 1
ATOM 2627 C CA . HIS B 1 96 ? -3.119 -15.195 -16.578 1 97.81 96 HIS B CA 1
ATOM 2628 C C . HIS B 1 96 ? -2.002 -15.016 -17.594 1 97.81 96 HIS B C 1
ATOM 2630 O O . HIS B 1 96 ? -1.398 -15.992 -18.047 1 97.81 96 HIS B O 1
ATOM 2636 N N . SER B 1 97 ? -1.785 -13.805 -17.969 1 98.5 97 SER B N 1
ATOM 2637 C CA . SER B 1 97 ? -0.684 -13.383 -18.828 1 98.5 97 SER B CA 1
ATOM 2638 C C . SER B 1 97 ? -0.146 -12.023 -18.422 1 98.5 97 SER B C 1
ATOM 2640 O O . SER B 1 97 ? -0.887 -11.195 -17.891 1 98.5 97 SER B O 1
ATOM 2642 N N . LYS B 1 98 ? 1.117 -11.828 -18.656 1 98.12 98 LYS B N 1
ATOM 2643 C CA . LYS B 1 98 ? 1.786 -10.578 -18.312 1 98.12 98 LYS B CA 1
ATOM 2644 C C . LYS B 1 98 ? 2.914 -10.273 -19.297 1 98.12 98 LYS B C 1
ATOM 2646 O O . LYS B 1 98 ? 3.643 -11.172 -19.719 1 98.12 98 LYS B O 1
ATOM 2651 N N . LEU B 1 99 ? 2.957 -9.078 -19.672 1 97.81 99 LEU B N 1
ATOM 2652 C CA . LEU B 1 99 ? 4.035 -8.555 -20.5 1 97.81 99 LEU B CA 1
ATOM 2653 C C . LEU B 1 99 ? 4.836 -7.496 -19.75 1 97.81 99 LEU B C 1
ATOM 2655 O O . LEU B 1 99 ? 4.309 -6.438 -19.422 1 97.81 99 LEU B O 1
ATOM 2659 N N . ARG B 1 100 ? 5.984 -7.805 -19.484 1 95.69 100 ARG B N 1
ATOM 2660 C CA . ARG B 1 100 ? 6.918 -6.852 -18.891 1 95.69 100 ARG B CA 1
ATOM 2661 C C . ARG B 1 100 ? 7.543 -5.965 -19.969 1 95.69 100 ARG B C 1
ATOM 2663 O O . ARG B 1 100 ? 8.078 -6.465 -20.953 1 95.69 100 ARG B O 1
ATOM 2670 N N . PHE B 1 101 ? 7.508 -4.711 -19.688 1 92.69 101 PHE B N 1
ATOM 2671 C CA . PHE B 1 101 ? 8.133 -3.775 -20.609 1 92.69 101 PHE B CA 1
ATOM 2672 C C . PHE B 1 101 ? 9.648 -3.779 -20.438 1 92.69 101 PHE B C 1
ATOM 2674 O O . PHE B 1 101 ? 10.172 -4.34 -19.469 1 92.69 101 PHE B O 1
ATOM 2681 N N . SER B 1 102 ? 10.305 -3.26 -21.375 1 80.31 102 SER B N 1
ATOM 2682 C CA . SER B 1 102 ? 11.766 -3.197 -21.328 1 80.31 102 SER B CA 1
ATOM 2683 C C . SER B 1 102 ? 12.234 -2.543 -20.031 1 80.31 102 SER B C 1
ATOM 2685 O O . SER B 1 102 ? 11.57 -1.653 -19.5 1 80.31 102 SER B O 1
ATOM 2687 N N . PRO B 1 103 ? 13.305 -3.123 -19.672 1 70.88 103 PRO B N 1
ATOM 2688 C CA . PRO B 1 103 ? 13.828 -2.58 -18.406 1 70.88 103 PRO B CA 1
ATOM 2689 C C . PRO B 1 103 ? 13.992 -1.063 -18.438 1 70.88 103 PRO B C 1
ATOM 2691 O O . PRO B 1 103 ? 14.367 -0.503 -19.469 1 70.88 103 PRO B O 1
ATOM 2694 N N . TRP B 1 104 ? 13.594 -0.628 -17.406 1 69.38 104 TRP B N 1
ATOM 2695 C CA . TRP B 1 104 ? 13.805 0.804 -17.219 1 69.38 104 TRP B CA 1
ATOM 2696 C C . TRP B 1 104 ? 15.289 1.134 -17.156 1 69.38 104 TRP B C 1
ATOM 2698 O O . TRP B 1 104 ? 16.031 0.542 -16.375 1 69.38 104 TRP B O 1
ATOM 2708 N N . SER B 1 105 ? 15.695 1.859 -17.969 1 62.69 105 SER B N 1
ATOM 2709 C CA . SER B 1 105 ? 17.109 2.17 -18.078 1 62.69 105 SER B CA 1
ATOM 2710 C C . SER B 1 105 ? 17.5 3.354 -17.203 1 62.69 105 SER B C 1
ATOM 2712 O O . SER B 1 105 ? 18.688 3.637 -17.016 1 62.69 105 SER B O 1
ATOM 2714 N N . GLY B 1 106 ? 16.547 3.879 -16.672 1 57.75 106 GLY B N 1
ATOM 2715 C CA . GLY B 1 106 ? 16.859 5.023 -15.82 1 57.75 106 GLY B CA 1
ATOM 2716 C C . GLY B 1 106 ? 17.391 4.629 -14.461 1 57.75 106 GLY B C 1
ATOM 2717 O O . GLY B 1 106 ? 17.844 3.504 -14.266 1 57.75 106 GLY B O 1
ATOM 2718 N N . ARG B 1 107 ? 17.438 5.668 -13.75 1 57.47 107 ARG B N 1
ATOM 2719 C CA . ARG B 1 107 ? 17.906 5.441 -12.383 1 57.47 107 ARG B CA 1
ATOM 2720 C C . ARG B 1 107 ? 16.891 4.629 -11.586 1 57.47 107 ARG B C 1
ATOM 2722 O O . ARG B 1 107 ? 15.688 4.812 -11.734 1 57.47 107 ARG B O 1
ATOM 2729 N N . GLY B 1 108 ? 17.453 3.83 -10.852 1 61.72 108 GLY B N 1
ATOM 2730 C CA . GLY B 1 108 ? 16.656 2.977 -9.984 1 61.72 108 GLY B CA 1
ATOM 2731 C C . GLY B 1 108 ? 16.219 1.69 -10.656 1 61.72 108 GLY B C 1
ATOM 2732 O O . GLY B 1 108 ? 16.047 1.646 -11.875 1 61.72 108 GLY B O 1
ATOM 2733 N N . ASN B 1 109 ? 16.281 0.629 -9.984 1 81 109 ASN B N 1
ATOM 2734 C CA . ASN B 1 109 ? 15.82 -0.664 -10.484 1 81 109 ASN B CA 1
ATOM 2735 C C . ASN B 1 109 ? 14.305 -0.789 -10.422 1 81 109 ASN B C 1
ATOM 2737 O O . ASN B 1 109 ? 13.758 -1.216 -9.406 1 81 109 ASN B O 1
ATOM 2741 N N . SER B 1 110 ? 13.641 -0.276 -11.547 1 88.38 110 SER B N 1
ATOM 2742 C CA . SER B 1 110 ? 12.188 -0.319 -11.656 1 88.38 110 SER B CA 1
ATOM 2743 C C . SER B 1 110 ? 11.742 -1.139 -12.859 1 88.38 110 SER B C 1
ATOM 2745 O O . SER B 1 110 ? 12.492 -1.282 -13.828 1 88.38 110 SER B O 1
ATOM 2747 N N . ALA B 1 111 ? 10.602 -1.626 -12.703 1 92.12 111 ALA B N 1
ATOM 2748 C CA . ALA B 1 111 ? 10 -2.406 -13.781 1 92.12 111 ALA B CA 1
ATOM 2749 C C . ALA B 1 111 ? 8.539 -2.02 -13.992 1 92.12 111 ALA B C 1
ATOM 2751 O O . ALA B 1 111 ? 7.879 -1.531 -13.07 1 92.12 111 ALA B O 1
ATOM 2752 N N . LEU B 1 112 ? 8.07 -2.191 -15.18 1 94.69 112 LEU B N 1
ATOM 2753 C CA . LEU B 1 112 ? 6.688 -1.948 -15.578 1 94.69 112 LEU B CA 1
ATOM 2754 C C . LEU B 1 112 ? 6.141 -3.117 -16.391 1 94.69 112 LEU B C 1
ATOM 2756 O O . LEU B 1 112 ? 6.848 -3.672 -17.234 1 94.69 112 LEU B O 1
ATOM 2760 N N . ALA B 1 113 ? 4.887 -3.436 -16.156 1 97.31 113 ALA B N 1
ATOM 2761 C CA . ALA B 1 113 ? 4.27 -4.535 -16.906 1 97.31 113 ALA B CA 1
ATOM 2762 C C . ALA B 1 113 ? 2.77 -4.312 -17.062 1 97.31 113 ALA B C 1
ATOM 2764 O O . ALA B 1 113 ? 2.156 -3.58 -16.281 1 97.31 113 ALA B O 1
ATOM 2765 N N . ILE B 1 114 ? 2.242 -4.859 -18.047 1 98.12 114 ILE B N 1
ATOM 2766 C CA . ILE B 1 114 ? 0.799 -4.98 -18.219 1 98.12 114 ILE B CA 1
ATOM 2767 C C . ILE B 1 114 ? 0.393 -6.453 -18.172 1 98.12 114 ILE B C 1
ATOM 2769 O O . ILE B 1 114 ? 1.132 -7.32 -18.641 1 98.12 114 ILE B O 1
ATOM 2773 N N . GLY B 1 115 ? -0.724 -6.711 -17.531 1 98.38 115 GLY B N 1
ATOM 2774 C CA . GLY B 1 115 ? -1.178 -8.086 -17.438 1 98.38 115 GLY B CA 1
ATOM 2775 C C . GLY B 1 115 ? -2.689 -8.219 -17.438 1 98.38 115 GLY B C 1
ATOM 2776 O O . GLY B 1 115 ? -3.404 -7.219 -17.516 1 98.38 115 GLY B O 1
ATOM 2777 N N . GLY B 1 116 ? -3.064 -9.469 -17.469 1 97.5 116 GLY B N 1
ATOM 2778 C CA . GLY B 1 116 ? -4.484 -9.773 -17.469 1 97.5 116 GLY B CA 1
ATOM 2779 C C . GLY B 1 116 ? -4.797 -11.148 -16.906 1 97.5 116 GLY B C 1
ATOM 2780 O O . GLY B 1 116 ? -3.926 -12.023 -16.891 1 97.5 116 GLY B O 1
ATOM 2781 N N . ASN B 1 117 ? -5.949 -11.273 -16.422 1 96.5 117 ASN B N 1
ATOM 2782 C CA . ASN B 1 117 ? -6.504 -12.531 -15.938 1 96.5 117 ASN B CA 1
ATOM 2783 C C . ASN B 1 117 ? -7.844 -12.852 -16.594 1 96.5 117 ASN B C 1
ATOM 2785 O O . ASN B 1 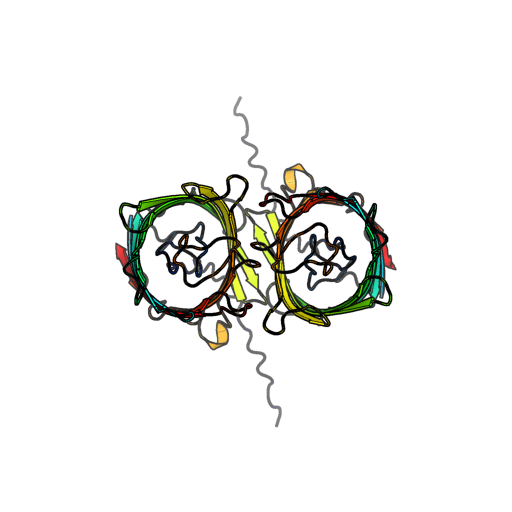117 ? -8.625 -11.945 -16.891 1 96.5 117 ASN B O 1
ATOM 2789 N N . TYR B 1 118 ? -8.023 -14.078 -16.844 1 95.19 118 TYR B N 1
ATOM 2790 C CA . TYR B 1 118 ? -9.305 -14.617 -17.297 1 95.19 118 TYR B CA 1
ATOM 2791 C C . TYR B 1 118 ? -9.75 -15.781 -16.422 1 95.19 118 TYR B C 1
ATOM 2793 O O . TYR B 1 118 ? -9.078 -16.812 -16.375 1 95.19 118 TYR B O 1
ATOM 2801 N N . GLN B 1 119 ? -10.875 -15.594 -15.828 1 92.94 119 GLN B N 1
ATOM 2802 C CA . GLN B 1 119 ? -11.367 -16.578 -14.875 1 92.94 119 GLN B CA 1
ATOM 2803 C C . GLN B 1 119 ? -12.703 -17.172 -15.328 1 92.94 119 GLN B C 1
ATOM 2805 O O . GLN B 1 119 ? -13.578 -16.438 -15.797 1 92.94 119 GLN B O 1
ATOM 2810 N N . SER B 1 120 ? -12.75 -18.406 -15.195 1 88.06 120 SER B N 1
ATOM 2811 C CA . SER B 1 120 ? -14 -19.125 -15.367 1 88.06 120 SER B CA 1
ATOM 2812 C C . SER B 1 120 ? -14.469 -19.75 -14.055 1 88.06 120 SER B C 1
ATOM 2814 O O . SER B 1 120 ? -13.812 -20.656 -13.523 1 88.06 120 SER B O 1
ATOM 2816 N N . LEU B 1 121 ? -15.508 -19.109 -13.586 1 76.75 121 LEU B N 1
ATOM 2817 C CA . LEU B 1 121 ? -16.109 -19.594 -12.352 1 76.75 121 LEU B CA 1
ATOM 2818 C C . LEU B 1 121 ? -17.125 -20.703 -12.633 1 76.75 121 LEU B C 1
ATOM 2820 O O . LEU B 1 121 ? -18.016 -20.531 -13.469 1 76.75 121 LEU B O 1
ATOM 2824 N N . GLU B 1 122 ? -16.969 -21.641 -11.711 1 67.69 122 GLU B N 1
ATOM 2825 C CA . GLU B 1 122 ? -17.844 -22.781 -12.016 1 67.69 122 GLU B CA 1
ATOM 2826 C C . GLU B 1 122 ? -17.938 -23 -13.523 1 67.69 122 GLU B C 1
ATOM 2828 O O . GLU B 1 122 ? -18.906 -22.609 -14.164 1 67.69 122 GLU B O 1
ATOM 2833 N N . PRO B 1 123 ? -16.859 -23.531 -13.938 1 58.84 123 PRO B N 1
ATOM 2834 C CA . PRO B 1 123 ? -16.766 -23.609 -15.391 1 58.84 123 PRO B CA 1
ATOM 2835 C C . PRO B 1 123 ? -18.125 -23.797 -16.062 1 58.84 123 PRO B C 1
ATOM 2837 O O . PRO B 1 123 ? -18.844 -24.75 -15.773 1 58.84 123 PRO B O 1
ATOM 2840 N N . GLY B 1 124 ? -18.344 -22.703 -16.812 1 58.72 124 GLY B N 1
ATOM 2841 C CA . GLY B 1 124 ? -19.562 -22.656 -17.609 1 58.72 124 GLY B CA 1
ATOM 2842 C C . GLY B 1 124 ? -20.594 -21.672 -17.078 1 58.72 124 GLY B C 1
ATOM 2843 O O . GLY B 1 124 ? -21.531 -21.312 -17.781 1 58.72 124 GLY B O 1
ATOM 2844 N N . ALA B 1 125 ? -20.359 -21.062 -15.891 1 66.19 125 ALA B N 1
ATOM 2845 C CA . ALA B 1 125 ? -21.438 -20.25 -15.336 1 66.19 125 ALA B CA 1
ATOM 2846 C C . ALA B 1 125 ? -21.078 -18.766 -15.359 1 66.19 125 ALA B C 1
ATOM 2848 O O . ALA B 1 125 ? -21.844 -17.938 -15.828 1 66.19 125 ALA B O 1
ATOM 2849 N N . LEU B 1 126 ? -19.859 -18.422 -14.891 1 77.38 126 LEU B N 1
ATOM 2850 C CA . LEU B 1 126 ? -19.5 -17.016 -14.789 1 77.38 126 LEU B CA 1
ATOM 2851 C C . LEU B 1 126 ? -18.047 -16.781 -15.242 1 77.38 126 LEU B C 1
ATOM 2853 O O . LEU B 1 126 ? -17.172 -17.594 -14.945 1 77.38 126 LEU B O 1
ATOM 2857 N N . THR B 1 127 ? -17.891 -15.773 -16.125 1 87.5 127 THR B N 1
ATOM 2858 C CA . THR B 1 127 ? -16.547 -15.406 -16.562 1 87.5 127 THR B CA 1
ATOM 2859 C C . THR B 1 127 ? -16.188 -14 -16.078 1 87.5 127 THR B C 1
ATOM 2861 O O . THR B 1 127 ? -17.016 -13.086 -16.141 1 87.5 127 THR B O 1
ATOM 2864 N N . VAL B 1 128 ? -14.984 -13.938 -15.578 1 91.88 128 VAL B N 1
ATOM 2865 C CA . VAL B 1 128 ? -14.469 -12.664 -15.094 1 91.88 128 VAL B CA 1
ATOM 2866 C C . VAL B 1 128 ? -13.086 -12.406 -15.672 1 91.88 128 VAL B C 1
ATOM 2868 O O . VAL B 1 128 ? -12.258 -13.32 -15.766 1 91.88 128 VAL B O 1
ATOM 2871 N N . GLY B 1 129 ? -12.93 -11.172 -16.141 1 94 129 GLY B N 1
ATOM 2872 C CA . GLY B 1 129 ? -11.633 -10.734 -16.625 1 94 129 GLY B CA 1
ATOM 2873 C C . GLY B 1 129 ? -11.047 -9.602 -15.805 1 94 129 GLY B C 1
ATOM 2874 O O . GLY B 1 129 ? -11.773 -8.875 -15.125 1 94 129 GLY B O 1
ATOM 2875 N N . GLN B 1 130 ? -9.758 -9.508 -15.852 1 95.25 130 GLN B N 1
ATOM 2876 C CA . GLN B 1 130 ? -9.047 -8.383 -15.258 1 95.25 130 GLN B CA 1
ATOM 2877 C C . GLN B 1 130 ? -7.887 -7.934 -16.141 1 95.25 130 GLN B C 1
ATOM 2879 O O . GLN B 1 130 ? -7.172 -8.766 -16.703 1 95.25 130 GLN B O 1
ATOM 2884 N N . VAL B 1 131 ? -7.734 -6.672 -16.266 1 97.44 131 VAL B N 1
ATOM 2885 C CA . VAL B 1 131 ? -6.539 -6.066 -16.844 1 97.44 131 VAL B CA 1
ATOM 2886 C C . VAL B 1 131 ? -5.867 -5.152 -15.828 1 97.44 131 VAL B C 1
ATOM 2888 O O . VAL B 1 131 ? -6.547 -4.504 -15.031 1 97.44 131 VAL B O 1
ATOM 2891 N N . TYR B 1 132 ? -4.578 -5.168 -15.844 1 97.62 132 TYR B N 1
ATOM 2892 C CA . TYR B 1 132 ? -3.908 -4.332 -14.859 1 97.62 132 TYR B CA 1
ATOM 2893 C C . TYR B 1 132 ? -2.564 -3.84 -15.383 1 97.62 132 TYR B C 1
ATOM 2895 O O . TYR B 1 132 ? -1.989 -4.441 -16.297 1 97.62 132 TYR B O 1
ATOM 2903 N N . LEU B 1 133 ? -2.119 -2.729 -14.852 1 97.75 133 LEU B N 1
ATOM 2904 C CA . LEU B 1 133 ? -0.757 -2.213 -14.922 1 97.75 133 LEU B CA 1
ATOM 2905 C C . LEU B 1 133 ? -0.036 -2.4 -13.594 1 97.75 133 LEU B C 1
ATOM 2907 O O . LEU B 1 133 ? -0.591 -2.105 -12.531 1 97.75 133 LEU B O 1
ATOM 2911 N N . ALA B 1 134 ? 1.134 -2.947 -13.703 1 97.31 134 ALA B N 1
ATOM 2912 C CA . ALA B 1 134 ? 1.944 -3.16 -12.508 1 97.31 134 ALA B CA 1
ATOM 2913 C C . ALA B 1 134 ? 3.271 -2.41 -12.602 1 97.31 134 ALA B C 1
ATOM 2915 O O . ALA B 1 134 ? 3.885 -2.357 -13.672 1 97.31 134 ALA B O 1
ATOM 2916 N N . ALA B 1 135 ? 3.676 -1.816 -11.523 1 94.62 135 ALA B N 1
ATOM 2917 C CA . ALA B 1 135 ? 5.008 -1.24 -11.359 1 94.62 135 ALA B CA 1
ATOM 2918 C C . ALA B 1 135 ? 5.711 -1.831 -10.141 1 94.62 135 ALA B C 1
ATOM 2920 O O . ALA B 1 135 ? 5.086 -2.053 -9.102 1 94.62 135 ALA B O 1
ATOM 2921 N N . THR B 1 136 ? 6.945 -2.119 -10.305 1 93.94 136 THR B N 1
ATOM 2922 C CA . THR B 1 136 ? 7.781 -2.594 -9.203 1 93.94 136 THR B CA 1
ATOM 2923 C C . THR B 1 136 ? 9.062 -1.775 -9.109 1 93.94 136 THR B C 1
ATOM 2925 O O . THR B 1 136 ? 9.703 -1.487 -10.117 1 93.94 136 THR B O 1
ATOM 2928 N N . TYR B 1 137 ? 9.367 -1.393 -7.875 1 89.12 137 TYR B N 1
ATOM 2929 C CA . TYR B 1 137 ? 10.562 -0.575 -7.688 1 89.12 137 TYR B CA 1
ATOM 2930 C C . TYR B 1 137 ? 11.312 -0.993 -6.43 1 89.12 137 TYR B C 1
ATOM 2932 O O . TYR B 1 137 ? 10.711 -1.479 -5.469 1 89.12 137 TYR B O 1
ATOM 2940 N N . GLU B 1 138 ? 12.547 -0.747 -6.48 1 87.62 138 GLU B N 1
ATOM 2941 C CA . GLU B 1 138 ? 13.43 -1.097 -5.371 1 87.62 138 GLU B CA 1
ATOM 2942 C C . GLU B 1 138 ? 13.344 -0.062 -4.254 1 87.62 138 GLU B C 1
ATOM 2944 O O . GLU B 1 138 ? 13.156 1.129 -4.512 1 87.62 138 GLU B O 1
ATOM 2949 N N . ALA B 1 139 ? 13.469 -0.619 -3.09 1 85.56 139 ALA B N 1
ATOM 2950 C CA . ALA B 1 139 ? 13.469 0.23 -1.901 1 85.56 139 ALA B CA 1
ATOM 2951 C C . ALA B 1 139 ? 14.406 -0.324 -0.834 1 85.56 139 ALA B C 1
ATOM 2953 O O . ALA B 1 139 ? 14.914 -1.44 -0.964 1 85.56 139 ALA B O 1
ATOM 2954 N N . ASN B 1 140 ? 14.68 0.557 0.146 1 82.81 140 ASN B N 1
ATOM 2955 C CA . ASN B 1 140 ? 15.5 0.185 1.292 1 82.81 140 ASN B CA 1
ATOM 2956 C C . ASN B 1 140 ? 14.773 0.431 2.609 1 82.81 140 ASN B C 1
ATOM 2958 O O . ASN B 1 140 ? 14.594 1.579 3.02 1 82.81 140 ASN B O 1
ATOM 2962 N N . PHE B 1 141 ? 14.414 -0.669 3.246 1 86.19 141 PHE B N 1
ATOM 2963 C CA . PHE B 1 141 ? 13.711 -0.653 4.523 1 86.19 141 PHE B CA 1
ATOM 2964 C C . PHE B 1 141 ? 14.672 -0.906 5.676 1 86.19 141 PHE B C 1
ATOM 2966 O O . PHE B 1 141 ? 15.016 -2.055 5.969 1 86.19 141 PHE B O 1
ATOM 2973 N N . PHE B 1 142 ? 15.133 0.149 6.34 1 85.12 142 PHE B N 1
ATOM 2974 C CA . PHE B 1 142 ? 16.062 0.048 7.461 1 85.12 142 PHE B CA 1
ATOM 2975 C C . PHE B 1 142 ? 17.266 -0.795 7.09 1 85.12 142 PHE B C 1
ATOM 2977 O O . PHE B 1 142 ? 17.688 -1.67 7.852 1 85.12 142 PHE B O 1
ATOM 2984 N N . GLY B 1 143 ? 17.75 -0.629 5.914 1 84.12 143 GLY B N 1
ATOM 2985 C CA . GLY B 1 143 ? 18.938 -1.341 5.453 1 84.12 143 GLY B CA 1
ATOM 2986 C C . GLY B 1 143 ? 18.609 -2.674 4.801 1 84.12 143 GLY B C 1
ATOM 2987 O O . GLY B 1 143 ? 19.5 -3.355 4.297 1 84.12 143 GLY B O 1
ATOM 2988 N N . MET B 1 144 ? 17.422 -2.986 4.863 1 89.31 144 MET B N 1
ATOM 2989 C CA . MET B 1 144 ? 16.984 -4.223 4.223 1 89.31 144 MET B CA 1
ATOM 2990 C C . MET B 1 144 ? 16.422 -3.949 2.834 1 89.31 144 MET B C 1
ATOM 2992 O O . MET B 1 144 ? 15.578 -3.066 2.662 1 89.31 144 MET B O 1
ATOM 2996 N N . GLU B 1 145 ? 16.891 -4.711 1.929 1 88.38 145 GLU B N 1
ATOM 2997 C CA . GLU B 1 145 ? 16.422 -4.551 0.554 1 88.38 145 GLU B CA 1
ATOM 2998 C C . GLU B 1 145 ? 14.969 -5 0.408 1 88.38 145 GLU B C 1
ATOM 3000 O O . GLU B 1 145 ? 14.578 -6.043 0.943 1 88.38 145 GLU B O 1
ATOM 3005 N N . ALA B 1 146 ? 14.234 -4.168 -0.357 1 90.38 146 ALA B N 1
ATOM 3006 C CA . ALA B 1 146 ? 12.828 -4.473 -0.602 1 90.38 146 ALA B CA 1
ATOM 3007 C C . ALA B 1 146 ? 12.438 -4.156 -2.043 1 90.38 146 ALA B C 1
ATOM 3009 O O . ALA B 1 146 ? 13.008 -3.254 -2.662 1 90.38 146 ALA B O 1
ATOM 3010 N N . ASP B 1 147 ? 11.531 -4.969 -2.584 1 91.88 147 ASP B N 1
ATOM 3011 C CA . ASP B 1 147 ? 10.82 -4.676 -3.826 1 91.88 147 ASP B CA 1
ATOM 3012 C C . ASP B 1 147 ? 9.359 -4.336 -3.555 1 91.88 147 ASP B C 1
ATOM 3014 O O . ASP B 1 147 ? 8.617 -5.148 -3 1 91.88 147 ASP B O 1
ATOM 3018 N N . THR B 1 148 ? 9.016 -3.209 -3.984 1 93.12 148 THR B N 1
ATOM 3019 C CA . THR B 1 148 ? 7.641 -2.768 -3.787 1 93.12 148 THR B CA 1
ATOM 3020 C C . THR B 1 148 ? 6.867 -2.789 -5.102 1 93.12 148 THR B C 1
ATOM 3022 O O . THR B 1 148 ? 7.352 -2.283 -6.117 1 93.12 148 THR B O 1
ATOM 3025 N N . SER B 1 149 ? 5.695 -3.34 -5.027 1 95.06 149 SER B N 1
ATOM 3026 C CA . SER B 1 149 ? 4.852 -3.447 -6.211 1 95.06 149 SER B CA 1
ATOM 3027 C C . SER B 1 149 ? 3.539 -2.693 -6.027 1 95.06 149 SER B C 1
ATOM 3029 O O . SER B 1 149 ? 2.945 -2.729 -4.949 1 95.06 149 SER B O 1
ATOM 3031 N N . VAL B 1 150 ? 3.156 -2.055 -7.047 1 95.44 150 VAL B N 1
ATOM 3032 C CA . VAL B 1 150 ? 1.873 -1.364 -7.125 1 95.44 150 VAL B CA 1
ATOM 3033 C C . VAL B 1 150 ? 1.122 -1.811 -8.375 1 95.44 150 VAL B C 1
ATOM 3035 O O . VAL B 1 150 ? 1.717 -1.944 -9.445 1 95.44 150 VAL B O 1
ATOM 3038 N N . VAL B 1 151 ? -0.185 -2.01 -8.188 1 97.25 151 VAL B N 1
ATOM 3039 C CA . VAL B 1 151 ? -1.008 -2.467 -9.305 1 97.25 151 VAL B CA 1
ATOM 3040 C C . VAL B 1 151 ? -2.262 -1.601 -9.406 1 97.25 151 VAL B C 1
ATOM 3042 O O . VAL B 1 151 ? -2.914 -1.316 -8.406 1 97.25 151 VAL B O 1
ATOM 3045 N N . LEU B 1 152 ? -2.502 -1.177 -10.547 1 95.69 152 LEU B N 1
ATOM 3046 C CA . LEU B 1 152 ? -3.76 -0.543 -10.922 1 95.69 152 LEU B CA 1
ATOM 3047 C C . LEU B 1 152 ? -4.449 -1.324 -12.039 1 95.69 152 LEU B C 1
ATOM 3049 O O . LEU B 1 152 ? -3.816 -1.671 -13.039 1 95.69 152 LEU B O 1
ATOM 3053 N N . GLY B 1 153 ? -5.734 -1.609 -11.781 1 95.69 153 GLY B N 1
ATOM 3054 C CA . GLY B 1 153 ? -6.418 -2.396 -12.797 1 95.69 153 GLY B CA 1
ATOM 3055 C C . GLY B 1 153 ? -7.93 -2.297 -12.703 1 95.69 153 GLY B C 1
ATOM 3056 O O . GLY B 1 153 ? -8.461 -1.382 -12.07 1 95.69 153 GLY B O 1
ATOM 3057 N N . LYS B 1 154 ? -8.523 -3.186 -13.484 1 95 154 LYS B N 1
ATOM 3058 C CA . LYS B 1 154 ? -9.984 -3.264 -13.523 1 95 154 LYS B CA 1
ATOM 3059 C C . LYS B 1 154 ? -10.445 -4.699 -13.758 1 95 154 LYS B C 1
ATOM 3061 O O . LYS B 1 154 ? -9.977 -5.371 -14.672 1 95 154 LYS B O 1
ATOM 3066 N N . THR B 1 155 ? -11.32 -5.035 -12.898 1 92.69 155 THR B N 1
ATOM 3067 C CA . THR B 1 155 ? -12.023 -6.301 -13.07 1 92.69 155 THR B CA 1
ATOM 3068 C C . THR B 1 155 ? -13.359 -6.086 -13.781 1 92.69 155 THR B C 1
ATOM 3070 O O . THR B 1 155 ? -14.094 -5.152 -13.453 1 92.69 155 THR B O 1
ATOM 3073 N N . PHE B 1 156 ? -13.609 -6.898 -14.742 1 91.44 156 PHE B N 1
ATOM 3074 C CA . PHE B 1 156 ? -14.852 -6.781 -15.492 1 91.44 156 PHE B CA 1
ATOM 3075 C C . PHE B 1 156 ? -15.492 -8.148 -15.703 1 91.44 156 PHE B C 1
ATOM 3077 O O . PHE B 1 156 ? -14.82 -9.18 -15.602 1 91.44 156 PHE B O 1
ATOM 3084 N N . GLY B 1 157 ? -16.781 -8.141 -15.961 1 87.81 157 GLY B N 1
ATOM 3085 C CA . GLY B 1 157 ? -17.547 -9.367 -16.156 1 87.81 157 GLY B CA 1
ATOM 3086 C C . GLY B 1 157 ? -18.828 -9.398 -15.359 1 87.81 157 GLY B C 1
ATOM 3087 O O . GLY B 1 157 ? -19.25 -8.383 -14.797 1 87.81 157 GLY B O 1
ATOM 3088 N N . THR B 1 158 ? -19.406 -10.508 -15.297 1 79.19 158 THR B N 1
ATOM 3089 C CA . THR B 1 158 ? -20.703 -10.68 -14.648 1 79.19 158 THR B CA 1
ATOM 3090 C C . THR B 1 158 ? -20.562 -10.539 -13.133 1 79.19 158 THR B C 1
ATOM 3092 O O . THR B 1 158 ? -19.719 -11.195 -12.516 1 79.19 158 THR B O 1
ATOM 3095 N N . GLY B 1 159 ? -21.344 -9.602 -12.57 1 74.56 159 GLY B N 1
ATOM 3096 C CA . GLY B 1 159 ? -21.375 -9.461 -11.125 1 74.56 159 GLY B CA 1
ATOM 3097 C C . GLY B 1 159 ? -20.406 -8.414 -10.609 1 74.56 159 GLY B C 1
ATOM 3098 O O . GLY B 1 159 ? -20.391 -8.109 -9.414 1 74.56 159 GLY B O 1
ATOM 3099 N N . THR B 1 160 ? -19.562 -7.973 -11.531 1 77.94 160 THR B N 1
ATOM 3100 C CA . THR B 1 160 ? -18.625 -6.957 -11.094 1 77.94 160 THR B CA 1
ATOM 3101 C C . THR B 1 160 ? -19.219 -5.562 -11.219 1 77.94 160 THR B C 1
ATOM 3103 O O . THR B 1 160 ? -20.125 -5.34 -12.039 1 77.94 160 THR B O 1
ATOM 3106 N N . ARG B 1 161 ? -18.781 -4.676 -10.406 1 75.06 161 ARG B N 1
ATOM 3107 C CA . ARG B 1 161 ? -19.266 -3.301 -10.461 1 75.06 161 ARG B CA 1
ATOM 3108 C C . ARG B 1 161 ? -18.438 -2.473 -11.445 1 75.06 161 ARG B C 1
ATOM 3110 O O . ARG B 1 161 ? -17.219 -2.436 -11.359 1 75.06 161 ARG B O 1
ATOM 3117 N N . SER B 1 162 ? -19.125 -1.829 -12.258 1 71.88 162 SER B N 1
ATOM 3118 C CA . SER B 1 162 ? -18.484 -1.123 -13.367 1 71.88 162 SER B CA 1
ATOM 3119 C C . SER B 1 162 ? -17.609 0.021 -12.867 1 71.88 162 SER B C 1
ATOM 3121 O O . SER B 1 162 ? -16.578 0.322 -13.469 1 71.88 162 SER B O 1
ATOM 3123 N N . GLY B 1 163 ? -17.969 0.557 -11.828 1 72.81 163 GLY B N 1
ATOM 3124 C CA . GLY B 1 163 ? -17.219 1.728 -11.422 1 72.81 163 GLY B CA 1
ATOM 3125 C C . GLY B 1 163 ? -16.016 1.387 -10.547 1 72.81 163 GLY B C 1
ATOM 3126 O O . GLY B 1 163 ? -15.172 2.246 -10.273 1 72.81 163 GLY B O 1
ATOM 3127 N N . ASP B 1 164 ? -15.852 0.15 -10.32 1 84.06 164 ASP B N 1
ATOM 3128 C CA . ASP B 1 164 ? -14.805 -0.236 -9.375 1 84.06 164 ASP B CA 1
ATOM 3129 C C . ASP B 1 164 ? -13.477 -0.466 -10.094 1 84.06 164 ASP B C 1
ATOM 3131 O O . ASP B 1 164 ? -13.43 -1.131 -11.125 1 84.06 164 ASP B O 1
ATOM 3135 N N . LEU B 1 165 ? -12.422 0.152 -9.586 1 91.75 165 LEU B N 1
ATOM 3136 C CA . LEU B 1 165 ? -11.062 -0.101 -10.047 1 91.75 165 LEU B CA 1
ATOM 3137 C C . LEU B 1 165 ? -10.273 -0.891 -9.008 1 91.75 165 LEU B C 1
ATOM 3139 O O . LEU B 1 165 ? -10.594 -0.846 -7.82 1 91.75 165 LEU B O 1
ATOM 3143 N N . ASP B 1 166 ? -9.359 -1.582 -9.555 1 93.69 166 ASP B N 1
ATOM 3144 C CA . ASP B 1 166 ? -8.531 -2.43 -8.703 1 93.69 166 ASP B CA 1
ATOM 3145 C C . ASP B 1 166 ? -7.215 -1.734 -8.352 1 93.69 166 ASP B C 1
ATOM 3147 O O . ASP B 1 166 ? -6.609 -1.075 -9.195 1 93.69 166 ASP B O 1
ATOM 3151 N N . PHE B 1 167 ? -6.898 -1.878 -7.129 1 94.75 167 PHE B N 1
ATOM 3152 C CA . PHE B 1 167 ? -5.609 -1.383 -6.652 1 94.75 167 PHE B CA 1
ATOM 3153 C C . PHE B 1 167 ? -5.004 -2.34 -5.633 1 94.75 167 PHE B C 1
ATOM 3155 O O . PHE B 1 167 ? -5.719 -2.893 -4.793 1 94.75 167 PHE B O 1
ATOM 3162 N N . SER B 1 168 ? -3.742 -2.576 -5.711 1 96.31 168 SER B N 1
ATOM 3163 C CA . SER B 1 168 ? -2.996 -3.289 -4.68 1 96.31 168 SER B CA 1
ATOM 3164 C C . SER B 1 168 ? -1.565 -2.77 -4.574 1 96.31 168 SER B C 1
ATOM 3166 O O . SER B 1 168 ? -1.021 -2.234 -5.543 1 96.31 168 SER B O 1
ATOM 3168 N N . MET B 1 169 ? -1.039 -2.883 -3.424 1 96.25 169 MET B N 1
ATOM 3169 C CA . MET B 1 169 ? 0.334 -2.473 -3.15 1 96.25 169 MET B CA 1
ATOM 3170 C C . MET B 1 169 ? 0.946 -3.322 -2.041 1 96.25 169 MET B C 1
ATOM 3172 O O . MET B 1 169 ? 0.236 -3.787 -1.147 1 96.25 169 MET B O 1
ATOM 3176 N N . GLY B 1 170 ? 2.201 -3.514 -2.15 1 96.19 170 GLY B N 1
ATOM 3177 C CA . GLY B 1 170 ? 2.912 -4.289 -1.146 1 96.19 170 GLY B CA 1
ATOM 3178 C C . GLY B 1 170 ? 4.402 -4.375 -1.404 1 96.19 170 GLY B C 1
ATOM 3179 O O . GLY B 1 170 ? 4.918 -3.738 -2.326 1 96.19 170 GLY B O 1
ATOM 3180 N N . PHE B 1 171 ? 5.086 -5.102 -0.543 1 94.69 171 PHE B N 1
ATOM 3181 C CA . PHE B 1 171 ? 6.527 -5.215 -0.732 1 94.69 171 PHE B CA 1
ATOM 3182 C C . PHE B 1 171 ? 7.008 -6.617 -0.384 1 94.69 171 PHE B C 1
ATOM 3184 O O . PHE B 1 171 ? 6.34 -7.344 0.358 1 94.69 171 PHE B O 1
ATOM 3191 N N . ASP B 1 172 ? 8.008 -7.023 -0.971 1 96.44 172 ASP B N 1
ATOM 3192 C CA . ASP B 1 172 ? 8.867 -8.164 -0.674 1 96.44 172 ASP B CA 1
ATOM 3193 C C . ASP B 1 172 ? 10.18 -7.719 -0.029 1 96.44 172 ASP B C 1
ATOM 3195 O O . ASP B 1 172 ? 11.016 -7.098 -0.684 1 96.44 172 ASP B O 1
ATOM 3199 N N . LEU B 1 173 ? 10.344 -8.109 1.227 1 94.81 173 LEU B N 1
ATOM 3200 C CA . LEU B 1 173 ? 11.469 -7.625 2.018 1 94.81 173 LEU B CA 1
ATOM 3201 C C . LEU B 1 173 ? 12.445 -8.758 2.338 1 94.81 173 LEU B C 1
ATOM 3203 O O . LEU B 1 173 ? 12.039 -9.805 2.852 1 94.81 173 LEU B O 1
ATOM 3207 N N . ASN B 1 174 ? 13.695 -8.508 1.988 1 95.06 174 ASN B N 1
ATOM 3208 C CA . ASN B 1 174 ? 14.734 -9.391 2.512 1 95.06 174 ASN B CA 1
ATOM 3209 C C . ASN B 1 174 ? 14.914 -9.211 4.02 1 95.06 174 ASN B C 1
ATOM 3211 O O . ASN B 1 174 ? 15.703 -8.383 4.461 1 95.06 174 ASN B O 1
ATOM 3215 N N . PHE B 1 175 ? 14.227 -10.117 4.719 1 94.94 175 PHE B N 1
ATOM 3216 C CA . PHE B 1 175 ? 13.992 -9.906 6.141 1 94.94 175 PHE B CA 1
ATOM 3217 C C . PHE B 1 175 ? 15.227 -10.266 6.953 1 94.94 175 PHE B C 1
ATOM 3219 O O . PHE B 1 175 ? 15.664 -11.414 6.961 1 94.94 175 PHE B O 1
ATOM 3226 N N . PHE B 1 176 ? 15.883 -9.273 7.605 1 91.94 176 PHE B N 1
ATOM 3227 C CA . PHE B 1 176 ? 17.094 -9.414 8.414 1 91.94 176 PHE B CA 1
ATOM 3228 C C . PHE B 1 176 ? 18.094 -10.352 7.742 1 91.94 176 PHE B C 1
ATOM 3230 O O . PHE B 1 176 ? 18.422 -11.406 8.289 1 91.94 176 PHE B O 1
ATOM 3237 N N . PRO B 1 177 ? 18.547 -9.891 6.684 1 90.88 177 PRO B N 1
ATOM 3238 C CA . PRO B 1 177 ? 19.406 -10.766 5.883 1 90.88 177 PRO B CA 1
ATOM 3239 C C . PRO B 1 177 ? 20.672 -11.188 6.629 1 90.88 177 PRO B C 1
ATOM 3241 O O . PRO B 1 177 ? 21.203 -12.266 6.371 1 90.88 177 PRO B O 1
ATOM 3244 N N . GLY B 1 178 ? 21.234 -10.375 7.465 1 89.69 178 GLY B N 1
ATOM 3245 C CA . GLY B 1 178 ? 22.375 -10.766 8.273 1 89.69 178 GLY B CA 1
ATOM 3246 C C . GLY B 1 178 ? 22.078 -11.938 9.195 1 89.69 178 GLY B C 1
ATOM 3247 O O . GLY B 1 178 ? 22.922 -12.812 9.383 1 89.69 178 GLY B O 1
ATOM 3248 N N . LEU B 1 179 ? 20.906 -11.969 9.703 1 93 179 LEU B N 1
ATOM 3249 C CA . LEU B 1 179 ? 20.5 -13 10.656 1 93 179 LEU B CA 1
ATOM 3250 C C . LEU B 1 179 ? 20.062 -14.266 9.93 1 93 179 LEU B C 1
ATOM 3252 O O . LEU B 1 179 ? 20.406 -15.375 10.336 1 93 179 LEU B O 1
ATOM 3256 N N . PHE B 1 180 ? 19.344 -14.133 8.852 1 94.94 180 PHE B N 1
ATOM 3257 C CA . PHE B 1 180 ? 18.75 -15.289 8.195 1 94.94 180 PHE B CA 1
ATOM 3258 C C . PHE B 1 180 ? 19.5 -15.633 6.91 1 94.94 180 PHE B C 1
ATOM 3260 O O . PHE B 1 180 ? 19.078 -16.516 6.16 1 94.94 180 PHE B O 1
ATOM 3267 N N . ASN B 1 181 ? 20.516 -14.883 6.59 1 93.38 181 ASN B N 1
ATOM 3268 C CA . ASN B 1 181 ? 21.391 -15.125 5.441 1 93.38 181 ASN B CA 1
ATOM 3269 C C . ASN B 1 181 ? 20.609 -15.078 4.133 1 93.38 181 ASN B C 1
ATOM 3271 O O . ASN B 1 181 ? 20.828 -15.898 3.238 1 93.38 181 ASN B O 1
ATOM 3275 N N . GLY B 1 182 ? 19.531 -14.258 4.145 1 91.94 182 GLY B N 1
ATOM 3276 C CA . GLY B 1 182 ? 18.766 -14.07 2.926 1 91.94 182 GLY B CA 1
ATOM 3277 C C . GLY B 1 182 ? 17.734 -15.172 2.695 1 91.94 182 GLY B C 1
ATOM 3278 O O . GLY B 1 182 ? 17.125 -15.242 1.624 1 91.94 182 GLY B O 1
ATOM 3279 N N . TYR B 1 183 ? 17.422 -16.031 3.645 1 95.75 183 TYR B N 1
ATOM 3280 C CA . TYR B 1 183 ? 16.531 -17.172 3.459 1 95.75 183 TYR B CA 1
ATOM 3281 C C . TYR B 1 183 ? 15.109 -16.828 3.904 1 95.75 183 TYR B C 1
ATOM 3283 O O . TYR B 1 183 ? 14.211 -17.656 3.811 1 95.75 183 TYR B O 1
ATOM 3291 N N . VAL B 1 184 ? 14.938 -15.672 4.359 1 97.06 184 VAL B N 1
ATOM 3292 C CA . VAL B 1 184 ? 13.602 -15.289 4.809 1 97.06 184 VAL B CA 1
ATOM 3293 C C . VAL B 1 184 ? 13.18 -13.984 4.141 1 97.06 184 VAL B C 1
ATOM 3295 O O . VAL B 1 184 ? 13.836 -12.953 4.312 1 97.06 184 VAL B O 1
ATOM 3298 N N . ARG B 1 185 ? 12.18 -14.141 3.422 1 97.56 185 ARG B N 1
ATOM 3299 C CA . ARG B 1 185 ? 11.562 -12.961 2.832 1 97.56 185 ARG B CA 1
ATOM 3300 C C . ARG B 1 185 ? 10.203 -12.68 3.461 1 97.56 185 ARG B C 1
ATOM 3302 O O . ARG B 1 185 ? 9.391 -13.594 3.637 1 97.56 185 ARG B O 1
ATOM 3309 N N . TRP B 1 186 ? 9.984 -11.516 3.848 1 97.94 186 TRP B N 1
ATOM 3310 C CA . TRP B 1 186 ? 8.711 -11.086 4.43 1 97.94 186 TRP B CA 1
ATOM 3311 C C . TRP B 1 186 ? 7.855 -10.367 3.396 1 97.94 186 TRP B C 1
ATOM 3313 O O . TRP B 1 186 ? 8.25 -9.312 2.881 1 97.94 186 TRP B O 1
ATOM 3323 N N . LEU B 1 187 ? 6.727 -10.922 3.102 1 97.81 187 LEU B N 1
ATOM 3324 C CA . LEU B 1 187 ? 5.785 -10.367 2.133 1 97.81 187 LEU B CA 1
ATOM 3325 C C . LEU B 1 187 ? 4.621 -9.68 2.838 1 97.81 187 LEU B C 1
ATOM 3327 O O . LEU B 1 187 ? 4.039 -10.242 3.771 1 97.81 187 LEU B O 1
ATOM 3331 N N . ASN B 1 188 ? 4.301 -8.492 2.389 1 96.62 188 ASN B N 1
ATOM 3332 C CA . ASN B 1 188 ? 3.141 -7.73 2.832 1 96.62 188 ASN B CA 1
ATOM 3333 C C . ASN B 1 188 ? 2.424 -7.066 1.659 1 96.62 188 ASN B C 1
ATOM 3335 O O . ASN B 1 188 ? 3.068 -6.559 0.739 1 96.62 188 ASN B O 1
ATOM 3339 N N . GLU B 1 189 ? 1.114 -7.098 1.723 1 96.06 189 GLU B N 1
ATOM 3340 C CA . GLU B 1 189 ? 0.357 -6.398 0.688 1 96.06 189 GLU B CA 1
ATOM 3341 C C . GLU B 1 189 ? -1.048 -6.051 1.174 1 96.06 189 GLU B C 1
ATOM 3343 O O . GLU B 1 189 ? -1.568 -6.684 2.092 1 96.06 189 GLU B O 1
ATOM 3348 N N . ILE B 1 190 ? -1.608 -5.078 0.544 1 95.38 190 ILE B N 1
ATOM 3349 C CA . ILE B 1 190 ? -3.021 -4.742 0.672 1 95.38 190 ILE B CA 1
ATOM 3350 C C . ILE B 1 190 ? -3.652 -4.629 -0.714 1 95.38 190 ILE B C 1
ATOM 3352 O O . ILE B 1 190 ? -3.027 -4.117 -1.646 1 95.38 190 ILE B O 1
ATOM 3356 N N . ALA B 1 191 ? -4.809 -5.168 -0.828 1 94.88 191 ALA B N 1
ATOM 3357 C CA . ALA B 1 191 ? -5.535 -5.148 -2.094 1 94.88 191 ALA B CA 1
ATOM 3358 C C . ALA B 1 191 ? -7.02 -4.875 -1.87 1 94.88 191 ALA B C 1
ATOM 3360 O O . ALA B 1 191 ? -7.605 -5.348 -0.894 1 94.88 191 ALA B O 1
ATOM 3361 N N . ASN B 1 192 ? -7.613 -4.184 -2.814 1 92.94 192 ASN B N 1
ATOM 3362 C CA . ASN B 1 192 ? -9.055 -3.951 -2.736 1 92.94 192 ASN B CA 1
ATOM 3363 C C . ASN B 1 192 ? -9.828 -4.938 -3.604 1 92.94 192 ASN B C 1
ATOM 3365 O O . ASN B 1 192 ? -10.992 -4.711 -3.918 1 92.94 192 ASN B O 1
ATOM 3369 N N . TYR B 1 193 ? -9.141 -5.902 -4.086 1 91.19 193 TYR B N 1
ATOM 3370 C CA . TYR B 1 193 ? -9.727 -6.988 -4.867 1 91.19 193 TYR B CA 1
ATOM 3371 C C . TYR B 1 193 ? -9.156 -8.336 -4.438 1 91.19 193 TYR B C 1
ATOM 3373 O O . TYR B 1 193 ? -8.094 -8.398 -3.818 1 91.19 193 TYR B O 1
ATOM 3381 N N . ASP B 1 194 ? -9.906 -9.336 -4.805 1 90.31 194 ASP B N 1
ATOM 3382 C CA . ASP B 1 194 ? -9.422 -10.695 -4.578 1 90.31 194 ASP B CA 1
ATOM 3383 C C . ASP B 1 194 ? -8.695 -11.227 -5.809 1 90.31 194 ASP B C 1
ATOM 3385 O O . ASP B 1 194 ? -9.039 -10.891 -6.941 1 90.31 194 ASP B O 1
ATOM 3389 N N . TYR B 1 195 ? -7.66 -12.055 -5.504 1 83.69 195 TYR B N 1
ATOM 3390 C CA . TYR B 1 195 ? -6.934 -12.586 -6.652 1 83.69 195 TYR B CA 1
ATOM 3391 C C . TYR B 1 195 ? -7.785 -13.586 -7.422 1 83.69 195 TYR B C 1
ATOM 3393 O O . TYR B 1 195 ? -7.488 -13.906 -8.578 1 83.69 195 TYR B O 1
ATOM 3401 N N . LEU B 1 196 ? -8.797 -14.125 -6.805 1 87.12 196 LEU B N 1
ATOM 3402 C CA . LEU B 1 196 ? -9.859 -14.883 -7.457 1 87.12 196 LEU B CA 1
ATOM 3403 C C . LEU B 1 196 ? -11.227 -14.312 -7.113 1 87.12 196 LEU B C 1
ATOM 3405 O O . LEU B 1 196 ? -11.594 -14.234 -5.941 1 87.12 196 LEU B O 1
ATOM 3409 N N . TYR B 1 197 ? -11.898 -13.984 -8.109 1 82.25 197 TYR B N 1
ATOM 3410 C CA . TYR B 1 197 ? -13.227 -13.414 -7.891 1 82.25 197 TYR B CA 1
ATOM 3411 C C . TYR B 1 197 ? -14.18 -14.453 -7.32 1 82.25 197 TYR B C 1
ATOM 3413 O O . TYR B 1 197 ? -14.352 -15.531 -7.902 1 82.25 197 TYR B O 1
ATOM 3421 N N . GLY B 1 198 ? -14.781 -14.172 -6.168 1 77.12 198 GLY B N 1
ATOM 3422 C CA . GLY B 1 198 ? -15.852 -14.969 -5.598 1 77.12 198 GLY B CA 1
ATOM 3423 C C . GLY B 1 198 ? -15.352 -16.141 -4.781 1 77.12 198 GLY B C 1
ATOM 3424 O O . GLY B 1 198 ? -16.047 -16.625 -3.875 1 77.12 198 GLY B O 1
ATOM 3425 N N . ASN B 1 199 ? -14.258 -16.75 -5.059 1 79.25 199 ASN B N 1
ATOM 3426 C CA . ASN B 1 199 ? -13.805 -17.969 -4.398 1 79.25 199 ASN B CA 1
ATOM 3427 C C . ASN B 1 199 ? -12.375 -17.828 -3.891 1 79.25 199 ASN B C 1
ATOM 3429 O O . ASN B 1 199 ? -11.555 -18.75 -4.051 1 79.25 199 ASN B O 1
ATOM 3433 N N . ALA B 1 200 ? -12.141 -16.766 -3.279 1 80 200 ALA B N 1
ATOM 3434 C CA . ALA B 1 200 ? -10.82 -16.547 -2.705 1 80 200 ALA B CA 1
ATOM 3435 C C . ALA B 1 200 ? -10.844 -16.703 -1.188 1 80 200 ALA B C 1
ATOM 3437 O O . ALA B 1 200 ? -11.898 -16.562 -0.561 1 80 200 ALA B O 1
ATOM 3438 N N . PRO B 1 201 ? -9.719 -17.062 -0.707 1 84.75 201 PRO B N 1
ATOM 3439 C CA . PRO B 1 201 ? -9.648 -17.125 0.755 1 84.75 201 PRO B CA 1
ATOM 3440 C C . PRO B 1 201 ? -9.656 -15.75 1.407 1 84.75 201 PRO B C 1
ATOM 3442 O O . PRO B 1 201 ? -9.484 -15.633 2.623 1 84.75 201 PRO B O 1
ATOM 3445 N N . THR B 1 202 ? -9.742 -14.727 0.623 1 88.56 202 THR B N 1
ATOM 3446 C CA . THR B 1 202 ? -9.781 -13.359 1.12 1 88.56 202 THR B CA 1
ATOM 3447 C C . THR B 1 202 ? -11.133 -12.703 0.807 1 88.56 202 THR B C 1
ATOM 3449 O O . THR B 1 202 ? -11.852 -13.156 -0.083 1 88.56 202 THR B O 1
ATOM 3452 N N . ARG B 1 203 ? -11.453 -11.719 1.6 1 89 203 ARG B N 1
ATOM 3453 C CA . ARG B 1 203 ? -12.641 -10.906 1.383 1 89 203 ARG B CA 1
ATOM 3454 C C . ARG B 1 203 ? -12.281 -9.43 1.225 1 89 203 ARG B C 1
ATOM 3456 O O . ARG B 1 203 ? -12.602 -8.609 2.09 1 89 203 ARG B O 1
ATOM 3463 N N . ALA B 1 204 ? -11.828 -9.117 0.115 1 90.75 204 ALA B N 1
ATOM 3464 C CA . ALA B 1 204 ? -11.32 -7.773 -0.142 1 90.75 204 ALA B CA 1
ATOM 3465 C C . ALA B 1 204 ? -12.461 -6.766 -0.234 1 90.75 204 ALA B C 1
ATOM 3467 O O . ALA B 1 204 ? -12.242 -5.559 -0.097 1 90.75 204 ALA B O 1
ATOM 3468 N N . GLY B 1 205 ? -13.602 -7.27 -0.469 1 87.88 205 GLY B N 1
ATOM 3469 C CA . GLY B 1 205 ? -14.766 -6.395 -0.519 1 87.88 205 GLY B CA 1
ATOM 3470 C C . GLY B 1 205 ? -15.039 -5.688 0.794 1 87.88 205 GLY B C 1
ATOM 3471 O O . GLY B 1 205 ? -15.766 -4.691 0.83 1 87.88 205 GLY B O 1
ATOM 3472 N N . SER B 1 206 ? -14.461 -6.25 1.815 1 88.5 206 SER B N 1
ATOM 3473 C CA . SER B 1 206 ? -14.602 -5.664 3.145 1 88.5 206 SER B CA 1
ATOM 3474 C C . SER B 1 206 ? -13.289 -5.035 3.611 1 88.5 206 SER B C 1
ATOM 3476 O O . SER B 1 206 ? -12.422 -5.727 4.148 1 88.5 206 SER B O 1
ATOM 3478 N N . ARG B 1 207 ? -13.117 -3.754 3.543 1 90.5 207 ARG B N 1
ATOM 3479 C CA . ARG B 1 207 ? -12 -2.955 4.039 1 90.5 207 ARG B CA 1
ATOM 3480 C C . ARG B 1 207 ? -10.711 -3.295 3.295 1 90.5 207 ARG B C 1
ATOM 3482 O O . ARG B 1 207 ? -9.617 -2.988 3.77 1 90.5 207 ARG B O 1
ATOM 3489 N N . GLY B 1 208 ? -10.859 -4.023 2.217 1 90.69 208 GLY B N 1
ATOM 3490 C CA . GLY B 1 208 ? -9.664 -4.527 1.572 1 90.69 208 GLY B CA 1
ATOM 3491 C C . GLY B 1 208 ? -9.109 -5.777 2.232 1 90.69 208 GLY B C 1
ATOM 3492 O O . GLY B 1 208 ? -9.648 -6.238 3.244 1 90.69 208 GLY B O 1
ATOM 3493 N N . ALA B 1 209 ? -8.125 -6.348 1.599 1 93.44 209 ALA B N 1
ATOM 3494 C CA . ALA B 1 209 ? -7.484 -7.539 2.154 1 93.44 209 ALA B CA 1
ATOM 3495 C C . ALA B 1 209 ? -5.996 -7.309 2.387 1 93.44 209 ALA B C 1
ATOM 3497 O O . ALA B 1 209 ? -5.238 -7.082 1.438 1 93.44 209 ALA B O 1
ATOM 3498 N N . PHE B 1 210 ? -5.648 -7.316 3.633 1 94.44 210 PHE B N 1
ATOM 3499 C CA . PHE B 1 210 ? -4.227 -7.316 3.963 1 94.44 210 PHE B CA 1
ATOM 3500 C C . PHE B 1 210 ? -3.703 -8.742 4.105 1 94.44 210 PHE B C 1
ATOM 3502 O O . PHE B 1 210 ? -4.203 -9.516 4.926 1 94.44 210 PHE B O 1
ATOM 3509 N N . ASN B 1 211 ? -2.699 -9.023 3.363 1 96.5 211 ASN B N 1
ATOM 3510 C CA . ASN B 1 211 ? -2.023 -10.312 3.414 1 96.5 211 ASN B CA 1
ATOM 3511 C C . ASN B 1 211 ? -0.559 -10.164 3.816 1 96.5 211 ASN B C 1
ATOM 3513 O O . ASN B 1 211 ? 0.109 -9.219 3.402 1 96.5 211 ASN B O 1
ATOM 3517 N N . THR B 1 212 ? -0.171 -11.141 4.582 1 96.75 212 THR B N 1
ATOM 3518 C CA . THR B 1 212 ? 1.228 -11.141 4.996 1 96.75 212 THR B CA 1
ATOM 3519 C C . THR B 1 212 ? 1.75 -12.57 5.117 1 96.75 212 THR B C 1
ATOM 3521 O O . THR B 1 212 ? 0.969 -13.523 5.137 1 96.75 212 THR B O 1
ATOM 3524 N N . GLY B 1 213 ? 3.072 -12.656 5.059 1 97.75 213 GLY B N 1
ATOM 3525 C CA . GLY B 1 213 ? 3.656 -13.984 5.215 1 97.75 213 GLY B CA 1
ATOM 3526 C C . GLY B 1 213 ? 5.141 -14.023 4.902 1 97.75 213 GLY B C 1
ATOM 3527 O O . GLY B 1 213 ? 5.754 -12.984 4.648 1 97.75 213 GLY B O 1
ATOM 3528 N N . PHE B 1 214 ? 5.605 -15.211 4.984 1 98.31 214 PHE B N 1
ATOM 3529 C CA . PHE B 1 214 ? 7.027 -15.422 4.746 1 98.31 214 PHE B CA 1
ATOM 3530 C C . PHE B 1 214 ? 7.242 -16.375 3.57 1 98.31 214 PHE B C 1
ATOM 3532 O O . PHE B 1 214 ? 6.516 -17.359 3.422 1 98.31 214 PHE B O 1
ATOM 3539 N N . ARG B 1 215 ? 8.117 -16.031 2.799 1 98.31 215 ARG B N 1
ATOM 3540 C CA . ARG B 1 215 ? 8.664 -16.875 1.75 1 98.31 215 ARG B CA 1
ATOM 3541 C C . ARG B 1 215 ? 10.078 -17.328 2.098 1 98.31 215 ARG B C 1
ATOM 3543 O O . ARG B 1 215 ? 10.938 -16.516 2.404 1 98.31 215 ARG B O 1
ATOM 3550 N N . ILE B 1 216 ? 10.312 -18.609 2.014 1 98.25 216 ILE B N 1
ATOM 3551 C CA . ILE B 1 216 ? 11.609 -19.188 2.334 1 98.25 216 ILE B CA 1
ATOM 3552 C C . ILE B 1 216 ? 12.227 -19.797 1.078 1 98.25 216 ILE B C 1
ATOM 3554 O O . ILE B 1 216 ? 11.906 -20.938 0.715 1 98.25 216 ILE B O 1
ATOM 3558 N N . PRO B 1 217 ? 13.164 -19.094 0.523 1 97.44 217 PRO B N 1
ATOM 3559 C CA . PRO B 1 217 ? 13.836 -19.625 -0.667 1 97.44 217 PRO B CA 1
ATOM 3560 C C . PRO B 1 217 ? 14.875 -20.688 -0.334 1 97.44 217 PRO B C 1
ATOM 3562 O O . PRO B 1 217 ? 16.062 -20.375 -0.172 1 97.44 217 PRO B O 1
ATOM 3565 N N . ILE B 1 218 ? 14.555 -21.859 -0.511 1 97.06 218 ILE B N 1
ATOM 3566 C CA . ILE B 1 218 ? 15.375 -22.969 -0.073 1 97.06 218 ILE B CA 1
ATOM 3567 C C . ILE B 1 218 ? 16.578 -23.125 -1.001 1 97.06 218 ILE B C 1
ATOM 3569 O O . ILE B 1 218 ? 17.688 -23.391 -0.545 1 97.06 218 ILE B O 1
ATOM 3573 N N . LEU B 1 219 ? 16.375 -22.891 -2.27 1 96.38 219 LEU B N 1
ATOM 3574 C CA . LEU B 1 219 ? 17.438 -23.078 -3.246 1 96.38 219 LEU B CA 1
ATOM 3575 C C . LEU B 1 219 ? 17.953 -21.75 -3.771 1 96.38 219 LEU B C 1
ATOM 3577 O O . LEU B 1 219 ? 18.281 -21.625 -4.953 1 96.38 219 LEU B O 1
ATOM 3581 N N . LYS B 1 220 ? 17.984 -20.797 -2.934 1 91.38 220 LYS B N 1
ATOM 3582 C CA . LYS B 1 220 ? 18.344 -19.438 -3.357 1 91.38 220 LYS B CA 1
ATOM 3583 C C . LYS B 1 220 ? 19.734 -19.406 -3.979 1 91.38 220 LYS B C 1
ATOM 3585 O O . LYS B 1 220 ? 20.062 -18.484 -4.734 1 91.38 220 LYS B O 1
ATOM 3590 N N . HIS B 1 221 ? 20.625 -20.312 -3.697 1 90.81 221 HIS B N 1
ATOM 3591 C CA . HIS B 1 221 ? 22 -20.328 -4.18 1 90.81 221 HIS B CA 1
ATOM 3592 C C . HIS B 1 221 ? 22.078 -20.906 -5.59 1 90.81 221 HIS B C 1
ATOM 3594 O O . HIS B 1 221 ? 23.109 -20.781 -6.258 1 90.81 221 HIS B O 1
ATOM 3600 N N . MET B 1 222 ? 21.031 -21.531 -5.965 1 92.31 222 MET B N 1
ATOM 3601 C CA . MET B 1 222 ? 21.016 -22.109 -7.305 1 92.31 222 MET B CA 1
ATOM 3602 C C . MET B 1 222 ? 20.594 -21.078 -8.336 1 92.31 222 MET B C 1
ATOM 3604 O O . MET B 1 222 ? 19.641 -20.312 -8.102 1 92.31 222 MET B O 1
ATOM 3608 N N . SER B 1 223 ? 21.234 -21.109 -9.406 1 89.94 223 SER B N 1
ATOM 3609 C CA . SER B 1 223 ? 20.953 -20.109 -10.43 1 89.94 223 SER B CA 1
ATOM 3610 C C . SER B 1 223 ? 19.828 -20.562 -11.352 1 89.94 223 SER B C 1
ATOM 3612 O O . SER B 1 223 ? 19.141 -19.734 -11.953 1 89.94 223 SER B O 1
ATOM 3614 N N . ASN B 1 224 ? 19.625 -21.875 -11.453 1 93.94 224 ASN B N 1
ATOM 3615 C CA . ASN B 1 224 ? 18.703 -22.359 -12.469 1 93.94 224 ASN B CA 1
ATOM 3616 C C . ASN B 1 224 ? 17.5 -23.062 -11.836 1 93.94 224 ASN B C 1
ATOM 3618 O O . ASN B 1 224 ? 16.594 -23.5 -12.547 1 93.94 224 ASN B O 1
ATOM 3622 N N . LEU B 1 225 ? 17.516 -23.203 -10.578 1 96.31 225 LEU B N 1
ATOM 3623 C CA . LEU B 1 225 ? 16.406 -23.828 -9.867 1 96.31 225 LEU B CA 1
ATOM 3624 C C . LEU B 1 225 ? 15.891 -22.922 -8.758 1 96.31 225 LEU B C 1
ATOM 3626 O O . LEU B 1 225 ? 16.656 -22.141 -8.188 1 96.31 225 LEU B O 1
ATOM 3630 N N . LYS B 1 226 ? 14.633 -23.047 -8.523 1 96.62 226 LYS B N 1
ATOM 3631 C CA . LYS B 1 226 ? 14 -22.391 -7.387 1 96.62 226 LYS B CA 1
ATOM 3632 C C . LYS B 1 226 ? 13.094 -23.359 -6.629 1 96.62 226 LYS B C 1
ATOM 3634 O O . LYS B 1 226 ? 12.438 -24.203 -7.238 1 96.62 226 LYS B O 1
ATOM 3639 N N . PHE B 1 227 ? 13.125 -23.234 -5.363 1 98.38 227 PHE B N 1
ATOM 3640 C CA . PHE B 1 227 ? 12.211 -23.922 -4.457 1 98.38 227 PHE B CA 1
ATOM 3641 C C . PHE B 1 227 ? 11.898 -23.047 -3.246 1 98.38 227 PHE B C 1
ATOM 3643 O O . PHE B 1 227 ? 12.773 -22.797 -2.416 1 98.38 227 PHE B O 1
ATOM 3650 N N . ASP B 1 228 ? 10.703 -22.656 -3.176 1 98.44 228 ASP B N 1
ATOM 3651 C CA . ASP B 1 228 ? 10.266 -21.797 -2.084 1 98.44 228 ASP B CA 1
ATOM 3652 C C . ASP B 1 228 ? 9.18 -22.469 -1.253 1 98.44 228 ASP B C 1
ATOM 3654 O O . ASP B 1 228 ? 8.305 -23.156 -1.797 1 98.44 228 ASP B O 1
ATOM 3658 N N . VAL B 1 229 ? 9.219 -22.25 0.029 1 98.62 229 VAL B N 1
ATOM 3659 C CA . VAL B 1 229 ? 8.125 -22.562 0.95 1 98.62 229 VAL B CA 1
ATOM 3660 C C . VAL B 1 229 ? 7.5 -21.266 1.463 1 98.62 229 VAL B C 1
ATOM 3662 O O . VAL B 1 229 ? 8.211 -20.344 1.879 1 98.62 229 VAL B O 1
ATOM 3665 N N . ASN B 1 230 ? 6.238 -21.281 1.397 1 98.38 230 ASN B N 1
ATOM 3666 C CA . ASN B 1 230 ? 5.508 -20.078 1.804 1 98.38 230 ASN B CA 1
ATOM 3667 C C . ASN B 1 230 ? 4.578 -20.359 2.98 1 98.38 230 ASN B C 1
ATOM 3669 O O . ASN B 1 230 ? 3.869 -21.375 2.986 1 98.38 230 ASN B O 1
ATOM 3673 N N . VAL B 1 231 ? 4.566 -19.531 3.953 1 98.25 231 VAL B N 1
ATOM 3674 C CA . VAL B 1 231 ? 3.6 -19.469 5.043 1 98.25 231 VAL B CA 1
ATOM 3675 C C . VAL B 1 231 ? 2.979 -18.078 5.105 1 98.25 231 VAL B C 1
ATOM 3677 O O . VAL B 1 231 ? 3.688 -17.078 5.254 1 98.25 231 VAL B O 1
ATOM 3680 N N . LYS B 1 232 ? 1.647 -18.094 5.008 1 97.25 232 LYS B N 1
ATOM 3681 C CA . LYS B 1 232 ? 1.005 -16.797 4.824 1 97.25 232 LYS B CA 1
ATOM 3682 C C . LYS B 1 232 ? -0.266 -16.688 5.66 1 97.25 232 LYS B C 1
ATOM 3684 O O . LYS B 1 232 ? -0.841 -17.703 6.062 1 97.25 232 LYS B O 1
ATOM 3689 N N . MET B 1 233 ? -0.587 -15.508 5.965 1 96.31 233 MET B N 1
ATOM 3690 C CA . MET B 1 233 ? -1.883 -15.133 6.52 1 96.31 233 MET B CA 1
ATOM 3691 C C . MET B 1 233 ? -2.672 -14.273 5.535 1 96.31 233 MET B C 1
ATOM 3693 O O . MET B 1 233 ? -2.15 -13.297 5.004 1 96.31 233 MET B O 1
ATOM 3697 N N . THR B 1 234 ? -3.832 -14.703 5.258 1 93.62 234 THR B N 1
ATOM 3698 C CA . THR B 1 234 ? -4.691 -13.961 4.34 1 93.62 234 THR B CA 1
ATOM 3699 C C . THR B 1 234 ? -5.75 -13.18 5.109 1 93.62 234 THR B C 1
ATOM 3701 O O . THR B 1 234 ? -6.289 -13.664 6.105 1 93.62 234 THR B O 1
ATOM 3704 N N . ASP B 1 235 ? -5.938 -11.969 4.562 1 93.69 235 ASP B N 1
ATOM 3705 C CA . ASP B 1 235 ? -6.902 -11.078 5.207 1 93.69 235 ASP B CA 1
ATOM 3706 C C . ASP B 1 235 ? -6.629 -10.969 6.703 1 93.69 235 ASP B C 1
ATOM 3708 O O . ASP B 1 235 ? -7.535 -11.133 7.523 1 93.69 235 ASP B O 1
ATOM 3712 N N . ALA B 1 236 ? -5.449 -10.711 7.043 1 91.12 236 ALA B N 1
ATOM 3713 C CA . ALA B 1 236 ? -4.879 -10.891 8.3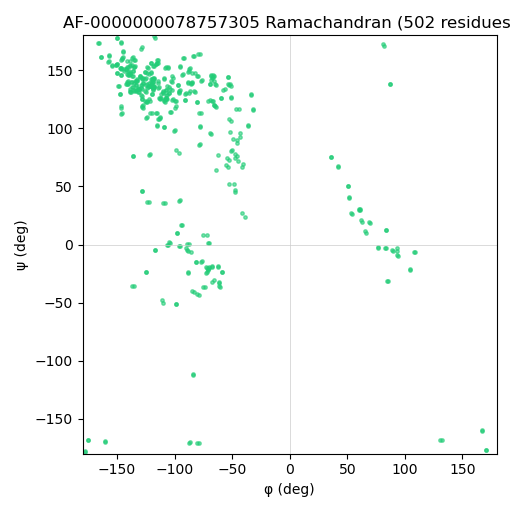75 1 91.12 236 ALA B CA 1
ATOM 3714 C C . ALA B 1 236 ? -5.496 -9.922 9.375 1 91.12 236 ALA B C 1
ATOM 3716 O O . ALA B 1 236 ? -5.426 -10.141 10.586 1 91.12 236 ALA B O 1
ATOM 3717 N N . LEU B 1 237 ? -6.086 -8.906 8.891 1 81.94 237 LEU B N 1
ATOM 3718 C CA . LEU B 1 237 ? -6.422 -7.852 9.836 1 81.94 237 LEU B CA 1
ATOM 3719 C C . LEU B 1 237 ? -7.91 -7.863 10.164 1 81.94 237 LEU B C 1
ATOM 3721 O O . LEU B 1 237 ? -8.383 -7.059 10.969 1 81.94 237 LEU B O 1
ATOM 3725 N N . ASP B 1 238 ? -8.57 -8.773 9.594 1 83.44 238 ASP B N 1
ATOM 3726 C CA . ASP B 1 238 ? -10.016 -8.82 9.805 1 83.44 238 ASP B CA 1
ATOM 3727 C C . ASP B 1 238 ? -10.43 -10.125 10.484 1 83.44 238 ASP B C 1
ATOM 3729 O O . ASP B 1 238 ? -9.578 -10.891 10.938 1 83.44 238 ASP B O 1
ATOM 3733 N N . ASP B 1 239 ? -11.68 -10.219 10.703 1 75.12 239 ASP B N 1
ATOM 3734 C CA . ASP B 1 239 ? -12.211 -11.375 11.43 1 75.12 239 ASP B CA 1
ATOM 3735 C C . ASP B 1 239 ? -12.172 -12.633 10.555 1 75.12 239 ASP B C 1
ATOM 3737 O O . ASP B 1 239 ? -12.148 -13.75 11.07 1 75.12 239 ASP B O 1
ATOM 3741 N N . GLU B 1 240 ? -12.172 -12.492 9.312 1 77.12 240 GLU B N 1
ATOM 3742 C CA . GLU B 1 240 ? -12.18 -13.641 8.398 1 77.12 240 GLU B CA 1
ATOM 3743 C C . GLU B 1 240 ? -10.766 -14 7.957 1 77.12 240 GLU B C 1
ATOM 3745 O O . GLU B 1 240 ? -10.547 -14.375 6.801 1 77.12 240 GLU B O 1
ATOM 3750 N N . ARG B 1 241 ? -9.914 -13.898 8.844 1 86.5 241 ARG B N 1
ATOM 3751 C CA . ARG B 1 241 ? -8.516 -14.172 8.539 1 86.5 241 ARG B CA 1
ATOM 3752 C C . ARG B 1 241 ? -8.305 -15.641 8.195 1 86.5 241 ARG B C 1
ATOM 3754 O O . ARG B 1 241 ? -9.039 -16.516 8.672 1 86.5 241 ARG B O 1
ATOM 3761 N N . GLY B 1 242 ? -7.398 -15.883 7.312 1 91.88 242 GLY B N 1
ATOM 3762 C CA . GLY B 1 242 ? -7.047 -17.234 6.895 1 91.88 242 GLY B CA 1
ATOM 3763 C C . GLY B 1 242 ? -5.555 -17.5 6.949 1 91.88 242 GLY B C 1
ATOM 3764 O O . GLY B 1 242 ? -4.77 -16.609 7.258 1 91.88 242 GLY B O 1
ATOM 3765 N N . PHE B 1 243 ? -5.305 -18.734 6.809 1 95.69 243 PHE B N 1
ATOM 3766 C CA . PHE B 1 243 ? -3.92 -19.188 6.719 1 95.69 243 PHE B CA 1
ATOM 3767 C C . PHE B 1 243 ? -3.67 -19.906 5.398 1 95.69 243 PHE B C 1
ATOM 3769 O O . PHE B 1 243 ? -4.586 -20.484 4.824 1 95.69 243 PHE B O 1
ATOM 3776 N N . ALA B 1 244 ? -2.486 -19.766 4.934 1 96.81 244 ALA B N 1
ATOM 3777 C CA . ALA B 1 244 ? -2.109 -20.469 3.709 1 96.81 244 ALA B CA 1
ATOM 3778 C C . ALA B 1 244 ? -0.682 -21 3.803 1 96.81 244 ALA B C 1
ATOM 3780 O O . ALA B 1 244 ? 0.198 -20.344 4.363 1 96.81 244 ALA B O 1
ATOM 3781 N N . ILE B 1 245 ? -0.482 -22.156 3.305 1 98.12 245 ILE B N 1
ATOM 3782 C CA . ILE B 1 245 ? 0.833 -22.766 3.154 1 98.12 245 ILE B CA 1
ATOM 3783 C C . ILE B 1 245 ? 0.999 -23.281 1.728 1 98.12 245 ILE B C 1
ATOM 3785 O O . ILE B 1 245 ? 0.023 -23.688 1.087 1 98.12 245 ILE B O 1
ATOM 3789 N N . GLY B 1 246 ? 2.186 -23.156 1.279 1 98.06 246 GLY B N 1
ATOM 3790 C CA . GLY B 1 246 ? 2.41 -23.625 -0.078 1 98.06 246 GLY B CA 1
ATOM 3791 C C . GLY B 1 246 ? 3.881 -23.75 -0.431 1 98.06 246 GLY B C 1
ATOM 3792 O O . GLY B 1 246 ? 4.75 -23.422 0.38 1 98.06 246 GLY B O 1
ATOM 3793 N N . ALA B 1 247 ? 4.086 -24.297 -1.577 1 98.44 247 ALA B N 1
ATOM 3794 C CA . ALA B 1 247 ? 5.43 -24.422 -2.135 1 98.44 247 ALA B CA 1
ATOM 3795 C C . ALA B 1 247 ? 5.434 -24.125 -3.631 1 98.44 247 ALA B C 1
ATOM 3797 O O . ALA B 1 247 ? 4.43 -24.328 -4.316 1 98.44 247 ALA B O 1
ATOM 3798 N N . VAL B 1 248 ? 6.531 -23.625 -4.043 1 98.25 248 VAL B N 1
ATOM 3799 C CA . VAL B 1 248 ? 6.738 -23.328 -5.453 1 98.25 248 VAL B CA 1
ATOM 3800 C C . VAL B 1 248 ? 8.086 -23.875 -5.906 1 98.25 248 VAL B C 1
ATOM 3802 O O . VAL B 1 248 ? 9.094 -23.703 -5.215 1 98.25 248 VAL B O 1
ATOM 3805 N N . PHE B 1 249 ? 8.102 -24.5 -6.992 1 98.19 249 PHE B N 1
ATOM 3806 C CA . PHE B 1 249 ? 9.32 -25.031 -7.602 1 98.19 249 PHE B CA 1
ATOM 3807 C C . PHE B 1 249 ? 9.438 -24.578 -9.055 1 98.19 249 PHE B C 1
ATOM 3809 O O . PHE B 1 249 ? 8.422 -24.438 -9.75 1 98.19 249 PHE B O 1
ATOM 3816 N N . GLY B 1 250 ? 10.703 -24.297 -9.414 1 97.62 250 GLY B N 1
ATOM 3817 C CA . GLY B 1 250 ? 10.875 -23.891 -10.797 1 97.62 250 GLY B CA 1
ATOM 3818 C C . GLY B 1 250 ? 12.281 -24.125 -11.32 1 97.62 250 GLY B C 1
ATOM 3819 O O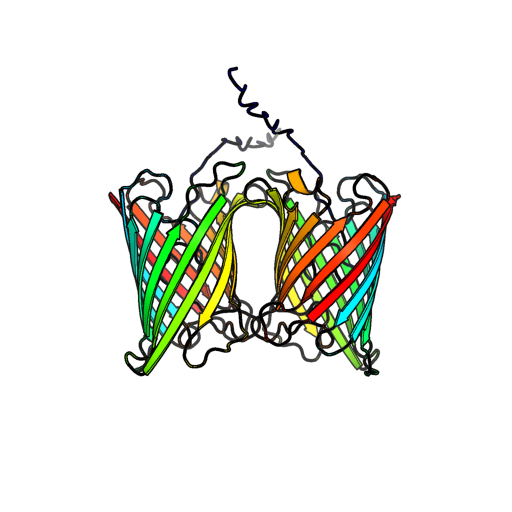 . GLY B 1 250 ? 13.195 -24.406 -10.547 1 97.62 250 GLY B O 1
ATOM 3820 N N . ALA B 1 251 ? 12.352 -24.094 -12.664 1 97.19 251 ALA B N 1
ATOM 3821 C CA . ALA B 1 251 ? 13.617 -24.234 -13.383 1 97.19 251 ALA B CA 1
ATOM 3822 C C . ALA B 1 251 ? 13.688 -23.25 -14.555 1 97.19 251 ALA B C 1
ATOM 3824 O O . ALA B 1 251 ? 12.656 -22.953 -15.172 1 97.19 251 ALA B O 1
ATOM 3825 N N . ARG B 1 252 ? 14.844 -22.859 -14.758 1 95.38 252 ARG B N 1
ATOM 3826 C CA . ARG B 1 252 ? 15.062 -22.047 -15.945 1 95.38 252 ARG B CA 1
ATOM 3827 C C . ARG B 1 252 ? 15.969 -22.75 -16.938 1 95.38 252 ARG B C 1
ATOM 3829 O O . ARG B 1 252 ? 16.797 -23.578 -16.547 1 95.38 252 ARG B O 1
ATOM 3836 N N . PHE B 1 253 ? 15.883 -22.312 -18.203 1 91.62 253 PHE B N 1
ATOM 3837 C CA . PHE B 1 253 ? 16.594 -22.938 -19.297 1 91.62 253 PHE B CA 1
ATOM 3838 C C . PHE B 1 253 ? 17.25 -21.875 -20.188 1 91.62 253 PHE B C 1
ATOM 3840 O O . PHE B 1 253 ? 16.766 -20.75 -20.297 1 91.62 253 PHE B O 1
#

Sequence (506 aa):
MKKHLLVAALAAMPFSLSAYTSTNMAGQTGLISTPSARIVWEGNNSTAAVMGGYSYANNGRGYHAPNVNVALFDRFEVGGIFNAVEGSGNNDFMLHSKLRFSPWSGRGNSALAIGGNYQSLEPGALTVGQVYLAATYEANFFGMEADTSVVLGKTFGTGTRSGDLDFSMGFDLNFFPGLFNGYVRWLNEIANYDYLYGNAPTRAGSRGAFNTGFRIPILKHMSNLKFDVNVKMTDALDDERGFAIGAVFGARFMKKHLLVAALAAMPFSLSAYTSTNMAGQTGLISTPSARIVWEGNNSTAAVMGGYSYANNGRGYHAPNVNVALFDRFEVGGIFNAVEGSGNNDFMLHSKLRFSPWSGRGNSALAIGGNYQSLEPGALTVGQVYLAATYEANFFGMEADTSVVLGKTFGTGTRSGDLDFSMGFDLNFFPGLFNGYVRWLNEIANYDYLYGNAPTRAGSRGAFNTGFRIPILKHMSNLKFDVNVKMTDALDDERGFAIGAVFGARF

Radius of gyration: 23.09 Å; Cα contacts (8 Å, |Δi|>4): 1549; chains: 2; bounding box: 69×57×70 Å

pLDDT: mean 86.53, std 17.73, range [23.8, 98.62]